Protein 7WUO (pdb70)

Sequence (603 aa):
MFTGLVETTGKILEIQETNEGRGFLVETKWVQPDLKLGDSISVNGCCQTVTEFTNEGSRFRFYASFKTLELTNFKFLKVGEEVNLERSALPTTRLGGHLVSGHVDGTGKILSKEEREGGAVICYTVQNDPSLSRYIAPRGSITVDGISLTVVDSRPKEFDLVLIPETLKKTNAKSWNSDTILNLEIDLVARYLEQLLKSKEMFTGLVETTGKILEIQETNEGRGFLVETKWVQPDLKLGDSISVNGCCQTVTEFTNEGSRFRFYASFKTLELTNFKFLKVGEEVNLERSALPTTRLGGHLVSGHVDGTGKILSKEEREGGAVICYTVQNDPSLSRYIAPRGSITVDGISLTVVDSRPKEFDLVLIPETLKKTNAKSWNSDTILNLEIDLVARYLEQLLKSKEMFTGLVETTGKILEIQETNEGRGFLVETKWVQPDLKLGDSISVNGCCQTVTEFTNEGSRFRFYASFKTLELTNFKFLKVGEEVNLERSALPTTRLGGHLVSGHVDGTGKILSKEEREGGAVICYTVQNDPSLSRYIAPRGSITVDGISLTVVDSRPKEFDLVLIPETLKKTNAKSWNSDTILNLEIDLVARYLEQLLKSKE

B-factor: mean 44.0, std 15.42, range [2.0, 97.34]

Solvent-accessible surface area: 25896 Å² total; per-residue (Å²): 15,1,1,3,78,23,72,40,30,2,89,1,55,72,50,54,108,59,101,101,0,53,0,0,16,0,58,7,143,17,93,144,56,26,4,116,124,39,30,13,2,3,0,2,3,5,33,12,69,5,67,70,63,57,109,108,0,30,102,2,68,1,66,0,45,101,105,32,8,139,79,8,11,0,95,125,10,58,93,36,63,64,0,2,0,8,12,1,1,31,26,92,34,29,6,20,13,6,19,3,21,2,87,11,28,8,39,1,68,5,91,52,111,102,65,35,84,87,31,42,36,21,27,1,20,0,62,2,54,85,52,1,6,82,7,2,0,32,96,2,22,0,2,0,2,5,8,25,21,43,0,69,70,15,95,108,80,49,0,29,1,62,3,92,20,122,40,14,147,68,7,15,0,100,76,3,70,79,131,25,42,0,2,0,4,2,5,26,1,0,6,2,0,46,17,5,68,89,51,81,104,57,5,8,3,80,26,75,40,23,3,94,2,55,53,51,76,145,48,152,134,4,84,0,0,22,1,66,19,99,18,96,91,73,85,28,135,106,48,52,32,6,2,1,4,2,6,46,16,73,8,69,65,84,37,113,97,6,49,88,7,36,2,87,2,51,117,165,31,12,148,69,0,8,1,85,90,16,132,96,28,63,54,1,0,0,10,47,36,26,108,87,100,44,39,1,19,14,15,6,1,33,3,121,3,40,14,43,4,75,0,60,48,62,85,109,138,111,87,19,54,7,3,21,1,22,0,83,6,84,96,55,13,3,81,11,2,0,39,98,3,19,1,1,0,2,3,9,26,22,52,1,76,72,16,80,80,114,35,0,32,2,62,5,89,30,93,38,20,134,128,3,11,0,89,74,2,81,62,101,31,35,0,1,0,4,3,4,23,7,0,90,33,2,35,57,20,32,125,53,54,97,30,4,33,2,102,10,63,35,26,4,58,2,58,80,43,50,119,62,126,105,1,53,9,0,21,1,71,14,120,10,111,149,50,54,6,113,118,42,20,18,3,4,2,1,4,8,34,17,71,5,77,72,62,74,97,117,0,24,94,1,71,4,94,0,39,110,147,22,15,148,61,5,10,1,54,133,16,59,95,43,67,63,0,0,0,9,12,0,21,60,8,51,36,205,59,42,22,43,17,3,15,1,71,3,16,20,59,4,89,5,92,51,83,107,100,41,89,82,32,50,25,10,33,1,19,0,79,2,80,76,65,14,23,160,18,6,45,66,155,1,12,1,7,0,3,3,8,16,19,71,1,79,69,22,98,103,67,48,0,31,1,70,3,103,30,80,34,29,154,112,1,8,0,111,77,6,87,78,45,59,49,1,2,0,4,1,12,19,1,15,26,2,29,48,20,8,109,79,52,173,104

Secondary structure (DSSP, 8-state):
-B-S---EEEEEEEEEEETTEEEEEEE---SS----TT-EEEETTEEEEEEEEEGGGTEEEEEE-HHHHHHSGGGG--TT-EEEE-BPPPSS----S--B-----EEEEEEE--EEGGGTEEEEEEE--HHHHTT--TT-EEEETTEEEE-SEEETTEEEEEE-HHHHHHSGGGG--TT-EEEEEE-HHHHHHHHHHHH--/-B-S---EEEEEEEEEE-SSEEEEEEE---SS----TT-EEEETTEEEEEEEEEGGGTEEEEEEEHHHHHHSGGGG--TT-EEEE-BPPPTT----S--B-----EEEEEEE--EEGGGTEEEEEEE--HHHHTT--TT-EEEETTEEEE-SEE-SSEEEEEE-HHHHHHSGGGG--TT-EEEEEE-HHHHHHHHHHHTT-/-B-S---EEEEEEEEEEETTEEEEEEE---SS----TT-EEEETTEEEEEEEESSTTSEEEEEEEHHHHHHSGGGG--TT-EEEEEEPPPP-SS--S--B------EE-EEE--EETTTTEEEEEE---TTTGGG--TT-EEEETTEEEE-SEEETTEEEEEE-HHHHTTSGGGG--TT--EEEEE-HHHHHHHHHHHTT-

Radius of gyration: 25.26 Å; Cα contacts (8 Å, |Δi|>4): 1597; chains: 3; bounding box: 56×70×66 Å

Structure (mmCIF, N/CA/C/O backbone):
data_7WUO
#
_entry.id   7WUO
#
_cell.length_a   59.559
_cell.length_b   130.632
_cell.length_c   202.500
_cell.angle_alpha   90.000
_cell.angle_beta   90.000
_cell.angle_gamma   90.000
#
_symmetry.space_group_name_H-M   'C 2 2 21'
#
loop_
_entity.id
_entity.type
_entity.pdbx_description
1 polymer 'Riboflavin synthase'
2 non-polymer DI(HYDROXYETHYL)ETHER
3 water water
#
loop_
_atom_site.group_PDB
_atom_site.id
_atom_site.type_symbol
_atom_site.label_atom_id
_atom_site.label_alt_id
_atom_site.label_comp_id
_atom_site.label_asym_id
_atom_site.label_entity_id
_atom_site.label_seq_id
_atom_site.pdbx_PDB_ins_code
_atom_site.Cartn_x
_atom_site.Cartn_y
_atom_site.Cartn_z
_atom_site.occupancy
_atom_site.B_iso_or_equiv
_atom_site.auth_seq_id
_atom_site.auth_comp_id
_atom_site.auth_asym_id
_atom_site.auth_atom_id
_atom_site.pdbx_PDB_model_num
ATOM 1 N N . MET A 1 1 ? 19.587 30.343 17.514 1.00 30.00 1 MET A N 1
ATOM 2 C CA . MET A 1 1 ? 18.955 29.032 17.849 1.00 28.92 1 MET A CA 1
ATOM 3 C C . MET A 1 1 ? 17.788 28.803 16.879 1.00 28.06 1 MET A C 1
ATOM 4 O O . MET A 1 1 ? 16.948 29.701 16.756 1.00 27.20 1 MET A O 1
ATOM 9 N N . PHE A 1 2 ? 17.809 27.675 16.162 1.00 27.49 2 PHE A N 1
ATOM 10 C CA . PHE A 1 2 ? 16.852 27.272 15.091 1.00 27.04 2 PHE A CA 1
ATOM 11 C C . PHE A 1 2 ? 16.623 25.763 15.167 1.00 27.02 2 PHE A C 1
ATOM 12 O O . PHE A 1 2 ? 17.408 25.056 15.813 1.00 27.35 2 PHE A O 1
ATOM 20 N N . THR A 1 3 ? 15.618 25.250 14.463 1.00 27.80 3 THR A N 1
ATOM 21 C CA . THR A 1 3 ? 15.345 23.782 14.433 1.00 26.36 3 THR A CA 1
ATOM 22 C C . THR A 1 3 ? 15.487 23.242 13.010 1.00 24.51 3 THR A C 1
ATOM 23 O O . THR A 1 3 ? 15.183 22.068 12.812 1.00 22.81 3 THR A O 1
ATOM 27 N N . GLY A 1 4 ? 15.985 24.042 12.074 1.00 24.49 4 GLY A N 1
ATOM 28 C CA . GLY A 1 4 ? 16.198 23.593 10.690 1.00 25.12 4 GLY A CA 1
ATOM 29 C C . GLY A 1 4 ? 14.896 23.181 10.027 1.00 25.98 4 GLY A C 1
ATOM 30 O O . GLY A 1 4 ? 14.913 22.263 9.199 1.00 25.57 4 GLY A O 1
ATOM 31 N N . LEU A 1 5 ? 13.802 23.844 10.402 1.00 28.37 5 LEU A N 1
ATOM 32 C CA . LEU A 1 5 ? 12.432 23.673 9.859 1.00 29.08 5 LEU A CA 1
ATOM 33 C C . LEU A 1 5 ? 12.045 24.970 9.137 1.00 28.76 5 LEU A C 1
ATOM 34 O O . LEU A 1 5 ? 11.709 25.959 9.801 1.00 27.41 5 LEU A O 1
ATOM 39 N N . VAL A 1 6 ? 12.122 24.943 7.813 1.00 30.09 6 VAL A N 1
ATOM 40 C CA . VAL A 1 6 ? 11.920 26.104 6.912 1.00 31.75 6 VAL A CA 1
ATOM 41 C C . VAL A 1 6 ? 10.503 26.631 7.064 1.00 31.50 6 VAL A C 1
ATOM 42 O O . VAL A 1 6 ? 9.575 25.905 6.694 1.00 31.85 6 VAL A O 1
ATOM 46 N N . GLU A 1 7 ? 10.364 27.874 7.523 1.00 32.02 7 GLU A N 1
ATOM 47 C CA . GLU A 1 7 ? 9.068 28.554 7.715 1.00 33.39 7 GLU A CA 1
ATOM 48 C C . GLU A 1 7 ? 8.426 28.781 6.354 1.00 32.79 7 GLU A C 1
ATOM 49 O O . GLU A 1 7 ? 7.267 28.352 6.145 1.00 31.64 7 GLU A O 1
ATOM 55 N N . THR A 1 8 ? 9.158 29.468 5.479 1.00 31.65 8 THR A N 1
ATOM 56 C CA . THR A 1 8 ? 8.765 29.730 4.076 1.00 31.63 8 THR A CA 1
ATOM 57 C C . THR A 1 8 ? 10.050 29.867 3.278 1.00 30.97 8 THR A C 1
ATOM 58 O O . THR A 1 8 ? 11.125 29.553 3.855 1.00 30.94 8 THR A O 1
ATOM 62 N N . THR A 1 9 ? 9.942 30.333 2.029 1.00 30.07 9 THR A N 1
ATOM 63 C CA . THR A 1 9 ? 11.084 30.813 1.211 1.00 29.76 9 THR A CA 1
ATOM 64 C C . THR A 1 9 ? 10.818 32.278 0.874 1.00 32.63 9 THR A C 1
ATOM 65 O O . THR A 1 9 ? 9.692 32.745 1.092 1.00 35.02 9 THR A O 1
ATOM 69 N N . GLY A 1 10 ? 11.821 32.965 0.343 1.00 33.76 10 GLY A N 1
ATOM 70 C CA . GLY A 1 10 ? 11.713 34.354 -0.137 1.00 33.08 10 GLY A CA 1
ATOM 71 C C . GLY A 1 10 ? 12.485 34.500 -1.431 1.00 33.28 10 GLY A C 1
ATOM 72 O O . GLY A 1 10 ? 13.357 33.655 -1.703 1.00 33.92 10 GLY A O 1
ATOM 73 N N . LYS A 1 11 ? 12.164 35.529 -2.211 1.00 32.87 11 LYS A N 1
ATOM 74 C CA . LYS A 1 11 ? 12.766 35.795 -3.540 1.00 31.45 11 LYS A CA 1
ATOM 75 C C . LYS A 1 11 ? 13.863 36.842 -3.314 1.00 31.20 11 LYS A C 1
ATOM 76 O O . LYS A 1 11 ? 13.566 37.877 -2.696 1.00 31.87 11 LYS A O 1
ATOM 82 N N . ILE A 1 12 ? 15.103 36.552 -3.705 1.00 31.19 12 ILE A N 1
ATOM 83 C CA . ILE A 1 12 ? 16.175 37.584 -3.701 1.00 32.33 12 ILE A CA 1
ATOM 84 C C . ILE A 1 12 ? 15.744 38.624 -4.737 1.00 33.26 12 ILE A C 1
ATOM 85 O O . ILE A 1 12 ? 15.497 38.224 -5.909 1.00 35.62 12 ILE A O 1
ATOM 90 N N . LEU A 1 13 ? 15.629 39.893 -4.348 1.00 32.27 13 LEU A N 1
ATOM 91 C CA . LEU A 1 13 ? 15.157 40.938 -5.285 1.00 31.34 13 LEU A CA 1
ATOM 92 C C . LEU A 1 13 ? 16.350 41.693 -5.841 1.00 31.45 13 LEU A C 1
ATOM 93 O O . LEU A 1 13 ? 16.341 42.096 -7.041 1.00 29.52 13 LEU A O 1
ATOM 98 N N . GLU A 1 14 ? 17.342 41.871 -4.985 1.00 32.73 14 GLU A N 1
ATOM 99 C CA . GLU A 1 14 ? 18.368 42.902 -5.227 1.00 35.96 14 GLU A CA 1
ATOM 100 C C . GLU A 1 14 ? 19.644 42.467 -4.542 1.00 36.63 14 GLU A C 1
ATOM 101 O O . GLU A 1 14 ? 19.540 41.797 -3.509 1.00 38.75 14 GLU A O 1
ATOM 107 N N . ILE A 1 15 ? 20.780 42.821 -5.124 1.00 39.41 15 ILE A N 1
ATOM 108 C CA . ILE A 1 15 ? 22.116 42.545 -4.528 1.00 42.47 15 ILE A CA 1
ATOM 109 C C . ILE A 1 15 ? 23.015 43.775 -4.739 1.00 46.29 15 ILE A C 1
ATOM 110 O O . ILE A 1 15 ? 23.262 44.142 -5.900 1.00 51.40 15 ILE A O 1
ATOM 115 N N . GLN A 1 16 ? 23.474 44.383 -3.645 1.00 48.27 16 GLN A N 1
ATOM 116 C CA . GLN A 1 16 ? 24.546 45.411 -3.623 1.00 52.01 16 GLN A CA 1
ATOM 117 C C . GLN A 1 16 ? 25.920 44.749 -3.402 1.00 50.97 16 GLN A C 1
ATOM 118 O O . GLN A 1 16 ? 26.013 43.530 -3.374 1.00 51.05 16 GLN A O 1
ATOM 124 N N . GLU A 1 17 ? 26.973 45.542 -3.323 1.00 51.68 17 GLU A N 1
ATOM 125 C CA . GLU A 1 17 ? 28.279 45.142 -2.735 1.00 51.48 17 GLU A CA 1
ATOM 126 C C . GLU A 1 17 ? 28.858 46.416 -2.119 1.00 52.99 17 GLU A C 1
ATOM 127 O O . GLU A 1 17 ? 28.716 47.473 -2.730 1.00 55.69 17 GLU A O 1
ATOM 133 N N . THR A 1 18 ? 29.333 46.356 -0.880 1.00 54.40 18 THR A N 1
ATOM 134 C CA . THR A 1 18 ? 29.591 47.548 -0.029 1.00 56.71 18 THR A CA 1
ATOM 135 C C . THR A 1 18 ? 30.689 47.201 0.977 1.00 60.28 18 THR A C 1
ATOM 136 O O . THR A 1 18 ? 31.112 46.025 0.991 1.00 57.86 18 THR A O 1
ATOM 140 N N . ASN A 1 19 ? 31.105 48.172 1.805 1.00 66.25 19 ASN A N 1
ATOM 141 C CA . ASN A 1 19 ? 32.130 48.011 2.880 1.00 69.90 19 ASN A CA 1
ATOM 142 C C . ASN A 1 19 ? 31.678 46.947 3.890 1.00 72.35 19 ASN A C 1
ATOM 143 O O . ASN A 1 19 ? 32.527 46.492 4.682 1.00 72.64 19 ASN A O 1
ATOM 145 N N . GLU A 1 20 ? 30.403 46.542 3.834 1.00 75.25 20 GLU A N 1
ATOM 146 C CA . GLU A 1 20 ? 29.774 45.537 4.740 1.00 77.78 20 GLU A CA 1
ATOM 147 C C . GLU A 1 20 ? 29.350 44.301 3.926 1.00 74.99 20 GLU A C 1
ATOM 148 O O . GLU A 1 20 ? 28.456 43.551 4.351 1.00 74.97 20 GLU A O 1
ATOM 154 N N . GLY A 1 21 ? 30.027 44.059 2.808 1.00 73.73 21 GLY A N 1
ATOM 155 C CA . GLY A 1 21 ? 29.825 42.865 1.973 1.00 71.02 21 GLY A CA 1
ATOM 156 C C . GLY A 1 21 ? 28.616 42.996 1.065 1.00 64.56 21 GLY A C 1
ATOM 157 O O . GLY A 1 21 ? 28.012 44.110 0.972 1.00 68.52 21 GLY A O 1
ATOM 158 N N . ARG A 1 22 ? 28.262 41.910 0.394 1.00 54.07 22 ARG A N 1
ATOM 159 C CA . ARG A 1 22 ? 27.143 42.019 -0.560 1.00 50.48 22 ARG A CA 1
ATOM 160 C C . ARG A 1 22 ? 25.848 42.029 0.249 1.00 49.67 22 ARG A C 1
ATOM 161 O O . ARG A 1 22 ? 25.792 41.449 1.356 1.00 46.43 22 ARG A O 1
ATOM 169 N N . GLY A 1 23 ? 24.925 42.852 -0.244 1.00 49.55 23 GLY A N 1
ATOM 170 C CA . GLY A 1 23 ? 23.720 43.308 0.454 1.00 49.92 23 GLY A CA 1
ATOM 171 C C . GLY A 1 23 ? 22.492 42.747 -0.222 1.00 51.02 23 GLY A C 1
ATOM 172 O O . GLY A 1 23 ? 22.214 43.143 -1.363 1.00 51.64 23 GLY A O 1
ATOM 173 N N . PHE A 1 24 ? 21.772 41.871 0.471 1.00 48.51 24 PHE A N 1
ATOM 174 C CA . PHE A 1 24 ? 20.594 41.165 -0.086 1.00 46.73 24 PHE A CA 1
ATOM 175 C C . PHE A 1 24 ? 19.294 41.826 0.367 1.00 43.90 24 PHE A C 1
ATOM 176 O O . PHE A 1 24 ? 19.105 42.052 1.567 1.00 42.12 24 PHE A O 1
ATOM 184 N N . LEU A 1 25 ? 18.412 42.106 -0.582 1.00 42.44 25 LEU A N 1
ATOM 185 C CA . LEU A 1 25 ? 16.993 42.435 -0.300 1.00 42.67 25 LEU A CA 1
ATOM 186 C C . LEU A 1 25 ? 16.136 41.208 -0.619 1.00 40.38 25 LEU A C 1
ATOM 187 O O . LEU A 1 25 ? 16.320 40.604 -1.707 1.00 42.24 25 LEU A O 1
ATOM 192 N N . VAL A 1 26 ? 15.255 40.849 0.312 1.00 37.49 26 VAL A N 1
ATOM 193 C CA . VAL A 1 26 ? 14.426 39.626 0.213 1.00 36.21 26 VAL A CA 1
ATOM 194 C C . VAL A 1 26 ? 12.973 39.973 0.520 1.00 35.56 26 VAL A C 1
ATOM 195 O O . VAL A 1 26 ? 12.725 40.830 1.386 1.00 34.99 26 VAL A O 1
ATOM 199 N N . GLU A 1 27 ? 12.070 39.298 -0.185 1.00 35.34 27 GLU A N 1
ATOM 200 C CA . GLU A 1 27 ? 10.604 39.429 -0.037 1.00 36.91 27 GLU A CA 1
ATOM 201 C C . GLU A 1 27 ? 10.042 38.056 0.332 1.00 35.75 27 GLU A C 1
ATOM 202 O O . GLU A 1 27 ? 10.528 37.038 -0.225 1.00 33.94 27 GLU A O 1
ATOM 208 N N . THR A 1 28 ? 9.084 38.023 1.260 1.00 34.71 28 THR A N 1
ATOM 209 C CA . THR A 1 28 ? 8.411 36.771 1.712 1.00 33.58 28 THR A CA 1
ATOM 210 C C . THR A 1 28 ? 7.105 37.106 2.434 1.00 35.56 28 THR A C 1
ATOM 211 O O . THR A 1 28 ? 6.883 38.288 2.777 1.00 38.75 28 THR A O 1
ATOM 215 N N . LYS A 1 29 ? 6.275 36.083 2.639 1.00 35.80 29 LYS A N 1
ATOM 216 C CA . LYS A 1 29 ? 5.016 36.164 3.403 1.00 34.75 29 LYS A CA 1
ATOM 217 C C . LYS A 1 29 ? 5.226 35.328 4.654 1.00 33.65 29 LYS A C 1
ATOM 218 O O . LYS A 1 29 ? 5.163 34.092 4.547 1.00 32.90 29 LYS A O 1
ATOM 224 N N . TRP A 1 30 ? 5.509 35.991 5.766 1.00 32.59 30 TRP A N 1
ATOM 225 C CA . TRP A 1 30 ? 5.560 35.332 7.082 1.00 33.69 30 TRP A CA 1
ATOM 226 C C . TRP A 1 30 ? 4.118 35.183 7.570 1.00 34.73 30 TRP A C 1
ATOM 227 O O . TRP A 1 30 ? 3.312 36.133 7.402 1.00 33.64 30 TRP A O 1
ATOM 238 N N . VAL A 1 31 ? 3.850 34.079 8.264 1.00 34.60 31 VAL A N 1
ATOM 239 C CA . VAL A 1 31 ? 2.809 33.988 9.328 1.00 33.65 31 VAL A CA 1
ATOM 240 C C . VAL A 1 31 ? 3.244 34.888 10.485 1.00 32.83 31 VAL A C 1
ATOM 241 O O . VAL A 1 31 ? 4.369 34.700 10.979 1.00 32.07 31 VAL A O 1
ATOM 245 N N . GLN A 1 32 ? 2.398 35.826 10.894 1.00 33.73 32 GLN A N 1
ATOM 246 C CA . GLN A 1 32 ? 2.620 36.688 12.092 1.00 35.12 32 GLN A CA 1
ATOM 247 C C . GLN A 1 32 ? 3.985 37.373 12.023 1.00 36.29 32 GLN A C 1
ATOM 248 O O . GLN A 1 32 ? 4.854 37.145 12.874 1.00 35.83 32 GLN A O 1
ATOM 254 N N . PRO A 1 33 ? 4.199 38.255 11.014 1.00 39.25 33 PRO A N 1
ATOM 255 C CA . PRO A 1 33 ? 5.509 38.866 10.783 1.00 40.26 33 PRO A CA 1
ATOM 256 C C . PRO A 1 33 ? 5.914 39.737 11.984 1.00 38.77 33 PRO A C 1
ATOM 257 O O . PRO A 1 33 ? 5.220 40.683 12.352 1.00 38.87 33 PRO A O 1
ATOM 261 N N . ASP A 1 34 ? 7.034 39.375 12.585 1.00 37.10 34 ASP A N 1
ATOM 262 C CA . ASP A 1 34 ? 7.466 39.950 13.869 1.00 37.90 34 ASP A CA 1
ATOM 263 C C . ASP A 1 34 ? 8.784 40.710 13.665 1.00 38.42 34 ASP A C 1
ATOM 264 O O . ASP A 1 34 ? 9.334 41.121 14.672 1.00 39.77 34 ASP A O 1
ATOM 269 N N . LEU A 1 35 ? 9.281 40.860 12.433 1.00 38.07 35 LEU A N 1
ATOM 270 C CA . LEU A 1 35 ? 10.704 41.236 12.232 1.00 37.63 35 LEU A CA 1
ATOM 271 C C . LEU A 1 35 ? 11.001 42.549 12.954 1.00 37.41 35 LEU A C 1
ATOM 272 O O . LEU A 1 35 ? 10.238 43.500 12.803 1.00 36.48 35 LEU A O 1
ATOM 277 N N . LYS A 1 36 ? 12.066 42.536 13.752 1.00 38.56 36 LYS A N 1
ATOM 278 C CA . LYS A 1 36 ? 12.674 43.695 14.454 1.00 38.58 36 LYS A CA 1
ATOM 279 C C . LYS A 1 36 ? 14.079 43.910 13.891 1.00 38.87 36 LYS A C 1
ATOM 280 O O . LYS A 1 36 ? 14.700 42.927 13.497 1.00 38.08 36 LYS A O 1
ATOM 286 N N . LEU A 1 37 ? 14.567 45.146 13.862 1.00 39.41 37 LEU A N 1
ATOM 287 C CA . LEU A 1 37 ? 15.973 45.454 13.486 1.00 37.73 37 LEU A CA 1
ATOM 288 C C . LEU A 1 37 ? 16.884 44.622 14.394 1.00 34.59 37 LEU A C 1
ATOM 289 O O . LEU A 1 37 ? 16.716 44.738 15.613 1.00 34.36 37 LEU A O 1
ATOM 294 N N . GLY A 1 38 ? 17.736 43.757 13.829 1.00 33.06 38 GLY A N 1
ATOM 295 C CA . GLY A 1 38 ? 18.720 42.937 14.571 1.00 33.43 38 GLY A CA 1
ATOM 296 C C . GLY A 1 38 ? 18.352 41.451 14.795 1.00 33.69 38 GLY A C 1
ATOM 297 O O . GLY A 1 38 ? 19.257 40.659 15.165 1.00 32.37 38 GLY A O 1
ATOM 298 N N . ASP A 1 39 ? 17.079 41.048 14.661 1.00 33.04 39 ASP A N 1
ATOM 299 C CA . ASP A 1 39 ? 16.631 39.639 14.809 1.00 32.92 39 ASP A CA 1
ATOM 300 C C . ASP A 1 39 ? 17.415 38.751 13.854 1.00 30.64 39 ASP A C 1
ATOM 301 O O . ASP A 1 39 ? 17.777 39.240 12.791 1.00 29.25 39 ASP A O 1
ATOM 306 N N . SER A 1 40 ? 17.613 37.484 14.218 1.00 29.74 40 SER A N 1
ATOM 307 C CA . SER A 1 40 ? 18.363 36.506 13.400 1.00 28.92 40 SER A CA 1
ATOM 308 C C . SER A 1 40 ? 17.399 35.788 12.462 1.00 29.08 40 SER A C 1
ATOM 309 O O . SER A 1 40 ? 16.196 35.671 12.821 1.00 31.30 40 SER A O 1
ATOM 312 N N . ILE A 1 41 ? 17.932 35.365 11.309 1.00 28.48 41 ILE A N 1
ATOM 313 C CA . ILE A 1 41 ? 17.240 34.510 10.303 1.00 28.91 41 ILE A CA 1
ATOM 314 C C . ILE A 1 41 ? 18.245 33.603 9.588 1.00 27.27 41 ILE A C 1
ATOM 315 O O . ILE A 1 41 ? 19.186 34.137 8.970 1.00 26.20 41 ILE A O 1
ATOM 320 N N . SER A 1 42 ? 17.988 32.291 9.605 1.00 26.00 42 SER A N 1
ATOM 321 C CA . SER A 1 42 ? 18.780 31.267 8.879 1.00 24.93 42 SER A CA 1
ATOM 322 C C . SER A 1 42 ? 18.359 31.260 7.410 1.00 24.75 42 SER A C 1
ATOM 323 O O . SER A 1 42 ? 17.316 30.599 7.075 1.00 25.27 42 SER A O 1
ATOM 326 N N . VAL A 1 43 ? 19.149 31.962 6.595 1.00 22.91 43 VAL A N 1
ATOM 327 C CA . VAL A 1 43 ? 19.030 32.016 5.114 1.00 20.86 43 VAL A CA 1
ATOM 328 C C . VAL A 1 43 ? 19.807 30.853 4.521 1.00 19.66 43 VAL A C 1
ATOM 329 O O . VAL A 1 43 ? 21.028 30.884 4.588 1.00 19.09 43 VAL A O 1
ATOM 333 N N . ASN A 1 44 ? 19.100 29.873 3.968 1.00 20.12 44 ASN A N 1
ATOM 334 C CA . ASN A 1 44 ? 19.683 28.591 3.512 1.00 21.23 44 ASN A CA 1
ATOM 335 C C . ASN A 1 44 ? 20.694 28.134 4.569 1.00 21.97 44 ASN A C 1
ATOM 336 O O . ASN A 1 44 ? 21.879 27.944 4.217 1.00 22.57 44 ASN A O 1
ATOM 341 N N . GLY A 1 45 ? 20.239 28.001 5.821 1.00 22.97 45 GLY A N 1
ATOM 342 C CA . GLY A 1 45 ? 21.005 27.398 6.933 1.00 24.17 45 GLY A CA 1
ATOM 343 C C . GLY A 1 45 ? 22.075 28.306 7.523 1.00 24.23 45 GLY A C 1
ATOM 344 O O . GLY A 1 45 ? 22.819 27.794 8.415 1.00 23.86 45 GLY A O 1
ATOM 345 N N . CYS A 1 46 ? 22.126 29.577 7.081 1.00 23.89 46 CYS A N 1
ATOM 346 C CA . CYS A 1 46 ? 23.162 30.598 7.442 1.00 22.94 46 CYS A CA 1
ATOM 347 C C . CYS A 1 46 ? 22.503 31.759 8.198 1.00 22.00 46 CYS A C 1
ATOM 348 O O . CYS A 1 46 ? 21.795 32.561 7.549 1.00 21.56 46 CYS A O 1
ATOM 351 N N . CYS A 1 47 ? 22.743 31.856 9.510 1.00 21.49 47 CYS A N 1
ATOM 352 C CA . CYS A 1 47 ? 22.199 32.953 10.352 1.00 21.32 47 CYS A CA 1
ATOM 353 C C . CYS A 1 47 ? 22.643 34.280 9.751 1.00 22.81 47 CYS A C 1
ATOM 354 O O . CYS A 1 47 ? 23.841 34.454 9.502 1.00 23.75 47 CYS A O 1
ATOM 357 N N . GLN A 1 48 ? 21.695 35.162 9.493 1.00 24.91 48 GLN A N 1
ATOM 358 C CA . GLN A 1 48 ? 21.965 36.531 9.007 1.00 28.00 48 GLN A CA 1
ATOM 359 C C . GLN A 1 48 ? 21.096 37.510 9.809 1.00 30.93 48 GLN A C 1
ATOM 360 O O . GLN A 1 48 ? 19.967 37.117 10.259 1.00 32.32 48 GLN A O 1
ATOM 366 N N . THR A 1 49 ? 21.615 38.727 9.992 1.00 32.24 49 THR A N 1
ATOM 367 C CA . THR A 1 49 ? 21.039 39.737 10.908 1.00 31.61 49 THR A CA 1
ATOM 368 C C . THR A 1 49 ? 20.381 40.832 10.065 1.00 32.75 49 THR A C 1
ATOM 369 O O . THR A 1 49 ? 21.030 41.295 9.083 1.00 33.68 49 THR A O 1
ATOM 373 N N . VAL A 1 50 ? 19.168 41.233 10.473 1.00 32.62 50 VAL A N 1
ATOM 374 C CA . VAL A 1 50 ? 18.261 42.180 9.761 1.00 32.61 50 VAL A CA 1
ATOM 375 C C . VAL A 1 50 ? 18.772 43.598 9.990 1.00 34.30 50 VAL A C 1
ATOM 376 O O . VAL A 1 50 ? 18.826 44.009 11.174 1.00 36.26 50 VAL A O 1
ATOM 380 N N . THR A 1 51 ? 19.131 44.297 8.905 1.00 36.27 51 THR A N 1
ATOM 381 C CA . THR A 1 51 ? 19.588 45.714 8.895 1.00 38.45 51 THR A CA 1
ATOM 382 C C . THR A 1 51 ? 18.436 46.652 8.531 1.00 40.25 51 THR A C 1
ATOM 383 O O . THR A 1 51 ? 18.624 47.880 8.713 1.00 43.47 51 THR A O 1
ATOM 387 N N . GLU A 1 52 ? 17.316 46.114 8.034 1.00 40.06 52 GLU A N 1
ATOM 388 C CA . GLU A 1 52 ? 16.093 46.893 7.709 1.00 39.68 52 GLU A CA 1
ATOM 389 C C . GLU A 1 52 ? 14.958 45.937 7.370 1.00 38.95 52 GLU A C 1
ATOM 390 O O . GLU A 1 52 ? 15.262 44.797 6.942 1.00 37.49 52 GLU A O 1
ATOM 396 N N . PHE A 1 53 ? 13.710 46.394 7.567 1.00 39.16 53 PHE A N 1
ATOM 397 C CA . PHE A 1 53 ? 12.463 45.701 7.138 1.00 39.70 53 PHE A CA 1
ATOM 398 C C . PHE A 1 53 ? 11.371 46.704 6.760 1.00 40.06 53 PHE A C 1
ATOM 399 O O . PHE A 1 53 ? 11.329 47.789 7.385 1.00 43.14 53 PHE A O 1
ATOM 407 N N . THR A 1 54 ? 10.500 46.327 5.815 1.00 41.86 54 THR A N 1
ATOM 408 C CA . THR A 1 54 ? 9.242 47.057 5.474 1.00 44.46 54 THR A CA 1
ATOM 409 C C . THR A 1 54 ? 8.015 46.187 5.785 1.00 43.02 54 THR A C 1
ATOM 410 O O . THR A 1 54 ? 8.118 44.955 5.697 1.00 42.73 54 THR A O 1
ATOM 414 N N . ASN A 1 55 ? 6.904 46.799 6.172 1.00 45.18 55 ASN A N 1
ATOM 415 C CA . ASN A 1 55 ? 5.671 46.068 6.567 1.00 49.32 55 ASN A CA 1
ATOM 416 C C . ASN A 1 55 ? 6.015 44.895 7.490 1.00 53.41 55 ASN A C 1
ATOM 417 O O . ASN A 1 55 ? 5.534 43.753 7.213 1.00 52.74 55 ASN A O 1
ATOM 422 N N . GLU A 1 56 ? 6.819 45.183 8.525 1.00 57.01 56 GLU A N 1
ATOM 423 C CA . GLU A 1 56 ? 7.161 44.256 9.638 1.00 57.13 56 GLU A CA 1
ATOM 424 C C . GLU A 1 56 ? 7.808 42.988 9.067 1.00 51.34 56 GLU A C 1
ATOM 425 O O . GLU A 1 56 ? 7.744 41.969 9.770 1.00 51.40 56 GLU A O 1
ATOM 431 N N . GLY A 1 57 ? 8.423 43.056 7.879 1.00 46.39 57 GLY A N 1
ATOM 432 C CA . GLY A 1 57 ? 9.236 41.953 7.340 1.00 46.27 57 GLY A CA 1
ATOM 433 C C . GLY A 1 57 ? 8.797 41.471 5.972 1.00 46.13 57 GLY A C 1
ATOM 434 O O . GLY A 1 57 ? 9.571 40.728 5.379 1.00 46.41 57 GLY A O 1
ATOM 435 N N . SER A 1 58 ? 7.653 41.896 5.441 1.00 46.74 58 SER A N 1
ATOM 436 C CA . SER A 1 58 ? 7.212 41.457 4.083 1.00 49.21 58 SER A CA 1
ATOM 437 C C . SER A 1 58 ? 8.346 41.634 3.060 1.00 49.32 58 SER A C 1
ATOM 438 O O . SER A 1 58 ? 8.484 40.766 2.155 1.00 51.82 58 SER A O 1
ATOM 441 N N . ARG A 1 59 ? 9.158 42.672 3.224 1.00 47.39 59 ARG A N 1
ATOM 442 C CA . ARG A 1 59 ? 10.522 42.768 2.641 1.00 45.32 59 ARG A CA 1
ATOM 443 C C . ARG A 1 59 ? 11.513 43.067 3.773 1.00 44.28 59 ARG A C 1
ATOM 444 O O . ARG A 1 59 ? 11.097 43.695 4.769 1.00 44.54 59 ARG A O 1
ATOM 452 N N . PHE A 1 60 ? 12.773 42.636 3.628 1.00 43.65 60 PHE A N 1
ATOM 453 C CA . PHE A 1 60 ? 13.874 42.886 4.602 1.00 43.12 60 PHE A CA 1
ATOM 454 C C . PHE A 1 60 ? 15.241 42.771 3.932 1.00 43.15 60 PHE A C 1
ATOM 455 O O . PHE A 1 60 ? 15.395 41.923 3.043 1.00 42.58 60 PHE A O 1
ATOM 463 N N . ARG A 1 61 ? 16.207 43.565 4.406 1.00 45.42 61 ARG A N 1
ATOM 464 C CA . ARG A 1 61 ? 17.613 43.549 3.927 1.00 45.24 61 ARG A CA 1
ATOM 465 C C . ARG A 1 61 ? 18.494 42.938 5.013 1.00 42.31 61 ARG A C 1
ATOM 466 O O . ARG A 1 61 ? 18.201 43.132 6.201 1.00 39.96 61 ARG A O 1
ATOM 474 N N . PHE A 1 62 ? 19.551 42.252 4.593 1.00 41.12 62 PHE A N 1
ATOM 475 C CA . PHE A 1 62 ? 20.675 41.812 5.450 1.00 38.99 62 PHE A CA 1
ATOM 476 C C . PHE A 1 62 ? 21.979 41.873 4.661 1.00 38.50 62 PHE A C 1
ATOM 477 O O . PHE A 1 62 ? 21.970 41.926 3.425 1.00 36.39 62 PHE A O 1
ATOM 485 N N . TYR A 1 63 ? 23.087 41.804 5.387 1.00 40.82 63 TYR A N 1
ATOM 486 C CA . TYR A 1 63 ? 24.452 41.992 4.842 1.00 41.82 63 TYR A CA 1
ATOM 487 C C . TYR A 1 63 ? 25.319 40.803 5.229 1.00 37.60 63 TYR A C 1
ATOM 488 O O . TYR A 1 63 ? 25.391 40.443 6.419 1.00 35.55 63 TYR A O 1
ATOM 497 N N . ALA A 1 64 ? 25.948 40.208 4.219 1.00 38.05 64 ALA A N 1
ATOM 498 C CA . ALA A 1 64 ? 26.845 39.044 4.372 1.00 38.57 64 ALA A CA 1
ATOM 499 C C . ALA A 1 64 ? 28.302 39.495 4.223 1.00 39.62 64 ALA A C 1
ATOM 500 O O . ALA A 1 64 ? 28.640 40.028 3.158 1.00 40.11 64 ALA A O 1
ATOM 502 N N . SER A 1 65 ? 29.097 39.290 5.282 1.00 41.20 65 SER A N 1
ATOM 503 C CA . SER A 1 65 ? 30.558 39.527 5.342 1.00 42.95 65 SER A CA 1
ATOM 504 C C . SER A 1 65 ? 31.275 38.698 4.272 1.00 45.75 65 SER A C 1
ATOM 505 O O . SER A 1 65 ? 30.825 37.591 3.910 1.00 42.26 65 SER A O 1
ATOM 508 N N . PHE A 1 66 ? 32.392 39.222 3.803 1.00 51.37 66 PHE A N 1
ATOM 509 C CA . PHE A 1 66 ? 33.282 38.543 2.828 1.00 57.11 66 PHE A CA 1
ATOM 510 C C . PHE A 1 66 ? 33.685 37.180 3.381 1.00 53.94 66 PHE A C 1
ATOM 511 O O . PHE A 1 66 ? 33.910 36.258 2.602 1.00 51.14 66 PHE A O 1
ATOM 519 N N . LYS A 1 67 ? 33.732 37.069 4.701 1.00 54.00 67 LYS A N 1
ATOM 520 C CA . LYS A 1 67 ? 34.001 35.803 5.423 1.00 53.89 67 LYS A CA 1
ATOM 521 C C . LYS A 1 67 ? 32.827 34.851 5.171 1.00 52.93 67 LYS A C 1
ATOM 522 O O . LYS A 1 67 ? 33.077 33.729 4.728 1.00 55.39 67 LYS A O 1
ATOM 528 N N . THR A 1 68 ? 31.587 35.273 5.408 1.00 51.06 68 THR A N 1
ATOM 529 C CA . THR A 1 68 ? 30.397 34.408 5.179 1.00 50.60 68 THR A CA 1
ATOM 530 C C . THR A 1 68 ? 30.282 34.144 3.675 1.00 48.69 68 THR A C 1
ATOM 531 O O . THR A 1 68 ? 29.719 33.112 3.317 1.00 49.22 68 THR A O 1
ATOM 535 N N . LEU A 1 69 ? 30.877 34.984 2.834 1.00 47.99 69 LEU A N 1
ATOM 536 C CA . LEU A 1 69 ? 31.017 34.686 1.382 1.00 49.62 69 LEU A CA 1
ATOM 537 C C . LEU A 1 69 ? 32.014 33.534 1.152 1.00 54.02 69 LEU A C 1
ATOM 538 O O . LEU A 1 69 ? 31.716 32.672 0.275 1.00 56.65 69 LEU A O 1
ATOM 543 N N . GLU A 1 70 ? 33.142 33.498 1.880 1.00 55.40 70 GLU A N 1
ATOM 544 C CA . GLU A 1 70 ? 34.152 32.406 1.764 1.00 58.65 70 GLU A CA 1
ATOM 545 C C . GLU A 1 70 ? 33.621 31.136 2.445 1.00 56.65 70 GLU A C 1
ATOM 546 O O . GLU A 1 70 ? 33.875 30.039 1.926 1.00 60.90 70 GLU A O 1
ATOM 552 N N . LEU A 1 71 ? 32.900 31.282 3.554 1.00 53.68 71 LEU A N 1
ATOM 553 C CA . LEU A 1 71 ? 32.397 30.145 4.359 1.00 52.96 71 LEU A CA 1
ATOM 554 C C . LEU A 1 71 ? 31.283 29.398 3.601 1.00 47.17 71 LEU A C 1
ATOM 555 O O . LEU A 1 71 ? 31.298 28.149 3.627 1.00 45.77 71 LEU A O 1
ATOM 560 N N . THR A 1 72 ? 30.379 30.105 2.928 1.00 41.48 72 THR A N 1
ATOM 561 C CA . THR A 1 72 ? 29.093 29.530 2.421 1.00 38.03 72 THR A CA 1
ATOM 562 C C . THR A 1 72 ? 28.931 29.598 0.889 1.00 34.55 72 THR A C 1
ATOM 563 O O . THR A 1 72 ? 29.850 30.077 0.202 1.00 33.67 72 THR A O 1
ATOM 567 N N . ASN A 1 73 ? 27.759 29.170 0.399 1.00 32.46 73 ASN A N 1
ATOM 568 C CA . ASN A 1 73 ? 27.344 29.168 -1.033 1.00 31.77 73 ASN A CA 1
ATOM 569 C C . ASN A 1 73 ? 26.847 30.557 -1.466 1.00 31.83 73 ASN A C 1
ATOM 570 O O . ASN A 1 73 ? 26.352 30.684 -2.612 1.00 32.26 73 ASN A O 1
ATOM 575 N N . PHE A 1 74 ? 26.940 31.562 -0.591 1.00 32.70 74 PHE A N 1
ATOM 576 C CA . PHE A 1 74 ? 26.333 32.908 -0.805 1.00 31.59 74 PHE A CA 1
ATOM 577 C C . PHE A 1 74 ? 26.898 33.574 -2.057 1.00 30.55 74 PHE A C 1
ATOM 578 O O . PHE A 1 74 ? 26.155 34.327 -2.685 1.00 34.32 74 PHE A O 1
ATOM 586 N N . LYS A 1 75 ? 28.133 33.282 -2.433 1.00 30.61 75 LYS A N 1
ATOM 587 C CA . LYS A 1 75 ? 28.743 33.831 -3.680 1.00 31.09 75 LYS A CA 1
ATOM 588 C C . LYS A 1 75 ? 27.838 33.528 -4.890 1.00 29.80 75 LYS A C 1
ATOM 589 O O . LYS A 1 75 ? 27.864 34.317 -5.820 1.00 28.96 75 LYS A O 1
ATOM 595 N N . PHE A 1 76 ? 27.056 32.440 -4.867 1.00 30.48 76 PHE A N 1
ATOM 596 C CA . PHE A 1 76 ? 26.351 31.852 -6.039 1.00 31.58 76 PHE A CA 1
ATOM 597 C C . PHE A 1 76 ? 24.873 32.239 -6.047 1.00 31.68 76 PHE A C 1
ATOM 598 O O . PHE A 1 76 ? 24.148 31.875 -6.990 1.00 31.87 76 PHE A O 1
ATOM 606 N N . LEU A 1 77 ? 24.400 32.954 -5.027 1.00 31.73 77 LEU A N 1
ATOM 607 C CA . LEU A 1 77 ? 23.027 33.518 -5.018 1.00 30.29 77 LEU A CA 1
ATOM 608 C C . LEU A 1 77 ? 22.932 34.535 -6.147 1.00 30.27 77 LEU A C 1
ATOM 609 O O . LEU A 1 77 ? 23.841 35.373 -6.250 1.00 29.06 77 LEU A O 1
ATOM 614 N N . LYS A 1 78 ? 21.891 34.406 -6.965 1.00 31.55 78 LYS A N 1
ATOM 615 C CA . LYS A 1 78 ? 21.595 35.304 -8.107 1.00 32.74 78 LYS A CA 1
ATOM 616 C C . LYS A 1 78 ? 20.248 35.959 -7.787 1.00 33.72 78 LYS A C 1
ATOM 617 O O . LYS A 1 78 ? 19.441 35.338 -7.047 1.00 32.81 78 LYS A O 1
ATOM 619 N N . VAL A 1 79 ? 20.032 37.180 -8.283 1.00 35.08 79 VAL A N 1
ATOM 620 C CA . VAL A 1 79 ? 18.733 37.894 -8.149 1.00 33.98 79 VAL A CA 1
ATOM 621 C C . VAL A 1 79 ? 17.644 36.958 -8.660 1.00 34.09 79 VAL A C 1
ATOM 622 O O . VAL A 1 79 ? 17.863 36.337 -9.708 1.00 33.15 79 VAL A O 1
ATOM 626 N N . GLY A 1 80 ? 16.532 36.858 -7.931 1.00 35.87 80 GLY A N 1
ATOM 627 C CA . GLY A 1 80 ? 15.358 36.049 -8.311 1.00 36.58 80 GLY A CA 1
ATOM 628 C C . GLY A 1 80 ? 15.415 34.601 -7.848 1.00 36.39 80 GLY A C 1
ATOM 629 O O . GLY A 1 80 ? 14.440 33.882 -8.133 1.00 36.39 80 GLY A O 1
ATOM 630 N N . GLU A 1 81 ? 16.499 34.168 -7.188 1.00 36.60 81 GLU A N 1
ATOM 631 C CA . GLU A 1 81 ? 16.584 32.831 -6.526 1.00 35.29 81 GLU A CA 1
ATOM 632 C C . GLU A 1 81 ? 15.545 32.778 -5.416 1.00 31.80 81 GLU A C 1
ATOM 633 O O . GLU A 1 81 ? 15.447 33.767 -4.694 1.00 30.83 81 GLU A O 1
ATOM 639 N N . GLU A 1 82 ? 14.804 31.685 -5.273 1.00 29.83 82 GLU A N 1
ATOM 640 C CA . GLU A 1 82 ? 13.960 31.472 -4.053 1.00 29.98 82 GLU A CA 1
ATOM 641 C C . GLU A 1 82 ? 14.918 30.857 -3.026 1.00 28.30 82 GLU A C 1
ATOM 642 O O . GLU A 1 82 ? 15.700 30.005 -3.428 1.00 28.26 82 GLU A O 1
ATOM 648 N N . VAL A 1 83 ? 14.903 31.306 -1.772 1.00 27.02 83 VAL A N 1
ATOM 649 C CA . VAL A 1 83 ? 15.843 30.790 -0.742 1.00 26.95 83 VAL A CA 1
ATOM 650 C C . VAL A 1 83 ? 15.079 30.449 0.546 1.00 25.13 83 VAL A C 1
ATOM 651 O O . VAL A 1 83 ? 13.997 31.026 0.777 1.00 25.35 83 VAL A O 1
ATOM 655 N N . ASN A 1 84 ? 15.634 29.507 1.320 1.00 23.82 84 ASN A N 1
ATOM 656 C CA . ASN A 1 84 ? 15.011 28.894 2.528 1.00 23.64 84 ASN A CA 1
ATOM 657 C C . ASN A 1 84 ? 15.145 29.847 3.733 1.00 23.76 84 ASN A C 1
ATOM 658 O O . ASN A 1 84 ? 16.291 30.276 4.037 1.00 23.69 84 ASN A O 1
ATOM 663 N N . LEU A 1 85 ? 14.037 30.106 4.442 1.00 23.47 85 LEU A N 1
ATOM 664 C CA . LEU A 1 85 ? 14.007 31.051 5.586 1.00 24.06 85 LEU A CA 1
ATOM 665 C C . LEU A 1 85 ? 13.537 30.354 6.859 1.00 23.79 85 LEU A C 1
ATOM 666 O O . LEU A 1 85 ? 12.647 29.501 6.785 1.00 23.71 85 LEU A O 1
ATOM 671 N N . GLU A 1 86 ? 14.129 30.729 7.982 1.00 24.39 86 GLU A N 1
ATOM 672 C CA . GLU A 1 86 ? 13.678 30.330 9.336 1.00 24.83 86 GLU A CA 1
ATOM 673 C C . GLU A 1 86 ? 14.117 31.395 10.346 1.00 25.15 86 GLU A C 1
ATOM 674 O O . GLU A 1 86 ? 15.336 31.624 10.456 1.00 26.17 86 GLU A O 1
ATOM 680 N N . ARG A 1 87 ? 13.170 31.990 11.074 1.00 25.04 87 ARG A N 1
ATOM 681 C CA . ARG A 1 87 ? 13.462 32.932 12.185 1.00 24.65 87 ARG A CA 1
ATOM 682 C C . ARG A 1 87 ? 13.999 32.129 13.371 1.00 24.51 87 ARG A C 1
ATOM 683 O O . ARG A 1 87 ? 13.658 30.913 13.466 1.00 23.73 87 ARG A O 1
ATOM 691 N N . SER A 1 88 ? 14.810 32.741 14.237 1.00 23.50 88 SER A N 1
ATOM 692 C CA . SER A 1 88 ? 15.218 32.099 15.516 1.00 22.37 88 SER A CA 1
ATOM 693 C C . SER A 1 88 ? 13.944 31.578 16.207 1.00 21.99 88 SER A C 1
ATOM 694 O O . SER A 1 88 ? 12.893 32.194 16.018 1.00 21.06 88 SER A O 1
ATOM 697 N N . ALA A 1 89 ? 14.014 30.446 16.901 1.00 22.22 89 ALA A N 1
ATOM 698 C CA . ALA A 1 89 ? 12.855 29.757 17.523 1.00 22.31 89 ALA A CA 1
ATOM 699 C C . ALA A 1 89 ? 12.212 30.652 18.591 1.00 23.36 89 ALA A C 1
ATOM 700 O O . ALA A 1 89 ? 12.917 31.480 19.203 1.00 23.38 89 ALA A O 1
ATOM 702 N N . LEU A 1 90 ? 10.910 30.493 18.818 1.00 24.68 90 LEU A N 1
ATOM 703 C CA . LEU A 1 90 ? 10.195 31.039 20.002 1.00 24.90 90 LEU A CA 1
ATOM 704 C C . LEU A 1 90 ? 10.043 29.953 21.048 1.00 24.81 90 LEU A C 1
ATOM 705 O O . LEU A 1 90 ? 10.199 28.774 20.751 1.00 23.46 90 LEU A O 1
ATOM 710 N N . PRO A 1 91 ? 9.691 30.328 22.293 1.00 25.55 91 PRO A N 1
ATOM 711 C CA . PRO A 1 91 ? 9.422 29.321 23.320 1.00 25.54 91 PRO A CA 1
ATOM 712 C C . PRO A 1 91 ? 8.218 28.450 22.938 1.00 25.96 91 PRO A C 1
ATOM 713 O O . PRO A 1 91 ? 8.144 27.306 23.342 1.00 26.23 91 PRO A O 1
ATOM 717 N N . THR A 1 92 ? 7.336 28.996 22.097 1.00 26.22 92 THR A N 1
ATOM 718 C CA . THR A 1 92 ? 6.221 28.268 21.433 1.00 25.92 92 THR A CA 1
ATOM 719 C C . THR A 1 92 ? 6.596 28.012 19.971 1.00 26.66 92 THR A C 1
ATOM 720 O O . THR A 1 92 ? 6.014 28.675 19.048 1.00 28.51 92 THR A O 1
ATOM 724 N N . THR A 1 93 ? 7.632 27.199 19.770 1.00 25.75 93 THR A N 1
ATOM 725 C CA . THR A 1 93 ? 8.065 26.722 18.435 1.00 24.93 93 THR A CA 1
ATOM 726 C C . THR A 1 93 ? 8.354 25.240 18.546 1.00 25.48 93 THR A C 1
ATOM 727 O O . THR A 1 93 ? 9.313 24.908 19.225 1.00 25.56 93 THR A O 1
ATOM 731 N N . ARG A 1 94 ? 7.538 24.397 17.933 1.00 26.57 94 ARG A N 1
ATOM 732 C CA . ARG A 1 94 ? 7.865 22.949 17.832 1.00 27.26 94 ARG A CA 1
ATOM 733 C C . ARG A 1 94 ? 9.233 22.843 17.152 1.00 26.74 94 ARG A C 1
ATOM 734 O O . ARG A 1 94 ? 9.399 23.430 16.058 1.00 27.18 94 ARG A O 1
ATOM 742 N N . LEU A 1 95 ? 10.168 22.130 17.776 1.00 25.22 95 LEU A N 1
ATOM 743 C CA . LEU A 1 95 ? 11.505 21.863 17.202 1.00 24.98 95 LEU A CA 1
ATOM 744 C C . LEU A 1 95 ? 11.434 20.604 16.328 1.00 25.81 95 LEU A C 1
ATOM 745 O O . LEU A 1 95 ? 12.023 19.568 16.666 1.00 25.64 95 LEU A O 1
ATOM 750 N N . GLY A 1 96 ? 10.742 20.744 15.198 1.00 26.25 96 GLY A N 1
ATOM 751 C CA . GLY A 1 96 ? 10.379 19.655 14.279 1.00 26.54 96 GLY A CA 1
ATOM 752 C C . GLY A 1 96 ? 11.576 19.119 13.527 1.00 27.16 96 GLY A C 1
ATOM 753 O O . GLY A 1 96 ? 11.430 18.060 12.910 1.00 28.75 96 GLY A O 1
ATOM 754 N N . GLY A 1 97 ? 12.691 19.840 13.521 1.00 28.73 97 GLY A N 1
ATOM 755 C CA . GLY A 1 97 ? 13.937 19.368 12.893 1.00 30.86 97 GLY A CA 1
ATOM 756 C C . GLY A 1 97 ? 14.834 18.755 13.945 1.00 32.71 97 GLY A C 1
ATOM 757 O O . GLY A 1 97 ? 14.566 17.600 14.326 1.00 34.15 97 GLY A O 1
ATOM 758 N N . HIS A 1 98 ? 15.836 19.496 14.407 1.00 32.69 98 HIS A N 1
ATOM 759 C CA . HIS A 1 98 ? 16.716 19.119 15.540 1.00 32.72 98 HIS A CA 1
ATOM 760 C C . HIS A 1 98 ? 17.357 20.406 16.074 1.00 35.91 98 HIS A C 1
ATOM 761 O O . HIS A 1 98 ? 16.745 21.490 15.865 1.00 36.40 98 HIS A O 1
ATOM 768 N N . LEU A 1 99 ? 18.521 20.315 16.739 1.00 36.86 99 LEU A N 1
ATOM 769 C CA . LEU A 1 99 ? 19.253 21.481 17.288 1.00 34.56 99 LEU A CA 1
ATOM 770 C C . LEU A 1 99 ? 20.092 22.129 16.198 1.00 32.57 99 LEU A C 1
ATOM 771 O O . LEU A 1 99 ? 21.055 21.488 15.758 1.00 34.11 99 LEU A O 1
ATOM 776 N N . VAL A 1 100 ? 19.735 23.346 15.800 1.00 29.89 100 VAL A N 1
ATOM 777 C CA . VAL A 1 100 ? 20.415 24.047 14.675 1.00 29.14 100 VAL A CA 1
ATOM 778 C C . VAL A 1 100 ? 20.930 25.414 15.112 1.00 27.47 100 VAL A C 1
ATOM 779 O O . VAL A 1 100 ? 20.144 26.245 15.569 1.00 26.04 100 VAL A O 1
ATOM 783 N N . SER A 1 101 ? 22.232 25.604 14.946 1.00 27.42 101 SER A N 1
ATOM 784 C CA . SER A 1 101 ? 22.964 26.831 15.316 1.00 28.45 101 SER A CA 1
ATOM 785 C C . SER A 1 101 ? 22.728 27.896 14.251 1.00 29.47 101 SER A C 1
ATOM 786 O O . SER A 1 101 ? 22.629 29.093 14.616 1.00 30.00 101 SER A O 1
ATOM 789 N N . GLY A 1 102 ? 22.591 27.470 12.991 1.00 30.13 102 GLY A N 1
ATOM 790 C CA . GLY A 1 102 ? 22.573 28.381 11.828 1.00 29.55 102 GLY A CA 1
ATOM 791 C C . GLY A 1 102 ? 23.967 28.874 11.516 1.00 29.21 102 GLY A C 1
ATOM 792 O O . GLY A 1 102 ? 24.091 29.897 10.828 1.00 30.22 102 GLY A O 1
ATOM 793 N N . HIS A 1 103 ? 24.973 28.153 12.020 1.00 29.00 103 HIS A N 1
ATOM 794 C CA . HIS A 1 103 ? 26.416 28.430 11.827 1.00 28.19 103 HIS A CA 1
ATOM 795 C C . HIS A 1 103 ? 26.948 27.374 10.896 1.00 27.69 103 HIS A C 1
ATOM 796 O O . HIS A 1 103 ? 27.208 26.251 11.361 1.00 28.30 103 HIS A O 1
ATOM 803 N N . VAL A 1 104 ? 27.106 27.758 9.640 1.00 27.73 104 VAL A N 1
ATOM 804 C CA . VAL A 1 104 ? 27.602 26.862 8.562 1.00 27.78 104 VAL A CA 1
ATOM 805 C C . VAL A 1 104 ? 28.988 26.331 8.956 1.00 27.91 104 VAL A C 1
ATOM 806 O O . VAL A 1 104 ? 29.859 27.146 9.351 1.00 28.10 104 VAL A O 1
ATOM 810 N N . ASP A 1 105 ? 29.181 25.014 8.833 1.00 27.41 105 ASP A N 1
ATOM 811 C CA . ASP A 1 105 ? 30.446 24.298 9.150 1.00 26.25 105 ASP A CA 1
ATOM 812 C C . ASP A 1 105 ? 31.302 24.231 7.874 1.00 24.90 105 ASP A C 1
ATOM 813 O O . ASP A 1 105 ? 32.526 24.433 7.926 1.00 23.59 105 ASP A O 1
ATOM 818 N N . GLY A 1 106 ? 30.654 24.014 6.742 1.00 25.46 106 GLY A N 1
ATOM 819 C CA . GLY A 1 106 ? 31.329 23.788 5.448 1.00 26.71 106 GLY A CA 1
ATOM 820 C C . GLY A 1 106 ? 30.309 23.844 4.334 1.00 26.96 106 GLY A C 1
ATOM 821 O O . GLY A 1 106 ? 29.142 24.150 4.639 1.00 26.19 106 GLY A O 1
ATOM 822 N N . THR A 1 107 ? 30.709 23.580 3.092 1.00 27.59 107 THR A N 1
ATOM 823 C CA . THR A 1 107 ? 29.749 23.432 1.969 1.00 27.94 107 THR A CA 1
ATOM 824 C C . THR A 1 107 ? 29.951 22.052 1.350 1.00 30.33 107 THR A C 1
ATOM 825 O O . THR A 1 107 ? 30.936 21.392 1.714 1.00 32.02 107 THR A O 1
ATOM 829 N N . GLY A 1 108 ? 29.040 21.645 0.471 1.00 31.98 108 GLY A N 1
ATOM 830 C CA . GLY A 1 108 ? 29.008 20.308 -0.147 1.00 34.50 108 GLY A CA 1
ATOM 831 C C . GLY A 1 108 ? 28.499 20.399 -1.570 1.00 37.73 108 GLY A C 1
ATOM 832 O O . GLY A 1 108 ? 27.551 21.169 -1.799 1.00 42.78 108 GLY A O 1
ATOM 833 N N . LYS A 1 109 ? 29.134 19.709 -2.509 1.00 37.79 109 LYS A N 1
ATOM 834 C CA . LYS A 1 109 ? 28.674 19.630 -3.910 1.00 38.16 109 LYS A CA 1
ATOM 835 C C . LYS A 1 109 ? 27.817 18.361 -4.005 1.00 41.23 109 LYS A C 1
ATOM 836 O O . LYS A 1 109 ? 28.179 17.314 -3.382 1.00 42.21 109 LYS A O 1
ATOM 840 N N . ILE A 1 110 ? 26.737 18.445 -4.784 1.00 43.20 110 ILE A N 1
ATOM 841 C CA . ILE A 1 110 ? 25.941 17.253 -5.207 1.00 42.83 110 ILE A CA 1
ATOM 842 C C . ILE A 1 110 ? 26.820 16.422 -6.137 1.00 42.33 110 ILE A C 1
ATOM 843 O O . ILE A 1 110 ? 27.339 16.992 -7.119 1.00 40.95 110 ILE A O 1
ATOM 848 N N . LEU A 1 111 ? 26.955 15.131 -5.859 1.00 43.38 111 LEU A N 1
ATOM 849 C CA . LEU A 1 111 ? 27.694 14.195 -6.742 1.00 44.90 111 LEU A CA 1
ATOM 850 C C . LEU A 1 111 ? 26.693 13.486 -7.651 1.00 45.76 111 LEU A C 1
ATOM 851 O O . LEU A 1 111 ? 26.883 13.533 -8.859 1.00 46.41 111 LEU A O 1
ATOM 856 N N . SER A 1 112 ? 25.641 12.899 -7.091 1.00 49.64 112 SER A N 1
ATOM 857 C CA . SER A 1 112 ? 24.639 12.114 -7.855 1.00 49.77 112 SER A CA 1
ATOM 858 C C . SER A 1 112 ? 23.228 12.600 -7.522 1.00 52.93 112 SER A C 1
ATOM 859 O O . SER A 1 112 ? 23.013 13.043 -6.364 1.00 55.82 112 SER A O 1
ATOM 862 N N . LYS A 1 113 ? 22.322 12.540 -8.500 1.00 56.35 113 LYS A N 1
ATOM 863 C CA . LYS A 1 113 ? 20.854 12.643 -8.293 1.00 58.71 113 LYS A CA 1
ATOM 864 C C . LYS A 1 113 ? 20.218 11.326 -8.741 1.00 62.43 113 LYS A C 1
ATOM 865 O O . LYS A 1 113 ? 20.883 10.603 -9.518 1.00 65.16 113 LYS A O 1
ATOM 871 N N . GLU A 1 114 ? 19.003 11.004 -8.279 1.00 66.86 114 GLU A N 1
ATOM 872 C CA . GLU A 1 114 ? 18.256 9.785 -8.720 1.00 69.08 114 GLU A CA 1
ATOM 873 C C . GLU A 1 114 ? 16.789 9.890 -8.287 1.00 68.10 114 GLU A C 1
ATOM 874 O O . GLU A 1 114 ? 16.534 10.454 -7.210 1.00 70.21 114 GLU A O 1
ATOM 880 N N . GLU A 1 115 ? 15.877 9.375 -9.116 1.00 68.39 115 GLU A N 1
ATOM 881 C CA . GLU A 1 115 ? 14.408 9.438 -8.898 1.00 68.06 115 GLU A CA 1
ATOM 882 C C . GLU A 1 115 ? 13.890 7.998 -8.771 1.00 70.25 115 GLU A C 1
ATOM 883 O O . GLU A 1 115 ? 13.501 7.417 -9.797 1.00 69.01 115 GLU A O 1
ATOM 885 N N . ARG A 1 116 ? 13.898 7.449 -7.546 1.00 74.05 116 ARG A N 1
ATOM 886 C CA . ARG A 1 116 ? 13.291 6.133 -7.181 1.00 78.92 116 ARG A CA 1
ATOM 887 C C . ARG A 1 116 ? 11.761 6.293 -7.001 1.00 83.52 116 ARG A C 1
ATOM 888 O O . ARG A 1 116 ? 11.299 7.441 -6.852 1.00 89.69 116 ARG A O 1
ATOM 890 N N . GLU A 1 117 ? 11.003 5.187 -7.001 1.00 82.42 117 GLU A N 1
ATOM 891 C CA . GLU A 1 117 ? 9.516 5.160 -6.909 1.00 76.74 117 GLU A CA 1
ATOM 892 C C . GLU A 1 117 ? 8.916 6.140 -7.928 1.00 74.42 117 GLU A C 1
ATOM 893 O O . GLU A 1 117 ? 7.942 6.811 -7.572 1.00 75.75 117 GLU A O 1
ATOM 895 N N . GLY A 1 118 ? 9.504 6.237 -9.126 1.00 73.10 118 GLY A N 1
ATOM 896 C CA . GLY A 1 118 ? 9.033 7.073 -10.253 1.00 73.06 118 GLY A CA 1
ATOM 897 C C . GLY A 1 118 ? 9.132 8.581 -10.023 1.00 74.44 118 GLY A C 1
ATOM 898 O O . GLY A 1 118 ? 8.532 9.302 -10.827 1.00 72.09 118 GLY A O 1
ATOM 899 N N . GLY A 1 119 ? 9.911 9.058 -9.043 1.00 77.94 119 GLY A N 1
ATOM 900 C CA . GLY A 1 119 ? 10.072 10.495 -8.725 1.00 76.57 119 GLY A CA 1
ATOM 901 C C . GLY A 1 119 ? 9.377 10.906 -7.428 1.00 73.95 119 GLY A C 1
ATOM 902 O O . GLY A 1 119 ? 9.220 12.124 -7.205 1.00 66.42 119 GLY A O 1
ATOM 903 N N . ALA A 1 120 ? 8.998 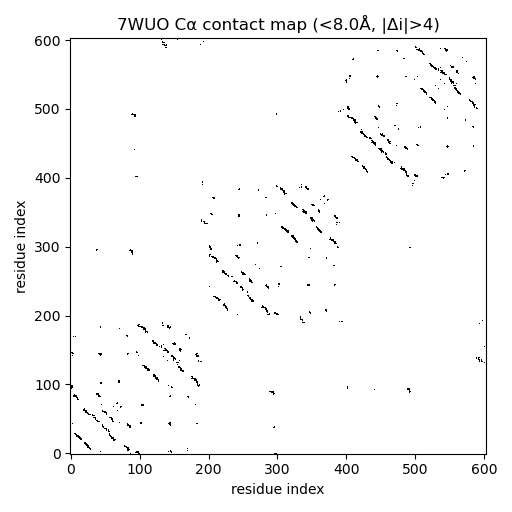9.937 -6.585 1.00 76.26 120 ALA A N 1
ATOM 904 C CA . ALA A 1 120 ? 8.364 10.117 -5.249 1.00 74.66 120 ALA A CA 1
ATOM 905 C C . ALA A 1 120 ? 9.430 10.232 -4.147 1.00 66.03 120 ALA A C 1
ATOM 906 O O . ALA A 1 120 ? 9.098 10.567 -2.984 1.00 64.77 120 ALA A O 1
ATOM 908 N N . VAL A 1 121 ? 10.673 9.931 -4.499 1.00 57.70 121 VAL A N 1
ATOM 909 C CA . VAL A 1 121 ? 11.860 10.118 -3.628 1.00 54.11 121 VAL A CA 1
ATOM 910 C C . VAL A 1 121 ? 13.026 10.517 -4.528 1.00 53.59 121 VAL A C 1
ATOM 911 O O . VAL A 1 121 ? 13.249 9.824 -5.530 1.00 49.93 121 VAL A O 1
ATOM 915 N N . ILE A 1 122 ? 13.718 11.604 -4.174 1.00 55.54 122 ILE A N 1
ATOM 916 C CA . ILE A 1 122 ? 14.953 12.046 -4.878 1.00 55.02 122 ILE A CA 1
ATOM 917 C C . ILE A 1 122 ? 16.148 11.660 -4.014 1.00 52.97 122 ILE A C 1
ATOM 918 O O . ILE A 1 122 ? 16.129 11.960 -2.806 1.00 55.53 122 ILE A O 1
ATOM 923 N N . CYS A 1 123 ? 17.130 11.003 -4.627 1.00 48.45 123 CYS A N 1
ATOM 924 C CA . CYS A 1 123 ? 18.279 10.373 -3.941 1.00 45.23 123 CYS A CA 1
ATOM 925 C C . CYS A 1 123 ? 19.539 11.160 -4.296 1.00 41.00 123 CYS A C 1
ATOM 926 O O . CYS A 1 123 ? 20.131 10.949 -5.359 1.00 39.46 123 CYS A O 1
ATOM 929 N N . TYR A 1 124 ? 19.917 12.063 -3.407 1.00 37.99 124 TYR A N 1
ATOM 930 C CA . TYR A 1 124 ? 21.138 12.888 -3.541 1.00 36.70 124 TYR A CA 1
ATOM 931 C C . TYR A 1 124 ? 22.299 12.145 -2.874 1.00 35.45 124 TYR A C 1
ATOM 932 O O . TYR A 1 124 ? 22.070 11.433 -1.863 1.00 35.51 124 TYR A O 1
ATOM 941 N N . THR A 1 125 ? 23.509 12.312 -3.420 1.00 33.91 125 THR A N 1
ATOM 942 C CA . THR A 1 125 ? 24.789 12.058 -2.699 1.00 33.32 125 THR A CA 1
ATOM 943 C C . THR A 1 125 ? 25.620 13.338 -2.667 1.00 32.92 125 THR A C 1
ATOM 944 O O . THR A 1 125 ? 25.685 14.017 -3.710 1.00 33.05 125 THR A O 1
ATOM 948 N N . VAL A 1 126 ? 26.208 13.652 -1.510 1.00 32.42 126 VAL A N 1
ATOM 949 C CA . VAL A 1 126 ? 26.837 14.976 -1.252 1.00 33.35 126 VAL A CA 1
ATOM 950 C C . VAL A 1 126 ? 28.220 14.815 -0.626 1.00 36.87 126 VAL A C 1
ATOM 951 O O . VAL A 1 126 ? 28.377 14.078 0.373 1.00 36.42 126 VAL A O 1
ATOM 955 N N . GLN A 1 127 ? 29.164 15.558 -1.192 1.00 40.14 127 GLN A N 1
ATOM 956 C CA . GLN A 1 127 ? 30.576 15.623 -0.759 1.00 41.51 127 GLN A CA 1
ATOM 957 C C . GLN A 1 127 ? 30.634 16.504 0.487 1.00 38.62 127 GLN A C 1
ATOM 958 O O . GLN A 1 127 ? 29.936 17.500 0.527 1.00 39.59 127 GLN A O 1
ATOM 964 N N . ASN A 1 128 ? 31.459 16.154 1.456 1.00 36.97 128 ASN A N 1
ATOM 965 C CA . ASN A 1 128 ? 31.713 16.990 2.658 1.00 35.80 128 ASN A CA 1
ATOM 966 C C . ASN A 1 128 ? 33.207 16.957 2.956 1.00 35.14 128 ASN A C 1
ATOM 967 O O . ASN A 1 128 ? 33.860 15.955 2.647 1.00 36.03 128 ASN A O 1
ATOM 972 N N . ASP A 1 129 ? 33.733 18.022 3.541 1.00 34.50 129 ASP A N 1
ATOM 973 C CA . ASP A 1 129 ? 35.103 18.017 4.104 1.00 34.95 129 ASP A CA 1
ATOM 974 C C . ASP A 1 129 ? 35.229 16.809 5.024 1.00 35.84 129 ASP A C 1
ATOM 975 O O . ASP A 1 129 ? 34.343 16.560 5.829 1.00 34.32 129 ASP A O 1
ATOM 980 N N . PRO A 1 130 ? 36.329 16.031 4.964 1.00 36.88 130 PRO A N 1
ATOM 981 C CA . PRO A 1 130 ? 36.429 14.800 5.754 1.00 37.33 130 PRO A CA 1
ATOM 982 C C . PRO A 1 130 ? 36.560 15.109 7.259 1.00 38.46 130 PRO A C 1
ATOM 983 O O . PRO A 1 130 ? 36.366 14.206 8.076 1.00 38.44 130 PRO A O 1
ATOM 987 N N . SER A 1 131 ? 36.886 16.368 7.596 1.00 39.58 131 SER A N 1
ATOM 988 C CA . SER A 1 131 ? 36.879 16.912 8.981 1.00 40.11 131 SER A CA 1
ATOM 989 C C . SER A 1 131 ? 35.510 16.642 9.619 1.00 37.98 131 SER A C 1
ATOM 990 O O . SER A 1 131 ? 35.488 16.411 10.856 1.00 40.78 131 SER A O 1
ATOM 993 N N . LEU A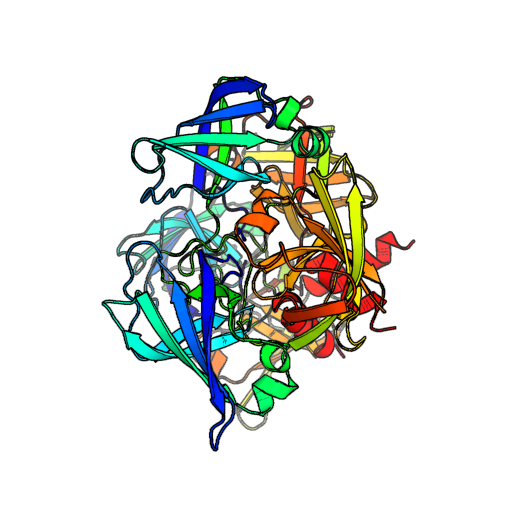 1 132 ? 34.444 16.663 8.801 1.00 33.71 132 LEU A N 1
ATOM 994 C CA . LEU A 1 132 ? 33.024 16.548 9.219 1.00 31.43 132 LEU A CA 1
ATOM 995 C C . LEU A 1 132 ? 32.548 15.085 9.185 1.00 30.57 132 LEU A C 1
ATOM 996 O O . LEU A 1 132 ? 31.636 14.765 9.945 1.00 30.13 132 LEU A O 1
ATOM 1001 N N . SER A 1 133 ? 33.126 14.229 8.341 1.00 30.16 133 SER A N 1
ATOM 1002 C CA . SER A 1 133 ? 32.704 12.817 8.143 1.00 29.56 133 SER A CA 1
ATOM 1003 C C . SER A 1 133 ? 32.290 12.193 9.487 1.00 29.59 133 SER A C 1
ATOM 1004 O O . SER A 1 133 ? 31.256 11.499 9.546 1.00 28.47 133 SER A O 1
ATOM 1007 N N . ARG A 1 134 ? 33.077 12.443 10.537 1.00 30.40 134 ARG A N 1
ATOM 1008 C CA . ARG A 1 134 ? 32.944 11.801 11.879 1.00 31.32 134 ARG A CA 1
ATOM 1009 C C . ARG A 1 134 ? 31.664 12.241 12.613 1.00 30.58 134 ARG A C 1
ATOM 1010 O O . ARG A 1 134 ? 31.223 11.518 13.557 1.00 29.57 134 ARG A O 1
ATOM 1018 N N . TYR A 1 135 ? 31.114 13.392 12.227 1.00 29.18 135 TYR A N 1
ATOM 1019 C CA . TYR A 1 135 ? 29.898 13.989 12.831 1.00 29.09 135 TYR A CA 1
ATOM 1020 C C . TYR A 1 135 ? 28.674 13.541 12.036 1.00 27.10 135 TYR A C 1
ATOM 1021 O O . TYR A 1 135 ? 27.545 13.805 12.467 1.00 26.83 135 TYR A O 1
ATOM 1030 N N . ILE A 1 136 ? 28.888 12.869 10.913 1.00 26.31 136 ILE A N 1
ATOM 1031 C CA . ILE A 1 136 ? 27.801 12.524 9.950 1.00 26.26 136 ILE A CA 1
ATOM 1032 C C . ILE A 1 136 ? 27.518 11.026 10.082 1.00 27.44 136 ILE A C 1
ATOM 1033 O O . ILE A 1 136 ? 28.136 10.238 9.358 1.00 29.01 136 ILE A O 1
ATOM 1038 N N . ALA A 1 137 ? 26.579 10.691 10.968 1.00 28.15 137 ALA A N 1
ATOM 1039 C CA . ALA A 1 137 ? 26.181 9.331 11.363 1.00 28.99 137 ALA A CA 1
ATOM 1040 C C . ALA A 1 137 ? 24.994 8.897 10.512 1.00 31.05 137 ALA A C 1
ATOM 1041 O O . ALA A 1 137 ? 24.014 9.629 10.360 1.00 28.87 137 ALA A O 1
ATOM 1043 N N . PRO A 1 138 ? 25.066 7.688 9.910 1.00 34.70 138 PRO A N 1
ATOM 1044 C CA . PRO A 1 138 ? 23.892 7.071 9.294 1.00 35.79 138 PRO A CA 1
ATOM 1045 C C . PRO A 1 138 ? 22.710 7.049 10.274 1.00 36.91 138 PRO A C 1
ATOM 1046 O O . PRO A 1 138 ? 22.900 6.742 11.471 1.00 36.47 138 PRO A O 1
ATOM 1050 N N . ARG A 1 139 ? 21.531 7.375 9.749 1.00 37.89 139 ARG A N 1
ATOM 1051 C CA . ARG A 1 139 ? 20.269 7.522 10.513 1.00 39.67 139 ARG A CA 1
ATOM 1052 C C . ARG A 1 139 ? 20.403 8.686 11.512 1.00 37.49 139 ARG A C 1
ATOM 1053 O O . ARG A 1 139 ? 19.465 8.885 12.299 1.00 36.82 139 ARG A O 1
ATOM 1061 N N . GLY A 1 140 ? 21.492 9.462 11.443 1.00 36.68 140 GLY A N 1
ATOM 1062 C CA . GLY A 1 140 ? 21.685 10.685 12.241 1.00 35.94 140 GLY A CA 1
ATOM 1063 C C . GLY A 1 140 ? 21.103 11.883 11.511 1.00 34.36 140 GLY A C 1
ATOM 1064 O O . GLY A 1 140 ? 20.599 11.745 10.355 1.00 33.61 140 GLY A O 1
ATOM 1065 N N . SER A 1 141 ? 21.191 13.043 12.142 1.00 31.86 141 SER A N 1
ATOM 1066 C CA . SER A 1 141 ? 20.642 14.310 11.608 1.00 31.88 141 SER A CA 1
ATOM 1067 C C . SER A 1 141 ? 21.753 15.135 10.960 1.00 29.87 141 SER A C 1
ATOM 1068 O O . SER A 1 141 ? 22.944 14.838 11.188 1.00 31.13 141 SER A O 1
ATOM 1071 N N . ILE A 1 142 ? 21.339 16.142 10.195 1.00 27.57 142 ILE A N 1
ATOM 1072 C CA . ILE A 1 142 ? 22.219 17.140 9.529 1.00 28.17 142 ILE A CA 1
ATOM 1073 C C . ILE A 1 142 ? 21.340 18.278 9.029 1.00 29.60 142 ILE A C 1
ATOM 1074 O O . ILE A 1 142 ? 20.149 18.049 8.857 1.00 31.65 142 ILE A O 1
ATOM 1079 N N . THR A 1 143 ? 21.908 19.464 8.808 1.00 30.42 143 THR A N 1
ATOM 1080 C CA . THR A 1 143 ? 21.149 20.650 8.350 1.00 28.97 143 THR A CA 1
ATOM 1081 C C . THR A 1 143 ? 21.773 21.158 7.056 1.00 28.97 143 THR A C 1
ATOM 1082 O O . THR A 1 143 ? 22.846 21.794 7.103 1.00 28.53 143 THR A O 1
ATOM 1086 N N . VAL A 1 144 ? 21.088 20.888 5.949 1.00 28.89 144 VAL A N 1
ATOM 1087 C CA . VAL A 1 144 ? 21.553 21.166 4.563 1.00 28.45 144 VAL A CA 1
ATOM 1088 C C . VAL A 1 144 ? 20.784 22.355 4.014 1.00 28.04 144 VAL A C 1
ATOM 1089 O O . VAL A 1 144 ? 19.571 22.262 3.947 1.00 28.59 144 VAL A O 1
ATOM 1093 N N . ASP A 1 145 ? 21.470 23.427 3.634 1.00 28.08 145 ASP A N 1
ATOM 1094 C CA . ASP A 1 145 ? 20.822 24.693 3.210 1.00 28.17 145 ASP A CA 1
ATOM 1095 C C . ASP A 1 145 ? 19.683 24.977 4.197 1.00 28.03 145 ASP A C 1
ATOM 1096 O O . ASP A 1 145 ? 18.566 25.333 3.732 1.00 28.87 145 ASP A O 1
ATOM 1101 N N . GLY A 1 146 ? 19.958 24.783 5.493 1.00 27.52 146 GLY A N 1
ATOM 1102 C CA . GLY A 1 146 ? 19.033 25.090 6.597 1.00 28.65 146 GLY A CA 1
ATOM 1103 C C . GLY A 1 146 ? 17.885 24.105 6.737 1.00 29.09 146 GLY A C 1
ATOM 1104 O O . GLY A 1 146 ? 17.057 24.332 7.631 1.00 31.19 146 GLY A O 1
ATOM 1105 N N . ILE A 1 147 ? 17.819 23.065 5.901 1.00 28.01 147 ILE A N 1
ATOM 1106 C CA . ILE A 1 147 ? 16.770 22.006 5.954 1.00 27.00 147 ILE A CA 1
ATOM 1107 C C . ILE A 1 147 ? 17.287 20.874 6.840 1.00 25.73 147 ILE A C 1
ATOM 1108 O O . ILE A 1 147 ? 18.269 20.225 6.453 1.00 24.95 147 ILE A O 1
ATOM 1113 N N . SER A 1 148 ? 16.621 20.625 7.962 1.00 24.86 148 SER A N 1
ATOM 1114 C CA . SER A 1 148 ? 16.909 19.482 8.864 1.00 24.48 148 SER A CA 1
ATOM 1115 C C . SER A 1 148 ? 16.591 18.181 8.126 1.00 23.81 148 SER A C 1
ATOM 1116 O O . SER A 1 148 ? 15.457 18.017 7.659 1.00 24.73 148 SER A O 1
ATOM 1119 N N . LEU A 1 149 ? 17.568 17.289 8.048 1.00 22.83 149 LEU A N 1
ATOM 1120 C CA . LEU A 1 149 ? 17.457 16.038 7.283 1.00 23.13 149 LEU A CA 1
ATOM 1121 C C . LEU A 1 149 ? 18.127 14.918 8.043 1.00 23.62 149 LEU A C 1
ATOM 1122 O O . LEU A 1 149 ? 19.043 15.187 8.837 1.00 24.66 149 LEU A O 1
ATOM 1127 N N . THR A 1 150 ? 17.681 13.702 7.738 1.00 24.32 150 THR A N 1
ATOM 1128 C CA . THR A 1 150 ? 18.226 12.455 8.286 1.00 24.72 150 THR A CA 1
ATOM 1129 C C . THR A 1 150 ? 19.195 11.889 7.244 1.00 25.56 150 THR A C 1
ATOM 1130 O O . THR A 1 150 ? 18.816 11.749 6.058 1.00 25.39 150 THR A O 1
ATOM 1134 N N . VAL A 1 151 ? 20.440 11.648 7.648 1.00 26.77 151 VAL A N 1
ATOM 1135 C CA . VAL A 1 151 ? 21.465 11.074 6.734 1.00 27.20 151 VAL A CA 1
ATOM 1136 C C . VAL A 1 151 ? 21.057 9.622 6.534 1.00 27.12 151 VAL A C 1
ATOM 1137 O O . VAL A 1 151 ? 20.768 8.976 7.553 1.00 27.08 151 VAL A O 1
ATOM 1141 N N . VAL A 1 152 ? 21.045 9.133 5.305 1.00 27.52 152 VAL A N 1
ATOM 1142 C CA . VAL A 1 152 ? 20.572 7.751 5.008 1.00 29.74 152 VAL A CA 1
ATOM 1143 C C . VAL A 1 152 ? 21.724 6.770 5.204 1.00 30.09 152 VAL A C 1
ATOM 1144 O O . VAL A 1 152 ? 21.543 5.717 5.864 1.00 30.62 152 VAL A O 1
ATOM 1148 N N . ASP A 1 153 ? 22.846 7.092 4.580 1.00 29.39 153 ASP A N 1
ATOM 1149 C CA . ASP A 1 153 ? 24.149 6.443 4.841 1.00 29.70 153 ASP A CA 1
ATOM 1150 C C . ASP A 1 153 ? 25.189 7.546 4.687 1.00 29.22 153 ASP A C 1
ATOM 1151 O O . ASP A 1 153 ? 24.902 8.565 4.029 1.00 27.59 153 ASP A O 1
ATOM 1156 N N . SER A 1 154 ? 26.347 7.337 5.302 1.00 31.16 154 SER A N 1
ATOM 1157 C CA . SER A 1 154 ? 27.507 8.248 5.210 1.00 32.51 154 SER A CA 1
ATOM 1158 C C . SER A 1 154 ? 28.753 7.409 4.942 1.00 32.72 154 SER A C 1
ATOM 1159 O O . SER A 1 154 ? 28.853 6.284 5.446 1.00 31.50 154 SER A O 1
ATOM 1162 N N . ARG A 1 155 ? 29.643 7.967 4.136 1.00 33.86 155 ARG A N 1
ATOM 1163 C CA . ARG A 1 155 ? 31.018 7.464 3.925 1.00 34.17 155 ARG A CA 1
ATOM 1164 C C . ARG A 1 155 ? 31.957 8.561 4.394 1.00 35.25 155 ARG A C 1
ATOM 1165 O O . ARG A 1 155 ? 31.534 9.695 4.660 1.00 40.81 155 ARG A O 1
ATOM 1173 N N . PRO A 1 156 ? 33.268 8.270 4.501 1.00 32.87 156 PRO A N 1
ATOM 1174 C CA . PRO A 1 156 ? 34.248 9.334 4.694 1.00 30.91 156 PRO A CA 1
ATOM 1175 C C . PRO A 1 156 ? 34.108 10.268 3.482 1.00 28.67 156 PRO A C 1
ATOM 1176 O O . PRO A 1 156 ? 34.127 9.756 2.389 1.00 28.70 156 PRO A O 1
ATOM 1180 N N . LYS A 1 157 ? 33.819 11.555 3.691 1.00 27.34 157 LYS A N 1
ATOM 1181 C CA . LYS A 1 157 ? 33.880 12.599 2.630 1.00 27.18 157 LYS A CA 1
ATOM 1182 C C . LYS A 1 157 ? 32.623 12.563 1.755 1.00 26.90 157 LYS A C 1
ATOM 1183 O O . LYS A 1 157 ? 32.609 13.363 0.839 1.00 26.63 157 LYS A O 1
ATOM 1187 N N . GLU A 1 158 ? 31.643 11.673 1.985 1.00 26.83 158 GLU A N 1
ATOM 1188 C CA . GLU A 1 158 ? 30.297 11.818 1.358 1.00 26.08 158 GLU A CA 1
ATOM 1189 C C . GLU A 1 158 ? 29.209 11.242 2.268 1.00 24.75 158 GLU A C 1
ATOM 1190 O O . GLU A 1 158 ? 29.531 10.552 3.236 1.00 22.64 158 GLU A O 1
ATOM 1196 N N . PHE A 1 159 ? 27.954 11.549 1.942 1.00 24.05 159 PHE A N 1
ATOM 1197 C CA . PHE A 1 159 ? 26.751 10.991 2.596 1.00 23.37 159 PHE A CA 1
ATOM 1198 C C . PHE A 1 159 ? 25.607 10.970 1.588 1.00 23.68 159 PHE A C 1
ATOM 1199 O O . PHE A 1 159 ? 25.695 11.701 0.591 1.00 23.81 159 PHE A O 1
ATOM 1207 N N . ASP A 1 160 ? 24.573 10.172 1.875 1.00 24.23 160 ASP A N 1
ATOM 1208 C CA . ASP A 1 160 ? 23.362 9.987 1.031 1.00 24.62 160 ASP A CA 1
ATOM 1209 C C . ASP A 1 160 ? 22.143 10.638 1.701 1.00 25.65 160 ASP A C 1
ATOM 1210 O O . ASP A 1 160 ? 22.025 10.595 2.965 1.00 27.66 160 ASP A O 1
ATOM 1215 N N . LEU A 1 161 ? 21.276 11.215 0.873 1.00 26.23 161 LEU A N 1
ATOM 1216 C CA . LEU A 1 161 ? 19.987 11.817 1.273 1.00 27.47 161 LEU A CA 1
ATOM 1217 C C . LEU A 1 161 ? 18.861 11.237 0.431 1.00 28.56 161 LEU A C 1
ATOM 1218 O O . LEU A 1 161 ? 19.095 10.846 -0.722 1.00 27.45 161 LEU A O 1
ATOM 1223 N N . VAL A 1 162 ? 17.659 11.299 0.981 1.00 30.69 162 VAL A N 1
ATOM 1224 C CA . VAL A 1 162 ? 16.402 10.997 0.251 1.00 31.97 162 VAL A CA 1
ATOM 1225 C C . VAL A 1 162 ? 15.376 12.055 0.657 1.00 35.65 162 VAL A C 1
ATOM 1226 O O . VAL A 1 162 ? 15.290 12.344 1.887 1.00 35.73 162 VAL A O 1
ATOM 1230 N N . LEU A 1 163 ? 14.648 12.609 -0.324 1.00 39.74 163 LEU A N 1
ATOM 1231 C CA . LEU A 1 163 ? 13.615 13.648 -0.074 1.00 44.60 163 LEU A CA 1
ATOM 1232 C C . LEU A 1 163 ? 12.264 13.198 -0.638 1.00 47.30 163 LEU A C 1
ATOM 1233 O O . LEU A 1 163 ? 12.227 12.869 -1.840 1.00 48.82 163 LEU A O 1
ATOM 1238 N N . ILE A 1 164 ? 11.247 13.155 0.243 1.00 50.30 164 ILE A N 1
ATOM 1239 C CA . ILE A 1 164 ? 9.784 13.171 -0.042 1.00 52.32 164 ILE A CA 1
ATOM 1240 C C . ILE A 1 164 ? 9.496 14.469 -0.793 1.00 52.39 164 ILE A C 1
ATOM 1241 O O . ILE A 1 164 ? 10.047 15.508 -0.448 1.00 50.83 164 ILE A O 1
ATOM 1246 N N . PRO A 1 165 ? 8.660 14.441 -1.855 1.00 54.47 165 PRO A N 1
ATOM 1247 C CA . PRO A 1 165 ? 8.510 15.605 -2.722 1.00 55.95 165 PRO A CA 1
ATOM 1248 C C . PRO A 1 165 ? 7.933 16.816 -1.973 1.00 55.23 165 PRO A C 1
ATOM 1249 O O . PRO A 1 165 ? 8.205 17.909 -2.379 1.00 52.10 165 PRO A O 1
ATOM 1253 N N . GLU A 1 166 ? 7.164 16.587 -0.905 1.00 56.34 166 GLU A N 1
ATOM 1254 C CA . GLU A 1 166 ? 6.554 17.660 -0.068 1.00 60.17 166 GLU A CA 1
ATOM 1255 C C . GLU A 1 166 ? 7.684 18.599 0.386 1.00 56.14 166 GLU A C 1
ATOM 1256 O O . GLU A 1 166 ? 7.500 19.837 0.314 1.00 53.41 166 GLU A O 1
ATOM 1262 N N . THR A 1 167 ? 8.837 18.032 0.750 1.00 52.91 167 THR A N 1
ATOM 1263 C CA . THR A 1 167 ? 10.036 18.812 1.158 1.00 50.54 167 THR A CA 1
ATOM 1264 C C . THR A 1 167 ? 10.554 19.579 -0.055 1.00 52.41 167 THR A C 1
ATOM 1265 O O . THR A 1 167 ? 10.718 20.807 0.070 1.00 59.31 167 THR A O 1
ATOM 1269 N N . LEU A 1 168 ? 10.741 18.907 -1.198 1.00 51.05 168 LEU A N 1
ATOM 1270 C CA . LEU A 1 168 ? 11.299 19.502 -2.450 1.00 50.05 168 LEU A CA 1
ATOM 1271 C C . LEU A 1 168 ? 10.472 20.702 -2.914 1.00 52.02 168 LEU A C 1
ATOM 1272 O O . LEU A 1 168 ? 11.070 21.669 -3.393 1.00 52.43 168 LEU A O 1
ATOM 1277 N N . LYS A 1 169 ? 9.138 20.610 -2.827 1.00 51.73 169 LYS A N 1
ATOM 1278 C CA . LYS A 1 169 ? 8.224 21.646 -3.361 1.00 52.72 169 LYS A CA 1
ATOM 1279 C C . LYS A 1 169 ? 8.119 22.765 -2.331 1.00 50.99 169 LYS A C 1
ATOM 1280 O O . LYS A 1 169 ? 7.942 23.913 -2.774 1.00 53.24 169 LYS A O 1
ATOM 1286 N N . LYS A 1 170 ? 8.276 22.465 -1.034 1.00 47.87 170 LYS A N 1
ATOM 1287 C CA . LYS A 1 170 ? 8.075 23.426 0.087 1.00 45.08 170 LYS A CA 1
ATOM 1288 C C . LYS A 1 170 ? 9.360 24.231 0.338 1.00 43.04 170 LYS A C 1
ATOM 1289 O O . LYS A 1 170 ? 9.285 25.254 1.040 1.00 46.88 170 LYS A O 1
ATOM 1291 N N . THR A 1 171 ? 10.484 23.846 -0.274 1.00 40.28 171 THR A N 1
ATOM 1292 C CA . THR A 1 171 ? 11.823 24.451 -0.047 1.00 39.22 171 THR A CA 1
ATOM 1293 C C . THR A 1 171 ? 12.488 24.800 -1.378 1.00 38.30 171 THR A C 1
ATOM 1294 O O . THR A 1 171 ? 11.823 24.641 -2.424 1.00 38.14 171 THR A O 1
ATOM 1298 N N . ASN A 1 172 ? 13.766 25.195 -1.333 1.00 37.64 172 ASN A N 1
ATOM 1299 C CA . ASN A 1 172 ? 14.613 25.455 -2.530 1.00 37.54 172 ASN A CA 1
ATOM 1300 C C . ASN A 1 172 ? 15.153 24.142 -3.123 1.00 38.22 172 ASN A C 1
ATOM 1301 O O . ASN A 1 172 ? 15.830 24.217 -4.164 1.00 40.85 172 ASN A O 1
ATOM 1306 N N . ALA A 1 173 ? 14.896 22.995 -2.487 1.00 36.80 173 ALA A N 1
ATOM 1307 C CA . ALA A 1 173 ? 15.481 21.692 -2.869 1.00 35.55 173 ALA A CA 1
ATOM 1308 C C . ALA A 1 173 ? 15.050 21.300 -4.292 1.00 38.07 173 ALA A C 1
ATOM 1309 O O . ALA A 1 173 ? 15.841 20.639 -4.973 1.00 41.10 173 ALA A O 1
ATOM 1311 N N . LYS A 1 174 ? 13.849 21.678 -4.739 1.00 39.49 174 LYS A N 1
ATOM 1312 C CA . LYS A 1 174 ? 13.396 21.463 -6.143 1.00 37.88 174 LYS A CA 1
ATOM 1313 C C . LYS A 1 174 ? 14.544 21.799 -7.094 1.00 37.69 174 LYS A C 1
ATOM 1314 O O . LYS A 1 174 ? 14.717 21.046 -8.039 1.00 38.75 174 LYS A O 1
ATOM 1320 N N . SER A 1 175 ? 15.303 22.867 -6.838 1.00 36.97 175 SER A N 1
ATOM 1321 C CA . SER A 1 175 ? 16.302 23.414 -7.784 1.00 37.49 175 SER A CA 1
ATOM 1322 C C . SER A 1 175 ? 17.711 22.899 -7.464 1.00 36.60 175 SER A C 1
ATOM 1323 O O . SER A 1 175 ? 18.660 23.466 -8.016 1.00 37.95 175 SER A O 1
ATOM 1326 N N . TRP A 1 176 ? 17.836 21.839 -6.670 1.00 36.11 176 TRP A N 1
ATOM 1327 C CA . TRP A 1 176 ? 19.134 21.154 -6.444 1.00 37.25 176 TRP A CA 1
ATOM 1328 C C . TRP A 1 176 ? 19.494 20.316 -7.670 1.00 40.09 176 TRP A C 1
ATOM 1329 O O . TRP A 1 176 ? 18.696 19.446 -8.037 1.00 40.67 176 TRP A O 1
ATOM 1340 N N . ASN A 1 177 ? 20.683 20.558 -8.221 1.00 44.64 177 ASN A N 1
ATOM 1341 C CA . ASN A 1 177 ? 21.212 19.915 -9.459 1.00 47.71 177 ASN A CA 1
ATOM 1342 C C . ASN A 1 177 ? 22.722 19.685 -9.285 1.00 48.88 177 ASN A C 1
ATOM 1343 O O . ASN A 1 177 ? 23.270 20.049 -8.225 1.00 47.83 177 ASN A O 1
ATOM 1348 N N . SER A 1 178 ? 23.379 19.153 -10.310 1.00 48.46 178 SER A N 1
ATOM 1349 C CA . SER A 1 178 ? 24.829 18.827 -10.286 1.00 49.35 178 SER A CA 1
ATOM 1350 C C . SER A 1 178 ? 25.654 20.039 -9.802 1.00 49.54 178 SER A C 1
ATOM 1351 O O . SER A 1 178 ? 26.542 19.857 -8.903 1.00 53.39 178 SER A O 1
ATOM 1354 N N . ASP A 1 179 ? 25.351 21.244 -10.310 1.00 45.91 179 ASP A N 1
ATOM 1355 C CA . ASP A 1 179 ? 26.184 22.469 -10.140 1.00 42.76 179 ASP A CA 1
ATOM 1356 C C . ASP A 1 179 ? 25.886 23.170 -8.803 1.00 40.69 179 ASP A C 1
ATOM 1357 O O . ASP A 1 179 ? 26.640 24.080 -8.443 1.00 40.59 179 ASP A O 1
ATOM 1362 N N . THR A 1 180 ? 24.819 22.774 -8.108 1.00 38.75 180 THR A N 1
ATOM 1363 C CA . THR A 1 180 ? 24.441 23.308 -6.776 1.00 35.56 180 THR A CA 1
ATOM 1364 C C . THR A 1 180 ? 25.563 23.039 -5.774 1.00 34.32 180 THR A C 1
ATOM 1365 O O . THR A 1 180 ? 26.179 21.909 -5.804 1.00 34.87 180 THR A O 1
ATOM 1369 N N . ILE A 1 181 ? 25.850 24.059 -4.958 1.00 31.37 181 ILE A N 1
ATOM 1370 C CA . ILE A 1 181 ? 26.614 23.962 -3.673 1.00 29.92 181 ILE A CA 1
ATOM 1371 C C . ILE A 1 181 ? 25.634 24.103 -2.499 1.00 29.03 181 ILE A C 1
ATOM 1372 O O . ILE A 1 181 ? 24.703 24.892 -2.606 1.00 31.05 181 ILE A O 1
ATOM 1377 N N . LEU A 1 182 ? 25.854 23.375 -1.409 1.00 27.60 182 LEU A N 1
ATOM 1378 C CA . LEU A 1 182 ? 24.923 23.305 -0.251 1.00 27.78 182 LEU A CA 1
ATOM 1379 C C . LEU A 1 182 ? 25.639 23.716 1.033 1.00 28.05 182 LEU A C 1
ATOM 1380 O O . LEU A 1 182 ? 26.768 23.276 1.220 1.00 29.87 182 LEU A O 1
ATOM 1385 N N . ASN A 1 183 ? 25.001 24.529 1.874 1.00 27.35 183 ASN A N 1
ATOM 1386 C CA . ASN A 1 183 ? 25.512 24.883 3.225 1.00 26.04 183 ASN A CA 1
ATOM 1387 C C . ASN A 1 183 ? 25.223 23.706 4.172 1.00 26.45 183 ASN A C 1
ATOM 1388 O O . ASN A 1 183 ? 24.077 23.231 4.213 1.00 26.49 183 ASN A O 1
ATOM 1393 N N . LEU A 1 184 ? 26.265 23.217 4.853 1.00 27.78 184 LEU A N 1
ATOM 1394 C CA . LEU A 1 184 ? 26.258 22.028 5.756 1.00 27.62 184 LEU A CA 1
ATOM 1395 C C . LEU A 1 184 ? 26.494 22.468 7.203 1.00 27.58 184 LEU A C 1
ATOM 1396 O O . LEU A 1 184 ? 27.588 23.015 7.481 1.00 26.16 184 LEU A O 1
ATOM 1401 N N . GLU A 1 185 ? 25.503 22.254 8.076 1.00 28.16 185 GLU A N 1
ATOM 1402 C CA . GLU A 1 185 ? 25.695 22.296 9.549 1.00 28.78 185 GLU A CA 1
ATOM 1403 C C . GLU A 1 185 ? 25.533 20.889 10.136 1.00 30.89 185 GLU A C 1
ATOM 1404 O O . GLU A 1 185 ? 24.399 20.355 10.152 1.00 31.18 185 GLU A O 1
ATOM 1410 N N . ILE A 1 186 ? 26.628 20.308 10.625 1.00 32.42 186 ILE A N 1
ATOM 1411 C CA . ILE A 1 186 ? 26.569 19.008 11.347 1.00 33.77 186 ILE A CA 1
ATOM 1412 C C . ILE A 1 186 ? 25.861 19.218 12.686 1.00 35.34 186 ILE A C 1
ATOM 1413 O O . ILE A 1 186 ? 25.873 20.325 13.202 1.00 36.06 186 ILE A O 1
ATOM 1417 N N . ASP A 1 187 ? 25.288 18.131 13.205 1.00 36.78 187 ASP A N 1
ATOM 1418 C CA . ASP A 1 187 ? 24.559 18.062 14.501 1.00 35.38 187 ASP A CA 1
ATOM 1419 C C . ASP A 1 187 ? 25.491 18.551 15.618 1.00 36.33 187 ASP A C 1
ATOM 1420 O O . ASP A 1 187 ? 26.614 18.021 15.742 1.00 34.53 187 ASP A O 1
ATOM 1425 N N . LEU A 1 188 ? 25.053 19.553 16.376 1.00 37.64 188 LEU A N 1
ATOM 1426 C CA . LEU A 1 188 ? 25.761 20.051 17.587 1.00 38.59 188 LEU A CA 1
ATOM 1427 C C . LEU A 1 188 ? 26.030 18.860 18.497 1.00 37.17 188 LEU A C 1
ATOM 1428 O O . LEU A 1 188 ? 27.124 18.764 19.077 1.00 36.70 188 LEU A O 1
ATOM 1433 N N . VAL A 1 189 ? 24.977 18.062 18.678 1.00 34.49 189 VAL A N 1
ATOM 1434 C CA . VAL A 1 189 ? 24.938 16.898 19.595 1.00 33.08 189 VAL A CA 1
ATOM 1435 C C . VAL A 1 189 ? 26.274 16.169 19.459 1.00 31.90 189 VAL A C 1
ATOM 1436 O O . VAL A 1 189 ? 26.951 15.978 20.490 1.00 32.58 189 VAL A O 1
ATOM 1440 N N . ALA A 1 190 ? 26.655 15.834 18.230 1.00 31.88 190 ALA A N 1
ATOM 1441 C CA . ALA A 1 190 ? 27.879 15.059 17.911 1.00 33.25 190 ALA A CA 1
ATOM 1442 C C . ALA A 1 190 ? 29.101 15.775 18.506 1.00 32.29 190 ALA A C 1
ATOM 1443 O O . ALA A 1 190 ? 29.876 15.144 19.257 1.00 30.08 190 ALA A O 1
ATOM 1445 N N . ARG A 1 191 ? 29.229 17.066 18.189 1.00 31.98 191 ARG A N 1
ATOM 1446 C CA . ARG A 1 191 ? 30.355 17.935 18.623 1.00 31.36 191 ARG A CA 1
ATOM 1447 C C . ARG A 1 191 ? 30.483 17.868 20.145 1.00 31.15 191 ARG A C 1
ATOM 1448 O O . ARG A 1 191 ? 31.631 17.725 20.628 1.00 30.86 191 ARG A O 1
ATOM 1456 N N . TYR A 1 192 ? 29.350 17.952 20.854 1.00 31.50 192 TYR A N 1
ATOM 1457 C CA . TYR A 1 192 ? 29.288 17.940 22.337 1.00 30.93 192 TYR A CA 1
ATOM 1458 C C . TYR A 1 192 ? 29.679 16.562 22.839 1.00 29.93 192 TYR A C 1
ATOM 1459 O O . TYR A 1 192 ? 30.547 16.510 23.720 1.00 28.91 192 TYR A O 1
ATOM 1468 N N . LEU A 1 193 ? 29.073 15.513 22.287 1.00 29.89 193 LEU A N 1
ATOM 1469 C CA . LEU A 1 193 ? 29.410 14.106 22.643 1.00 31.07 193 LEU A CA 1
ATOM 1470 C C . LEU A 1 193 ? 30.924 13.928 22.541 1.00 32.76 193 LEU A C 1
ATOM 1471 O O . LEU A 1 193 ? 31.528 13.489 23.524 1.00 36.51 193 LEU A O 1
ATOM 1476 N N . GLU A 1 194 ? 31.497 14.294 21.398 1.00 33.90 194 GLU A N 1
ATOM 1477 C CA . GLU A 1 194 ? 32.944 14.162 21.090 1.00 34.09 194 GLU A CA 1
ATOM 1478 C C . GLU A 1 194 ? 33.766 14.783 22.223 1.00 35.24 194 GLU A C 1
ATOM 1479 O O . GLU A 1 194 ? 34.781 14.164 22.626 1.00 37.21 194 GLU A O 1
ATOM 1485 N N . GLN A 1 195 ? 33.319 15.940 22.722 1.00 36.12 195 GLN A N 1
ATOM 1486 C CA . GLN A 1 195 ? 34.018 16.747 23.755 1.00 36.61 195 GLN A CA 1
ATOM 1487 C C . GLN A 1 195 ? 33.916 16.040 25.098 1.00 35.25 195 GLN A C 1
ATOM 1488 O O . GLN A 1 195 ? 34.889 16.041 25.841 1.00 37.60 195 GLN A O 1
ATOM 1494 N N . LEU A 1 196 ? 32.779 15.445 25.395 1.00 35.83 196 LEU A N 1
ATOM 1495 C CA . LEU A 1 196 ? 32.584 14.710 26.666 1.00 38.92 196 LEU A CA 1
ATOM 1496 C C . LEU A 1 196 ? 33.521 13.492 26.701 1.00 40.71 196 LEU A C 1
ATOM 1497 O O . LEU A 1 196 ? 34.014 13.159 27.801 1.00 47.21 196 LEU A O 1
ATOM 1502 N N . LEU A 1 197 ? 33.806 12.885 25.547 1.00 40.75 197 LEU A N 1
ATOM 1503 C CA . LEU A 1 197 ? 34.677 11.682 25.427 1.00 41.89 197 LEU A CA 1
ATOM 1504 C C . LEU A 1 197 ? 36.133 12.090 25.576 1.00 44.49 197 LEU A C 1
ATOM 1505 O O . LEU A 1 197 ? 36.853 11.365 26.320 1.00 49.13 197 LEU A O 1
ATOM 1510 N N . LYS A 1 198 ? 36.549 13.163 24.881 1.00 44.76 198 LYS A N 1
ATOM 1511 C CA . LYS A 1 198 ? 37.941 13.693 24.885 1.00 46.82 198 LYS A CA 1
ATOM 1512 C C . LYS A 1 198 ? 38.356 13.924 26.345 1.00 49.39 198 LYS A C 1
ATOM 1513 O O . LYS A 1 198 ? 39.449 13.428 26.768 1.00 51.02 198 LYS A O 1
ATOM 1516 N N . SER A 1 199 ? 37.479 14.585 27.099 1.00 53.13 199 SER A N 1
ATOM 1517 C CA . SER A 1 199 ? 37.772 15.034 28.489 1.00 58.10 199 SER A CA 1
ATOM 1518 C C . SER A 1 199 ? 37.472 13.901 29.491 1.00 60.59 199 SER A C 1
ATOM 1519 O O . SER A 1 199 ? 38.019 13.953 30.617 1.00 65.27 199 SER A O 1
ATOM 1522 N N . LYS A 1 200 ? 36.641 12.918 29.115 1.00 61.09 200 LYS A N 1
ATOM 1523 C CA . LYS A 1 200 ? 36.309 11.733 29.949 1.00 63.65 200 LYS A CA 1
ATOM 1524 C C . LYS A 1 200 ? 37.259 10.604 29.524 1.00 67.16 200 LYS A C 1
ATOM 1525 O O . LYS A 1 200 ? 36.758 9.574 29.025 1.00 67.31 200 LYS A O 1
ATOM 1527 N N . GLU A 1 201 ? 38.572 10.811 29.693 1.00 70.57 201 GLU A N 1
ATOM 1528 C CA . GLU A 1 201 ? 39.660 9.850 29.342 1.00 70.96 201 GLU A CA 1
ATOM 1529 C C . GLU A 1 201 ? 40.970 10.627 29.180 1.00 73.32 201 GLU A C 1
ATOM 1530 O O . GLU A 1 201 ? 40.973 11.750 28.675 1.00 75.82 201 GLU A O 1
ATOM 1531 N N . MET B 1 1 ? 13.167 31.301 31.050 1.00 39.44 1 MET B N 1
ATOM 1532 C CA . MET B 1 1 ? 14.479 31.123 30.320 1.00 37.75 1 MET B CA 1
ATOM 1533 C C . MET B 1 1 ? 15.020 32.466 29.784 1.00 34.27 1 MET B C 1
ATOM 1534 O O . MET B 1 1 ? 14.321 33.533 29.901 1.00 35.06 1 MET B O 1
ATOM 1539 N N . PHE B 1 2 ? 16.204 32.385 29.173 1.00 30.22 2 PHE B N 1
ATOM 1540 C CA . PHE B 1 2 ? 16.848 33.469 28.384 1.00 27.57 2 PHE B CA 1
ATOM 1541 C C . PHE B 1 2 ? 17.522 32.870 27.157 1.00 26.00 2 PHE B C 1
ATOM 1542 O O . PHE B 1 2 ? 17.725 31.637 27.100 1.00 24.71 2 PHE B O 1
ATOM 1550 N N . THR B 1 3 ? 17.899 33.714 26.211 1.00 25.30 3 THR B N 1
ATOM 1551 C CA . THR B 1 3 ? 18.563 33.237 24.968 1.00 25.00 3 THR B CA 1
ATOM 1552 C C . THR B 1 3 ? 19.973 33.816 24.852 1.00 24.09 3 THR B C 1
ATOM 1553 O O . THR B 1 3 ? 20.602 33.581 23.840 1.00 22.90 3 THR B O 1
ATOM 1557 N N . GLY B 1 4 ? 20.465 34.486 25.882 1.00 24.44 4 GLY B N 1
ATOM 1558 C CA . GLY B 1 4 ? 21.831 35.051 25.872 1.00 25.36 4 GLY B CA 1
ATOM 1559 C C . GLY B 1 4 ? 22.019 36.084 24.774 1.00 25.58 4 GLY B C 1
ATOM 1560 O O . GLY B 1 4 ? 23.128 36.176 24.208 1.00 24.38 4 GLY B O 1
ATOM 1561 N N . LEU B 1 5 ? 20.956 36.829 24.488 1.00 27.22 5 LEU B N 1
ATOM 1562 C CA . LEU B 1 5 ? 20.947 37.970 23.540 1.00 28.47 5 LEU B CA 1
ATOM 1563 C C . LEU B 1 5 ? 20.703 39.262 24.336 1.00 28.82 5 LEU B C 1
ATOM 1564 O O . LEU B 1 5 ? 19.533 39.516 24.727 1.00 27.02 5 LEU B O 1
ATOM 1569 N N . VAL B 1 6 ? 21.771 40.035 24.553 1.00 29.42 6 VAL B N 1
ATOM 1570 C CA . VAL B 1 6 ? 21.735 41.255 25.410 1.00 30.79 6 VAL B CA 1
ATOM 1571 C C . VAL B 1 6 ? 20.859 42.314 24.752 1.00 31.96 6 VAL B C 1
ATOM 1572 O O . VAL B 1 6 ? 21.219 42.756 23.682 1.00 30.56 6 VAL B O 1
ATOM 1576 N N . GLU B 1 7 ? 19.808 42.754 25.436 1.00 35.46 7 GLU B N 1
ATOM 1577 C CA . GLU B 1 7 ? 18.885 43.826 24.971 1.00 39.62 7 GLU B CA 1
ATOM 1578 C C . GLU B 1 7 ? 19.648 45.152 24.919 1.00 40.76 7 GLU B C 1
ATOM 1579 O O . GLU B 1 7 ? 19.715 45.798 23.840 1.00 39.52 7 GLU B O 1
ATOM 1585 N N . THR B 1 8 ? 20.178 45.550 26.066 1.00 43.01 8 THR B N 1
ATOM 1586 C CA . THR B 1 8 ? 20.977 46.783 26.238 1.00 46.22 8 THR B CA 1
ATOM 1587 C C . THR B 1 8 ? 21.933 46.533 27.397 1.00 45.94 8 THR B C 1
ATOM 1588 O O . THR B 1 8 ? 22.005 45.364 27.838 1.00 45.99 8 THR B O 1
ATOM 1592 N N . THR B 1 9 ? 22.621 47.585 27.839 1.00 45.33 9 THR B N 1
ATOM 1593 C CA . THR B 1 9 ? 23.414 47.610 29.088 1.00 45.57 9 THR B CA 1
ATOM 1594 C C . THR B 1 9 ? 22.832 48.686 30.007 1.00 47.20 9 THR B C 1
ATOM 1595 O O . THR B 1 9 ? 22.016 49.485 29.524 1.00 49.64 9 THR B O 1
ATOM 1599 N N . GLY B 1 10 ? 23.246 48.680 31.275 1.00 48.22 10 GLY B N 1
ATOM 1600 C CA . GLY B 1 10 ? 22.961 49.759 32.228 1.00 49.08 10 GLY B CA 1
ATOM 1601 C C . GLY B 1 10 ? 24.192 50.131 33.023 1.00 51.03 10 GLY B C 1
ATOM 1602 O O . GLY B 1 10 ? 25.137 49.308 33.070 1.00 48.21 10 GLY B O 1
ATOM 1603 N N . LYS B 1 11 ? 24.172 51.315 33.639 1.00 52.41 11 LYS B N 1
ATOM 1604 C CA . LYS B 1 11 ? 25.288 51.842 34.464 1.00 53.14 11 LYS B CA 1
ATOM 1605 C C . LYS B 1 11 ? 24.930 51.536 35.916 1.00 52.30 11 LYS B C 1
ATOM 1606 O O . LYS B 1 11 ? 23.813 51.897 36.316 1.00 55.08 11 LYS B O 1
ATOM 1612 N N . ILE B 1 12 ? 25.801 50.841 36.656 1.00 50.37 12 ILE B N 1
ATOM 1613 C CA . ILE B 1 12 ? 25.632 50.699 38.133 1.00 47.35 12 ILE B CA 1
ATOM 1614 C C . ILE B 1 12 ? 25.755 52.110 38.703 1.00 45.54 12 ILE B C 1
ATOM 1615 O O . ILE B 1 12 ? 26.743 52.778 38.409 1.00 44.65 12 ILE B O 1
ATOM 1619 N N . LEU B 1 13 ? 24.758 52.563 39.443 1.00 46.00 13 LEU B N 1
ATOM 1620 C CA . LEU B 1 13 ? 24.749 53.933 40.013 1.00 47.90 13 LEU B CA 1
ATOM 1621 C C . LEU B 1 13 ? 25.221 53.883 41.465 1.00 49.68 13 LEU B C 1
ATOM 1622 O O . LEU B 1 13 ? 25.912 54.821 41.900 1.00 54.61 13 LEU B O 1
ATOM 1627 N N . GLU B 1 14 ? 24.872 52.822 42.180 1.00 48.60 14 GLU B N 1
ATOM 1628 C CA . GLU B 1 14 ? 24.937 52.812 43.649 1.00 47.90 14 GLU B CA 1
ATOM 1629 C C . GLU B 1 14 ? 25.121 51.376 44.106 1.00 47.00 14 GLU B C 1
ATOM 1630 O O . GLU B 1 14 ? 24.626 50.480 43.414 1.00 48.07 14 GLU B O 1
ATOM 1636 N N . ILE B 1 15 ? 25.770 51.184 45.252 1.00 47.99 15 ILE B N 1
ATOM 1637 C CA . ILE B 1 15 ? 25.975 49.842 45.874 1.00 50.14 15 ILE B CA 1
ATOM 1638 C C . ILE B 1 15 ? 25.804 49.961 47.399 1.00 53.12 15 ILE B C 1
ATOM 1639 O O . ILE B 1 15 ? 26.607 50.658 48.047 1.00 52.39 15 ILE B O 1
ATOM 1644 N N . GLN B 1 16 ? 24.766 49.324 47.945 1.00 55.04 16 GLN B N 1
ATOM 1645 C CA . GLN B 1 16 ? 24.473 49.267 49.395 1.00 55.35 16 GLN B CA 1
ATOM 1646 C C . GLN B 1 16 ? 24.904 47.894 49.916 1.00 50.62 16 GLN B C 1
ATOM 1647 O O . GLN B 1 16 ? 24.247 46.899 49.554 1.00 47.14 16 GLN B O 1
ATOM 1653 N N . GLU B 1 17 ? 25.949 47.824 50.743 1.00 45.60 17 GLU B N 1
ATOM 1654 C CA . GLU B 1 17 ? 26.199 46.649 51.611 1.00 43.17 17 GLU B CA 1
ATOM 1655 C C . GLU B 1 17 ? 24.880 46.352 52.335 1.00 43.40 17 GLU B C 1
ATOM 1656 O O . GLU B 1 17 ? 24.193 47.318 52.719 1.00 45.05 17 GLU B O 1
ATOM 1662 N N . THR B 1 18 ? 24.512 45.084 52.506 1.00 42.99 18 THR B N 1
ATOM 1663 C CA . THR B 1 18 ? 23.368 44.715 53.376 1.00 42.08 18 THR B CA 1
ATOM 1664 C C . THR B 1 18 ? 23.687 43.436 54.146 1.00 42.11 18 THR B C 1
ATOM 1665 O O . THR B 1 18 ? 24.684 42.783 53.864 1.00 41.31 18 THR B O 1
ATOM 1669 N N . ASN B 1 19 ? 22.807 43.106 55.082 1.00 44.06 19 ASN B N 1
ATOM 1670 C CA . ASN B 1 19 ? 22.823 41.894 55.943 1.00 45.28 19 ASN B CA 1
ATOM 1671 C C . ASN B 1 19 ? 22.825 40.621 55.075 1.00 43.37 19 ASN B C 1
ATOM 1672 O O . ASN B 1 19 ? 23.040 39.526 55.637 1.00 43.47 19 ASN B O 1
ATOM 1677 N N . GLU B 1 20 ? 22.567 40.745 53.771 1.00 41.04 20 GLU B N 1
ATOM 1678 C CA . GLU B 1 20 ? 22.375 39.579 52.885 1.00 41.44 20 GLU B CA 1
ATOM 1679 C C . GLU B 1 20 ? 23.379 39.568 51.745 1.00 40.06 20 GLU B C 1
ATOM 1680 O O . GLU B 1 20 ? 23.577 38.483 51.186 1.00 38.65 20 GLU B O 1
ATOM 1686 N N . GLY B 1 21 ? 23.951 40.716 51.393 1.00 38.16 21 GLY B N 1
ATOM 1687 C CA . GLY B 1 21 ? 24.892 40.795 50.259 1.00 36.72 21 GLY B CA 1
ATOM 1688 C C . GLY B 1 21 ? 25.098 42.219 49.834 1.00 36.54 21 GLY B C 1
ATOM 1689 O O . GLY B 1 21 ? 25.290 43.060 50.729 1.00 32.69 21 GLY B O 1
ATOM 1690 N N . ARG B 1 22 ? 25.016 42.481 48.526 1.00 38.11 22 ARG B N 1
ATOM 1691 C CA . ARG B 1 22 ? 25.192 43.842 47.966 1.00 38.98 22 ARG B CA 1
ATOM 1692 C C . ARG B 1 22 ? 23.929 44.234 47.230 1.00 37.45 22 ARG B C 1
ATOM 1693 O O . ARG B 1 22 ? 23.317 43.323 46.646 1.00 40.19 22 ARG B O 1
ATOM 1701 N N . GLY B 1 23 ? 23.571 45.518 47.307 1.00 35.88 23 GLY B N 1
ATOM 1702 C CA . GLY B 1 23 ? 22.319 46.075 46.770 1.00 35.84 23 GLY B CA 1
ATOM 1703 C C . GLY B 1 23 ? 22.608 47.028 45.640 1.00 35.14 23 GLY B C 1
ATOM 1704 O O . GLY B 1 23 ? 23.139 48.121 45.912 1.00 33.59 23 GLY B O 1
ATOM 1705 N N . PHE B 1 24 ? 22.283 46.633 44.412 1.00 35.60 24 PHE B N 1
ATOM 1706 C CA . PHE B 1 24 ? 22.719 47.342 43.187 1.00 35.40 24 PHE B CA 1
ATOM 1707 C C . PHE B 1 24 ? 21.568 48.181 42.649 1.00 38.65 24 PHE B C 1
ATOM 1708 O O . PHE B 1 24 ? 20.459 47.627 42.463 1.00 41.18 24 PHE B O 1
ATOM 1716 N N . LEU B 1 25 ? 21.836 49.466 42.400 1.00 39.84 25 LEU B N 1
ATOM 1717 C CA . LEU B 1 25 ? 20.918 50.338 41.637 1.00 41.72 25 LEU B CA 1
ATOM 1718 C C . LEU B 1 25 ? 21.483 50.499 40.226 1.00 41.41 25 LEU B C 1
ATOM 1719 O O . LEU B 1 25 ? 22.676 50.797 40.090 1.00 40.69 25 LEU B O 1
ATOM 1724 N N . VAL B 1 26 ? 20.640 50.315 39.213 1.00 41.46 26 VAL B N 1
ATOM 1725 C CA . VAL B 1 26 ? 21.067 50.318 37.788 1.00 43.25 26 VAL B CA 1
ATOM 1726 C C . VAL B 1 26 ? 20.085 51.155 36.979 1.00 43.57 26 VAL B C 1
ATOM 1727 O O . VAL B 1 26 ? 18.909 51.198 37.337 1.00 41.00 26 VAL B O 1
ATOM 1731 N N . GLU B 1 27 ? 20.587 51.770 35.913 1.00 47.63 27 GLU B N 1
ATOM 1732 C CA . GLU B 1 27 ? 19.836 52.682 35.015 1.00 50.45 27 GLU B CA 1
ATOM 1733 C C . GLU B 1 27 ? 19.953 52.163 33.576 1.00 51.43 27 GLU B C 1
ATOM 1734 O O . GLU B 1 27 ? 21.066 51.679 33.239 1.00 48.23 27 GLU B O 1
ATOM 1740 N N . THR B 1 28 ? 18.869 52.271 32.788 1.00 56.08 28 THR B N 1
ATOM 1741 C CA . THR B 1 28 ? 18.867 52.121 31.303 1.00 59.95 28 THR B CA 1
ATOM 1742 C C . THR B 1 28 ? 17.548 52.614 30.697 1.00 63.46 28 THR B C 1
ATOM 1743 O O . THR B 1 28 ? 16.547 52.681 31.440 1.00 68.31 28 THR B O 1
ATOM 1747 N N . LYS B 1 29 ? 17.552 52.949 29.405 1.00 65.04 29 LYS B N 1
ATOM 1748 C CA . LYS B 1 29 ? 16.327 53.174 28.598 1.00 66.35 29 LYS B CA 1
ATOM 1749 C C . LYS B 1 29 ? 16.235 52.037 27.584 1.00 70.89 29 LYS B C 1
ATOM 1750 O O . LYS B 1 29 ? 17.064 52.008 26.662 1.00 70.85 29 LYS B O 1
ATOM 1752 N N . TRP B 1 30 ? 15.281 51.109 27.762 1.00 74.39 30 TRP B N 1
ATOM 1753 C CA . TRP B 1 30 ? 15.011 49.964 26.825 1.00 72.81 30 TRP B CA 1
ATOM 1754 C C . TRP B 1 30 ? 13.594 50.045 26.228 1.00 73.80 30 TRP B C 1
ATOM 1755 O O . TRP B 1 30 ? 12.759 50.613 26.898 1.00 67.25 30 TRP B O 1
ATOM 1766 N N . VAL B 1 31 ? 13.380 49.460 25.041 1.00 80.01 31 VAL B N 1
ATOM 1767 C CA . VAL B 1 31 ? 12.173 49.634 24.177 1.00 86.71 31 VAL B CA 1
ATOM 1768 C C . VAL B 1 31 ? 10.956 49.016 24.873 1.00 89.67 31 VAL B C 1
ATOM 1769 O O . VAL B 1 31 ? 11.038 47.856 25.258 1.00 90.40 31 VAL B O 1
ATOM 1771 N N . GLN B 1 32 ? 9.871 49.782 25.017 1.00 91.63 32 GLN B N 1
ATOM 1772 C CA . GLN B 1 32 ? 8.569 49.325 25.579 1.00 90.21 32 GLN B CA 1
ATOM 1773 C C . GLN B 1 32 ? 8.784 48.680 26.951 1.00 89.94 32 GLN B C 1
ATOM 1774 O O . GLN B 1 32 ? 8.501 47.491 27.120 1.00 83.32 32 GLN B O 1
ATOM 1776 N N . PRO B 1 33 ? 9.235 49.441 27.983 1.00 92.14 33 PRO B N 1
ATOM 1777 C CA . PRO B 1 33 ? 9.427 48.882 29.326 1.00 90.14 33 PRO B CA 1
ATOM 1778 C C . PRO B 1 33 ? 8.093 48.392 29.916 1.00 85.77 33 PRO B C 1
ATOM 1779 O O . PRO B 1 33 ? 7.214 49.178 30.144 1.00 83.18 33 PRO B O 1
ATOM 1783 N N . ASP B 1 34 ? 7.964 47.094 30.122 1.00 80.46 34 ASP B N 1
ATOM 1784 C CA . ASP B 1 34 ? 6.866 46.525 30.935 1.00 72.97 34 ASP B CA 1
ATOM 1785 C C . ASP B 1 34 ? 7.492 46.021 32.229 1.00 71.01 34 ASP B C 1
ATOM 1786 O O . ASP B 1 34 ? 6.898 45.164 32.890 1.00 72.01 34 ASP B O 1
ATOM 1788 N N . LEU B 1 35 ? 8.672 46.542 32.576 1.00 67.42 35 LEU B N 1
ATOM 1789 C CA . LEU B 1 35 ? 9.459 46.053 33.739 1.00 69.57 35 LEU B CA 1
ATOM 1790 C C . LEU B 1 35 ? 8.549 46.090 34.974 1.00 68.93 35 LEU B C 1
ATOM 1791 O O . LEU B 1 35 ? 7.951 47.170 35.213 1.00 69.49 35 LEU B O 1
ATOM 1793 N N . LYS B 1 36 ? 8.394 44.946 35.658 1.00 65.77 36 LYS B N 1
ATOM 1794 C CA . LYS B 1 36 ? 7.405 44.718 36.743 1.00 63.40 36 LYS B CA 1
ATOM 1795 C C . LYS B 1 36 ? 8.190 44.329 37.990 1.00 59.87 36 LYS B C 1
ATOM 1796 O O . LYS B 1 36 ? 9.189 43.628 37.834 1.00 62.74 36 LYS B O 1
ATOM 1802 N N . LEU B 1 37 ? 7.744 44.745 39.174 1.00 54.74 37 LEU B N 1
ATOM 1803 C CA . LEU B 1 37 ? 8.287 44.270 40.474 1.00 51.65 37 LEU B CA 1
ATOM 1804 C C . LEU B 1 37 ? 8.258 42.733 40.455 1.00 48.22 37 LEU B C 1
ATOM 1805 O O . LEU B 1 37 ? 7.165 42.204 40.267 1.00 46.89 37 LEU B O 1
ATOM 1810 N N . GLY B 1 38 ? 9.397 42.043 40.570 1.00 46.35 38 GLY B N 1
ATOM 1811 C CA . GLY B 1 38 ? 9.440 40.557 40.600 1.00 45.62 38 GLY B CA 1
ATOM 1812 C C . GLY B 1 38 ? 10.048 39.867 39.371 1.00 44.82 38 GLY B C 1
ATOM 1813 O O . GLY B 1 38 ? 10.641 38.766 39.574 1.00 41.45 38 GLY B O 1
ATOM 1814 N N . ASP B 1 39 ? 9.913 40.434 38.158 1.00 44.96 39 ASP B N 1
ATOM 1815 C CA . ASP B 1 39 ? 10.423 39.840 36.884 1.00 44.34 39 ASP B CA 1
ATOM 1816 C C . ASP B 1 39 ? 11.896 39.439 37.005 1.00 45.45 39 ASP B C 1
ATOM 1817 O O . ASP B 1 39 ? 12.629 40.164 37.710 1.00 45.80 39 ASP B O 1
ATOM 1822 N N . SER B 1 40 ? 12.318 38.396 36.279 1.00 43.85 40 SER B N 1
ATOM 1823 C CA . SER B 1 40 ? 13.729 37.939 36.245 1.00 42.92 40 SER B CA 1
ATOM 1824 C C . SER B 1 40 ? 14.494 38.678 35.148 1.00 42.28 40 SER B C 1
ATOM 1825 O O . SER B 1 40 ? 13.866 39.119 34.174 1.00 41.54 40 SER B O 1
ATOM 1828 N N . ILE B 1 41 ? 15.805 38.833 35.339 1.00 42.36 41 ILE B N 1
ATOM 1829 C CA . ILE B 1 41 ? 16.740 39.551 34.418 1.00 42.81 41 ILE B CA 1
ATOM 1830 C C . ILE B 1 41 ? 18.150 38.972 34.557 1.00 42.28 41 ILE B C 1
ATOM 1831 O O . ILE B 1 41 ? 18.688 39.008 35.672 1.00 46.52 41 ILE B O 1
ATOM 1836 N N . SER B 1 42 ? 18.752 38.540 33.444 1.00 39.24 42 SER B N 1
ATOM 1837 C CA . SER B 1 42 ? 20.158 38.065 33.377 1.00 37.27 42 SER B CA 1
ATOM 1838 C C . SER B 1 42 ? 21.098 39.270 33.308 1.00 35.48 42 SER B C 1
ATOM 1839 O O . SER B 1 42 ? 21.311 39.821 32.182 1.00 35.83 42 SER B O 1
ATOM 1842 N N . VAL B 1 43 ? 21.633 39.635 34.474 1.00 33.68 43 VAL B N 1
ATOM 1843 C CA . VAL B 1 43 ? 22.663 40.694 34.663 1.00 32.56 43 VAL B CA 1
ATOM 1844 C C . VAL B 1 43 ? 24.048 40.080 34.466 1.00 31.46 43 VAL B C 1
ATOM 1845 O O . VAL B 1 43 ? 24.454 39.288 35.300 1.00 31.35 43 VAL B O 1
ATOM 1849 N N . ASN B 1 44 ? 24.729 40.435 33.385 1.00 31.29 44 ASN B N 1
ATOM 1850 C CA . ASN B 1 44 ? 25.984 39.779 32.941 1.00 31.15 44 ASN B CA 1
ATOM 1851 C C . ASN B 1 44 ? 25.823 38.264 33.103 1.00 32.46 44 ASN B C 1
ATOM 1852 O O . ASN B 1 44 ? 26.656 37.668 33.785 1.00 31.70 44 ASN B O 1
ATOM 1857 N N . GLY B 1 45 ? 24.778 37.677 32.510 1.00 33.67 45 GLY B N 1
ATOM 1858 C CA . GLY B 1 45 ? 24.597 36.214 32.434 1.00 33.95 45 GLY B CA 1
ATOM 1859 C C . GLY B 1 45 ? 24.052 35.610 33.726 1.00 33.88 45 GLY B C 1
ATOM 1860 O O . GLY B 1 45 ? 23.902 34.354 33.732 1.00 36.42 45 GLY B O 1
ATOM 1861 N N . CYS B 1 46 ? 23.730 36.443 34.736 1.00 32.30 46 CYS B N 1
ATOM 1862 C CA . CYS B 1 46 ? 23.294 36.039 36.112 1.00 32.54 46 CYS B CA 1
ATOM 1863 C C . CYS B 1 46 ? 21.849 36.481 36.382 1.00 32.20 46 CYS B C 1
ATOM 1864 O O . CYS B 1 46 ? 21.634 37.690 36.579 1.00 31.11 46 CYS B O 1
ATOM 1867 N N . CYS B 1 47 ? 20.898 35.536 36.419 1.00 32.02 47 CYS B N 1
ATOM 1868 C CA . CYS B 1 47 ? 19.465 35.799 36.739 1.00 32.16 47 CYS B CA 1
ATOM 1869 C C . CYS B 1 47 ? 19.392 36.549 38.072 1.00 34.12 47 CYS B C 1
ATOM 1870 O O . CYS B 1 47 ? 19.967 36.073 39.048 1.00 34.97 47 CYS B O 1
ATOM 1873 N N . GLN B 1 48 ? 18.755 37.710 38.076 1.00 36.05 48 GLN B N 1
ATOM 1874 C CA . GLN B 1 48 ? 18.482 38.513 39.294 1.00 38.91 48 GLN B CA 1
ATOM 1875 C C . GLN B 1 48 ? 17.032 39.007 39.232 1.00 41.81 48 GLN B C 1
ATOM 1876 O O . GLN B 1 48 ? 16.503 39.207 38.120 1.00 41.69 48 GLN B O 1
ATOM 1882 N N . THR B 1 49 ? 16.391 39.186 40.387 1.00 44.74 49 THR B N 1
ATOM 1883 C CA . THR B 1 49 ? 14.961 39.590 40.484 1.00 43.86 49 THR B CA 1
ATOM 1884 C C . THR B 1 49 ? 14.923 41.062 40.918 1.00 45.41 49 THR B C 1
ATOM 1885 O O . THR B 1 49 ? 15.687 41.455 41.831 1.00 45.48 49 THR B O 1
ATOM 1889 N N . VAL B 1 50 ? 14.080 41.851 40.241 1.00 49.20 50 VAL B N 1
ATOM 1890 C CA . VAL B 1 50 ? 13.891 43.312 40.510 1.00 50.44 50 VAL B CA 1
ATOM 1891 C C . VAL B 1 50 ? 13.002 43.467 41.746 1.00 53.41 50 VAL B C 1
ATOM 1892 O O . VAL B 1 50 ? 11.857 42.959 41.713 1.00 58.49 50 VAL B O 1
ATOM 1896 N N . THR B 1 51 ? 13.548 44.147 42.767 1.00 54.46 51 THR B N 1
ATOM 1897 C CA . THR B 1 51 ? 12.917 44.457 44.078 1.00 55.06 51 THR B CA 1
ATOM 1898 C C . THR B 1 51 ? 12.291 45.854 44.055 1.00 55.80 51 THR B C 1
ATOM 1899 O O . THR B 1 51 ? 11.492 46.143 44.956 1.00 52.64 51 THR B O 1
ATOM 1903 N N . GLU B 1 52 ? 12.647 46.685 43.073 1.00 58.82 52 GLU B N 1
ATOM 1904 C CA . GLU B 1 52 ? 12.148 48.076 42.961 1.00 64.37 52 GLU B CA 1
ATOM 1905 C C . GLU B 1 52 ? 12.459 48.610 41.563 1.00 70.12 52 GLU B C 1
ATOM 1906 O O . GLU B 1 52 ? 13.442 48.117 40.958 1.00 74.99 52 GLU B O 1
ATOM 1912 N N . PHE B 1 53 ? 11.657 49.580 41.106 1.00 75.05 53 PHE B N 1
ATOM 1913 C CA . PHE B 1 53 ? 11.881 50.384 39.875 1.00 75.69 53 PHE B CA 1
ATOM 1914 C C . PHE B 1 53 ? 11.387 51.825 40.082 1.00 78.63 53 PHE B C 1
ATOM 1915 O O . PHE B 1 53 ? 10.395 52.031 40.804 1.00 78.41 53 PHE B O 1
ATOM 1923 N N . THR B 1 54 ? 12.076 52.787 39.452 1.00 81.19 54 THR B N 1
ATOM 1924 C CA . THR B 1 54 ? 11.837 54.250 39.576 1.00 77.73 54 THR B CA 1
ATOM 1925 C C . THR B 1 54 ? 11.479 54.833 38.196 1.00 76.74 54 THR B C 1
ATOM 1926 O O . THR B 1 54 ? 11.935 54.286 37.175 1.00 75.83 54 THR B O 1
ATOM 1930 N N . ASN B 1 55 ? 10.753 55.953 38.161 1.00 77.96 55 ASN B N 1
ATOM 1931 C CA . ASN B 1 55 ? 10.638 56.786 36.932 1.00 79.79 55 ASN B CA 1
ATOM 1932 C C . ASN B 1 55 ? 10.184 55.909 35.757 1.00 76.77 55 ASN B C 1
ATOM 1933 O O . ASN B 1 55 ? 10.801 55.994 34.680 1.00 67.37 55 ASN B O 1
ATOM 1938 N N . GLU B 1 56 ? 9.123 55.126 35.962 1.00 78.28 56 GLU B N 1
ATOM 1939 C CA . GLU B 1 56 ? 8.431 54.325 34.911 1.00 79.24 56 GLU B CA 1
ATOM 1940 C C . GLU B 1 56 ? 9.423 53.330 34.286 1.00 79.65 56 GLU B C 1
ATOM 1941 O O . GLU B 1 56 ? 9.194 52.917 33.123 1.00 80.12 56 GLU B O 1
ATOM 1943 N N . GLY B 1 57 ? 10.476 52.948 35.024 1.00 75.28 57 GLY B N 1
ATOM 1944 C CA . GLY B 1 57 ? 11.402 51.867 34.625 1.00 68.05 57 GLY B CA 1
ATOM 1945 C C . GLY B 1 57 ? 12.858 52.315 34.564 1.00 64.08 57 GLY B C 1
ATOM 1946 O O . GLY B 1 57 ? 13.737 51.454 34.686 1.00 63.02 57 GLY B O 1
ATOM 1947 N N . SER B 1 58 ? 13.112 53.611 34.365 1.00 62.60 58 SER B N 1
ATOM 1948 C CA . SER B 1 58 ? 14.453 54.150 34.014 1.00 61.53 58 SER B CA 1
ATOM 1949 C C . SER B 1 58 ? 15.540 53.537 34.901 1.00 58.74 58 SER B C 1
ATOM 1950 O O . SER B 1 58 ? 16.649 53.290 34.417 1.00 55.08 58 SER B O 1
ATOM 1953 N N . ARG B 1 59 ? 15.232 53.365 36.186 1.00 56.48 59 ARG B N 1
ATOM 1954 C CA . ARG B 1 59 ? 16.162 52.787 37.180 1.00 53.90 59 ARG B CA 1
ATOM 1955 C C . ARG B 1 59 ? 15.479 51.614 37.870 1.00 49.63 59 ARG B C 1
ATOM 1956 O O . ARG B 1 59 ? 14.260 51.624 37.950 1.00 50.46 59 ARG B O 1
ATOM 1964 N N . PHE B 1 60 ? 16.259 50.654 38.349 1.00 45.01 60 PHE B N 1
ATOM 1965 C CA . PHE B 1 60 ? 15.764 49.453 39.061 1.00 43.71 60 PHE B CA 1
ATOM 1966 C C . PHE B 1 60 ? 16.845 48.922 39.997 1.00 46.11 60 PHE B C 1
ATOM 1967 O O . PHE B 1 60 ? 18.047 48.988 39.647 1.00 50.20 60 PHE B O 1
ATOM 1975 N N . ARG B 1 61 ? 16.412 48.373 41.131 1.00 46.20 61 ARG B N 1
ATOM 1976 C CA . ARG B 1 61 ? 17.308 47.794 42.164 1.00 47.87 61 ARG B CA 1
ATOM 1977 C C . ARG B 1 61 ? 17.114 46.283 42.191 1.00 45.56 61 ARG B C 1
ATOM 1978 O O . ARG B 1 61 ? 15.999 45.852 41.919 1.00 46.93 61 ARG B O 1
ATOM 1986 N N . PHE B 1 62 ? 18.172 45.544 42.527 1.00 44.41 62 PHE B N 1
ATOM 1987 C CA . PHE B 1 62 ? 18.163 44.079 42.781 1.00 42.41 62 PHE B CA 1
ATOM 1988 C C . PHE B 1 62 ? 19.230 43.742 43.826 1.00 40.86 62 PHE B C 1
ATOM 1989 O O . PHE B 1 62 ? 20.158 44.578 44.064 1.00 39.43 62 PHE B O 1
ATOM 1997 N N . TYR B 1 63 ? 19.133 42.544 44.405 1.00 40.25 63 TYR B N 1
ATOM 1998 C CA . TYR B 1 63 ? 19.948 42.136 45.584 1.00 41.07 63 TYR B CA 1
ATOM 1999 C C . TYR B 1 63 ? 20.621 40.793 45.314 1.00 37.56 63 TYR B C 1
ATOM 2000 O O . TYR B 1 63 ? 19.942 39.815 44.976 1.00 34.86 63 TYR B O 1
ATOM 2009 N N . ALA B 1 64 ? 21.942 40.782 45.453 1.00 37.56 64 ALA B N 1
ATOM 2010 C CA . ALA B 1 64 ? 22.807 39.613 45.207 1.00 38.97 64 ALA B CA 1
ATOM 2011 C C . ALA B 1 64 ? 23.294 39.036 46.546 1.00 39.11 64 ALA B C 1
ATOM 2012 O O . ALA B 1 64 ? 23.947 39.780 47.323 1.00 37.70 64 ALA B O 1
ATOM 2014 N N . SER B 1 65 ? 22.968 37.760 46.778 1.00 38.29 65 SER B N 1
ATOM 2015 C CA . SER B 1 65 ? 23.475 36.919 47.886 1.00 38.88 65 SER B CA 1
ATOM 2016 C C . SER B 1 65 ? 25.002 36.838 47.855 1.00 40.36 65 SER B C 1
ATOM 2017 O O . SER B 1 65 ? 25.607 36.850 46.778 1.00 38.46 65 SER B O 1
ATOM 2020 N N . PHE B 1 66 ? 25.587 36.738 49.044 1.00 45.50 66 PHE B N 1
ATOM 2021 C CA . PHE B 1 66 ? 27.030 36.478 49.283 1.00 46.01 66 PHE B CA 1
ATOM 2022 C C . PHE B 1 66 ? 27.477 35.282 48.440 1.00 45.24 66 PHE B C 1
ATOM 2023 O O . PHE B 1 66 ? 28.639 35.294 48.013 1.00 43.76 66 PHE B O 1
ATOM 2031 N N . LYS B 1 67 ? 26.585 34.306 48.221 1.00 44.02 67 LYS B N 1
ATOM 2032 C CA . LYS B 1 67 ? 26.860 33.127 47.365 1.00 43.18 67 LYS B CA 1
ATOM 2033 C C . LYS B 1 67 ? 27.053 33.609 45.930 1.00 39.79 67 LYS B C 1
ATOM 2034 O O . LYS B 1 67 ? 28.129 33.299 45.367 1.00 37.12 67 LYS B O 1
ATOM 2040 N N . THR B 1 68 ? 26.096 34.380 45.385 1.00 36.68 68 THR B N 1
ATOM 2041 C CA . THR B 1 68 ? 26.179 34.884 43.991 1.00 33.81 68 THR B CA 1
ATOM 2042 C C . THR B 1 68 ? 27.380 35.828 43.921 1.00 33.88 68 THR B C 1
ATOM 2043 O O . THR B 1 68 ? 27.954 35.938 42.854 1.00 32.54 68 THR B O 1
ATOM 2047 N N . LEU B 1 69 ? 27.792 36.423 45.033 1.00 35.87 69 LEU B N 1
ATOM 2048 C CA . LEU B 1 69 ? 29.036 37.234 45.099 1.00 38.00 69 LEU B CA 1
ATOM 2049 C C . LEU B 1 69 ? 30.276 36.334 44.973 1.00 38.80 69 LEU B C 1
ATOM 2050 O O . LEU B 1 69 ? 31.220 36.750 44.285 1.00 37.86 69 LEU B O 1
ATOM 2055 N N . GLU B 1 70 ? 30.303 35.155 45.598 1.00 41.65 70 GLU B N 1
ATOM 2056 C CA . GLU B 1 70 ? 31.466 34.220 45.508 1.00 43.73 70 GLU B CA 1
ATOM 2057 C C . GLU B 1 70 ? 31.431 33.503 44.157 1.00 40.46 70 GLU B C 1
ATOM 2058 O O . GLU B 1 70 ? 32.510 33.294 43.587 1.00 37.73 70 GLU B O 1
ATOM 2064 N N . LEU B 1 71 ? 30.234 33.159 43.669 1.00 38.79 71 LEU B N 1
ATOM 2065 C CA . LEU B 1 71 ? 30.029 32.356 42.429 1.00 37.87 71 LEU B CA 1
ATOM 2066 C C . LEU B 1 71 ? 30.439 33.192 41.211 1.00 35.21 71 LEU B C 1
ATOM 2067 O O . LEU B 1 71 ? 31.081 32.622 40.312 1.00 35.06 71 LEU B O 1
ATOM 2072 N N . THR B 1 72 ? 30.134 34.492 41.204 1.00 32.06 72 THR B N 1
ATOM 2073 C CA . THR B 1 72 ? 30.206 35.325 39.989 1.00 30.65 72 THR B CA 1
ATOM 2074 C C . THR B 1 72 ? 31.211 36.466 40.126 1.00 31.00 72 THR B C 1
ATOM 2075 O O . THR B 1 72 ? 31.859 36.604 41.165 1.00 32.74 72 THR B O 1
ATOM 2079 N N . ASN B 1 73 ? 31.307 37.255 39.056 1.00 31.21 73 ASN B N 1
ATOM 2080 C CA . ASN B 1 73 ? 32.178 38.451 38.924 1.00 31.23 73 ASN B CA 1
ATOM 2081 C C . ASN B 1 73 ? 31.517 39.657 39.612 1.00 30.54 73 ASN B C 1
ATOM 2082 O O . ASN B 1 73 ? 32.081 40.741 39.550 1.00 30.31 73 ASN B O 1
ATOM 2087 N N . PHE B 1 74 ? 30.367 39.486 40.262 1.00 29.89 74 PHE B N 1
ATOM 2088 C CA . PHE B 1 74 ? 29.609 40.589 40.914 1.00 29.94 74 PHE B CA 1
ATOM 2089 C C . PHE B 1 74 ? 30.471 41.218 42.014 1.00 30.55 74 PHE B C 1
ATOM 2090 O O . PHE B 1 74 ? 30.342 42.418 42.274 1.00 31.17 74 PHE B O 1
ATOM 2098 N N . LYS B 1 75 ? 31.330 40.419 42.650 1.00 30.49 75 LYS B N 1
ATOM 2099 C CA . LYS B 1 75 ? 32.320 40.897 43.643 1.00 29.94 75 LYS B CA 1
ATOM 2100 C C . LYS B 1 75 ? 33.141 42.068 43.066 1.00 30.30 75 LYS B C 1
ATOM 2101 O O . LYS B 1 75 ? 33.552 42.886 43.879 1.00 30.86 75 LYS B O 1
ATOM 2107 N N . PHE B 1 76 ? 33.364 42.157 41.747 1.00 30.51 76 PHE B N 1
ATOM 2108 C CA . PHE B 1 76 ? 34.274 43.148 41.101 1.00 31.10 76 PHE B CA 1
ATOM 2109 C C . PHE B 1 76 ? 33.537 44.378 40.555 1.00 32.72 76 PHE B C 1
ATOM 2110 O O . PHE B 1 76 ? 34.221 45.302 40.108 1.00 32.61 76 PHE B O 1
ATOM 2118 N N . LEU B 1 77 ? 32.206 44.375 40.575 1.00 35.43 77 LEU B N 1
ATOM 2119 C CA . LEU B 1 77 ? 31.387 45.485 40.038 1.00 39.28 77 LEU B CA 1
ATOM 2120 C C . LEU B 1 77 ? 31.660 46.715 40.905 1.00 41.39 77 LEU B C 1
ATOM 2121 O O . LEU B 1 77 ? 31.633 46.595 42.154 1.00 39.79 77 LEU B O 1
ATOM 2126 N N . LYS B 1 78 ? 31.943 47.837 40.241 1.00 44.45 78 LYS B N 1
ATOM 2127 C CA . LYS B 1 78 ? 32.253 49.156 40.841 1.00 47.00 78 LYS B CA 1
ATOM 2128 C C . LYS B 1 78 ? 31.171 50.106 40.333 1.00 45.69 78 LYS B C 1
ATOM 2129 O O . LYS B 1 78 ? 30.577 49.813 39.286 1.00 44.44 78 LYS B O 1
ATOM 2135 N N . VAL B 1 79 ? 30.862 51.156 41.084 1.00 45.17 79 VAL B N 1
ATOM 2136 C CA . VAL B 1 79 ? 29.866 52.177 40.659 1.00 44.12 79 VAL B CA 1
ATOM 2137 C C . VAL B 1 79 ? 30.294 52.706 39.290 1.00 46.26 79 VAL B C 1
ATOM 2138 O O . VAL B 1 79 ? 31.490 52.945 39.116 1.00 48.39 79 VAL B O 1
ATOM 2142 N N . GLY B 1 80 ? 29.348 52.845 38.358 1.00 46.41 80 GLY B N 1
ATOM 2143 C CA . GLY B 1 80 ? 29.577 53.349 36.988 1.00 45.75 80 GLY B CA 1
ATOM 2144 C C . GLY B 1 80 ? 29.981 52.269 35.982 1.00 46.30 80 GLY B C 1
ATOM 2145 O O . GLY B 1 80 ? 30.183 52.623 34.810 1.00 47.62 80 GLY B O 1
ATOM 2146 N N . GLU B 1 81 ? 30.144 51.010 36.405 1.00 46.84 81 GLU B N 1
ATOM 2147 C CA . GLU B 1 81 ? 30.445 49.871 35.487 1.00 45.68 81 GLU B CA 1
ATOM 2148 C C . GLU B 1 81 ? 29.223 49.615 34.608 1.00 45.37 81 GLU B C 1
ATOM 2149 O O . GLU B 1 81 ? 28.091 49.675 35.140 1.00 43.33 81 GLU B O 1
ATOM 2155 N N . GLU B 1 82 ? 29.470 49.365 33.319 1.00 46.30 82 GLU B N 1
ATOM 2156 C CA . GLU B 1 82 ? 28.436 48.990 32.322 1.00 46.51 82 GLU B CA 1
ATOM 2157 C C . GLU B 1 82 ? 28.125 47.509 32.532 1.00 40.44 82 GLU B C 1
ATOM 2158 O O . GLU B 1 82 ? 29.041 46.733 32.796 1.00 35.36 82 GLU B O 1
ATOM 2164 N N . VAL B 1 83 ? 26.857 47.139 32.458 1.00 38.98 83 VAL B N 1
ATOM 2165 C CA . VAL B 1 83 ? 26.395 45.761 32.788 1.00 36.83 83 VAL B CA 1
ATOM 2166 C C . VAL B 1 83 ? 25.450 45.277 31.689 1.00 34.17 83 VAL B C 1
ATOM 2167 O O . VAL B 1 83 ? 24.628 46.083 31.292 1.00 35.05 83 VAL B O 1
ATOM 2171 N N . ASN B 1 84 ? 25.569 44.018 31.257 1.00 31.95 84 ASN B N 1
ATOM 2172 C CA . ASN B 1 84 ? 24.732 43.388 30.193 1.00 31.60 84 ASN B CA 1
ATOM 2173 C C . ASN B 1 84 ? 23.372 42.966 30.742 1.00 31.37 84 ASN B C 1
ATOM 2174 O O . ASN B 1 84 ? 23.353 42.240 31.719 1.00 30.83 84 ASN B O 1
ATOM 2179 N N . LEU B 1 85 ? 22.284 43.344 30.071 1.00 31.94 85 LEU B N 1
ATOM 2180 C CA . LEU B 1 85 ? 20.892 43.084 30.530 1.00 31.59 85 LEU B CA 1
ATOM 2181 C C . LEU B 1 85 ? 20.137 42.259 29.496 1.00 31.16 85 LEU B C 1
ATOM 2182 O O . LEU B 1 85 ? 20.273 42.525 28.295 1.00 32.67 85 LEU B O 1
ATOM 2187 N N . GLU B 1 86 ? 19.375 41.289 29.979 1.00 30.66 86 GLU B N 1
ATOM 2188 C CA . GLU B 1 86 ? 18.404 40.523 29.166 1.00 30.44 86 GLU B CA 1
ATOM 2189 C C . GLU B 1 86 ? 17.238 40.088 30.052 1.00 30.56 86 GLU B C 1
ATOM 2190 O O . GLU B 1 86 ? 17.478 39.363 31.036 1.00 31.81 86 GLU B O 1
ATOM 2196 N N . ARG B 1 87 ? 16.023 40.506 29.700 1.00 31.47 87 ARG B N 1
ATOM 2197 C CA . ARG B 1 87 ? 14.771 40.120 30.392 1.00 31.33 87 ARG B CA 1
ATOM 2198 C C . ARG B 1 87 ? 14.486 38.664 30.047 1.00 30.40 87 ARG B C 1
ATOM 2199 O O . ARG B 1 87 ? 14.894 38.239 28.947 1.00 30.16 87 ARG B O 1
ATOM 2207 N N . SER B 1 88 ? 13.826 37.920 30.940 1.00 31.88 88 SER B N 1
ATOM 2208 C CA . SER B 1 88 ? 13.350 36.551 30.630 1.00 32.70 88 SER B CA 1
ATOM 2209 C C . SER B 1 88 ? 12.547 36.661 29.331 1.00 33.07 88 SER B C 1
ATOM 2210 O O . SER B 1 88 ? 11.947 37.744 29.059 1.00 33.42 88 SER B O 1
ATOM 2213 N N . ALA B 1 89 ? 12.563 35.612 28.515 1.00 32.94 89 ALA B N 1
ATOM 2214 C CA . ALA B 1 89 ? 11.785 35.529 27.262 1.00 32.45 89 ALA B CA 1
ATOM 2215 C C . ALA B 1 89 ? 10.283 35.684 27.540 1.00 32.20 89 ALA B C 1
ATOM 2216 O O . ALA B 1 89 ? 9.811 35.310 28.604 1.00 32.94 89 ALA B O 1
ATOM 2218 N N . LEU B 1 90 ? 9.550 36.219 26.573 1.00 33.08 90 LEU B N 1
ATOM 2219 C CA . LEU B 1 90 ? 8.071 36.100 26.476 1.00 33.07 90 LEU B CA 1
ATOM 2220 C C . LEU B 1 90 ? 7.811 35.049 25.409 1.00 33.46 90 LEU B C 1
ATOM 2221 O O . LEU B 1 90 ? 8.701 34.714 24.624 1.00 33.63 90 LEU B O 1
ATOM 2226 N N . PRO B 1 91 ? 6.571 34.551 25.271 1.00 32.86 91 PRO B N 1
ATOM 2227 C CA . PRO B 1 91 ? 6.215 33.703 24.136 1.00 32.08 91 PRO B CA 1
ATOM 2228 C C . PRO B 1 91 ? 6.509 34.335 22.769 1.00 30.18 91 PRO B C 1
ATOM 2229 O O . PRO B 1 91 ? 6.673 33.605 21.833 1.00 29.18 91 PRO B O 1
ATOM 2233 N N . THR B 1 92 ? 6.663 35.654 22.709 1.00 30.18 92 THR B N 1
ATOM 2234 C CA . THR B 1 92 ? 6.965 36.409 21.457 1.00 30.64 92 THR B CA 1
ATOM 2235 C C . THR B 1 92 ? 8.439 36.833 21.369 1.00 30.86 92 THR B C 1
ATOM 2236 O O . THR B 1 92 ? 8.762 37.614 20.449 1.00 30.90 92 THR B O 1
ATOM 2240 N N . THR B 1 93 ? 9.301 36.363 22.271 1.00 30.05 93 THR B N 1
ATOM 2241 C CA . THR B 1 93 ? 10.755 36.622 22.170 1.00 29.92 93 THR B CA 1
ATOM 2242 C C . THR B 1 93 ? 11.363 35.531 21.284 1.00 29.88 93 THR B C 1
ATOM 2243 O O . THR B 1 93 ? 11.154 34.317 21.532 1.00 30.94 93 THR B O 1
ATOM 2247 N N . ARG B 1 94 ? 12.025 36.006 20.231 1.00 29.40 94 ARG B N 1
ATOM 2248 C CA . ARG B 1 94 ? 12.891 35.241 19.307 1.00 28.42 94 ARG B CA 1
ATOM 2249 C C . ARG B 1 94 ? 14.210 34.885 20.004 1.00 26.94 94 ARG B C 1
ATOM 2250 O O . ARG B 1 94 ? 14.872 35.809 20.544 1.00 26.47 94 ARG B O 1
ATOM 2258 N N . LEU B 1 95 ? 14.530 33.589 20.005 1.00 25.50 95 LEU B N 1
ATOM 2259 C CA . LEU B 1 95 ? 15.663 32.998 20.768 1.00 25.29 95 LEU B CA 1
ATOM 2260 C C . LEU B 1 95 ? 16.938 33.034 19.912 1.00 25.00 95 LEU B C 1
ATOM 2261 O O . LEU B 1 95 ? 17.467 31.976 19.513 1.00 24.66 95 LEU B O 1
ATOM 2266 N N . GLY B 1 96 ? 17.450 34.247 19.725 1.00 24.73 96 GLY B N 1
ATOM 2267 C CA . GLY B 1 96 ? 18.518 34.576 18.770 1.00 25.63 96 GLY B CA 1
ATOM 2268 C C . GLY B 1 96 ? 19.878 34.057 19.200 1.00 24.83 96 GLY B C 1
ATOM 2269 O O . GLY B 1 96 ? 20.800 34.055 18.353 1.00 24.26 96 GLY B O 1
ATOM 2270 N N . GLY B 1 97 ? 20.030 33.677 20.457 1.00 25.24 97 GLY B N 1
ATOM 2271 C CA . GLY B 1 97 ? 21.284 33.100 20.967 1.00 27.23 97 GLY B CA 1
ATOM 2272 C C . GLY B 1 97 ? 21.167 31.597 21.030 1.00 28.55 97 GLY B C 1
ATOM 2273 O O . GLY B 1 97 ? 21.070 30.983 19.946 1.00 31.07 97 GLY B O 1
ATOM 2274 N N . HIS B 1 98 ? 21.102 31.031 22.239 1.00 28.81 98 HIS B N 1
ATOM 2275 C CA . HIS B 1 98 ? 20.823 29.584 22.449 1.00 30.19 98 HIS B CA 1
ATOM 2276 C C . HIS B 1 98 ? 20.012 29.424 23.729 1.00 31.18 98 HIS B C 1
ATOM 2277 O O . HIS B 1 98 ? 19.378 30.419 24.121 1.00 30.87 98 HIS B O 1
ATOM 2284 N N . LEU B 1 99 ? 20.027 28.234 24.333 1.00 31.78 99 LEU B N 1
ATOM 2285 C CA . LEU B 1 99 ? 19.241 27.943 25.556 1.00 32.49 99 LEU B CA 1
ATOM 2286 C C . LEU B 1 99 ? 20.056 28.409 26.775 1.00 33.12 99 LEU B C 1
ATOM 2287 O O . LEU B 1 99 ? 21.154 27.834 27.051 1.00 34.31 99 LEU B O 1
ATOM 2292 N N . VAL B 1 100 ? 19.559 29.427 27.473 1.00 32.42 100 VAL B N 1
ATOM 2293 C CA . VAL B 1 100 ? 20.307 30.062 28.588 1.00 32.27 100 VAL B CA 1
ATOM 2294 C C . VAL B 1 100 ? 19.440 30.083 29.841 1.00 31.69 100 VAL B C 1
ATOM 2295 O O . VAL B 1 100 ? 18.328 30.658 29.827 1.00 30.48 100 VAL B O 1
ATOM 2299 N N . SER B 1 101 ? 19.980 29.486 30.894 1.00 33.49 101 SER B N 1
ATOM 2300 C CA . SER B 1 101 ? 19.340 29.365 32.229 1.00 34.36 101 SER B CA 1
ATOM 2301 C C . SER B 1 101 ? 19.465 30.695 32.974 1.00 34.65 101 SER B C 1
ATOM 2302 O O . SER B 1 101 ? 18.520 31.073 33.683 1.00 36.06 101 SER B O 1
ATOM 2305 N N . GLY B 1 102 ? 20.572 31.401 32.775 1.00 34.81 102 GLY B N 1
ATOM 2306 C CA . GLY B 1 102 ? 20.937 32.575 33.586 1.00 35.84 102 GLY B CA 1
ATOM 2307 C C . GLY B 1 102 ? 21.492 32.135 34.928 1.00 37.49 102 GLY B C 1
ATOM 2308 O O . GLY B 1 102 ? 21.560 32.982 35.837 1.00 36.92 102 GLY B O 1
ATOM 2309 N N . HIS B 1 103 ? 21.867 30.852 35.046 1.00 38.39 103 HIS B N 1
ATOM 2310 C CA . HIS B 1 103 ? 22.482 30.235 36.244 1.00 39.97 103 HIS B CA 1
ATOM 2311 C C . HIS B 1 103 ? 23.974 30.044 35.963 1.00 38.40 103 HIS B C 1
ATOM 2312 O O . HIS B 1 103 ? 24.333 29.082 35.265 1.00 35.73 103 HIS B O 1
ATOM 2319 N N . VAL B 1 104 ? 24.791 30.954 36.484 1.00 37.56 104 VAL B N 1
ATOM 2320 C CA . VAL B 1 104 ? 26.275 30.960 36.311 1.00 36.44 104 VAL B CA 1
ATOM 2321 C C . VAL B 1 104 ? 26.854 29.649 36.853 1.00 33.71 104 VAL B C 1
ATOM 2322 O O . VAL B 1 104 ? 26.500 29.258 37.998 1.00 33.51 104 VAL B O 1
ATOM 2326 N N . ASP B 1 105 ? 27.717 29.016 36.060 1.00 30.42 105 ASP B N 1
ATOM 2327 C CA . ASP B 1 105 ? 28.360 27.716 36.376 1.00 28.59 105 ASP B CA 1
ATOM 2328 C C . ASP B 1 105 ? 29.698 27.977 37.057 1.00 27.33 105 ASP B C 1
ATOM 2329 O O . ASP B 1 105 ? 30.088 27.197 37.902 1.00 27.48 105 ASP B O 1
ATOM 2334 N N . GLY B 1 106 ? 30.363 29.051 36.678 1.00 26.29 106 GLY B N 1
ATOM 2335 C CA . GLY B 1 106 ? 31.747 29.344 37.091 1.00 26.10 106 GLY B CA 1
ATOM 2336 C C . GLY B 1 106 ? 32.127 30.732 36.617 1.00 25.32 106 GLY B C 1
ATOM 2337 O O . GLY B 1 106 ? 31.279 31.404 36.020 1.00 24.68 106 GLY B O 1
ATOM 2338 N N . THR B 1 107 ? 33.370 31.136 36.830 1.00 25.79 107 THR B N 1
ATOM 2339 C CA . THR B 1 107 ? 33.936 32.335 36.183 1.00 26.97 107 THR B CA 1
ATOM 2340 C C . THR B 1 107 ? 35.142 31.903 35.343 1.00 28.92 107 THR B C 1
ATOM 2341 O O . THR B 1 107 ? 35.544 30.725 35.438 1.00 28.60 107 THR B O 1
ATOM 2345 N N . GLY B 1 108 ? 35.640 32.830 34.517 1.00 30.19 108 GLY B N 1
ATOM 2346 C CA . GLY B 1 108 ? 36.835 32.637 33.692 1.00 30.79 108 GLY B CA 1
ATOM 2347 C C . GLY B 1 108 ? 37.615 33.918 33.613 1.00 32.72 108 GLY B C 1
ATOM 2348 O O . GLY B 1 108 ? 36.978 34.982 33.512 1.00 33.67 108 GLY B O 1
ATOM 2349 N N . LYS B 1 109 ? 38.937 33.803 33.664 1.00 35.27 109 LYS B N 1
ATOM 2350 C CA . LYS B 1 109 ? 39.835 34.966 33.539 1.00 38.72 109 LYS B CA 1
ATOM 2351 C C . LYS B 1 109 ? 40.240 35.110 32.070 1.00 36.12 109 LYS B C 1
ATOM 2352 O O . LYS B 1 109 ? 40.537 34.090 31.468 1.00 31.72 109 LYS B O 1
ATOM 2358 N N . ILE B 1 110 ? 40.228 36.332 31.536 1.00 37.00 110 ILE B N 1
ATOM 2359 C CA . ILE B 1 110 ? 40.779 36.634 30.186 1.00 41.25 110 ILE B CA 1
ATOM 2360 C C . ILE B 1 110 ? 42.294 36.505 30.292 1.00 41.57 110 ILE B C 1
ATOM 2361 O O . ILE B 1 110 ? 42.890 37.130 31.189 1.00 44.07 110 ILE B O 1
ATOM 2366 N N . LEU B 1 111 ? 42.888 35.736 29.389 1.00 40.36 111 LEU B N 1
ATOM 2367 C CA . LEU B 1 111 ? 44.353 35.552 29.342 1.00 39.18 111 LEU B CA 1
ATOM 2368 C C . LEU B 1 111 ? 44.902 36.511 28.302 1.00 38.73 111 LEU B C 1
ATOM 2369 O O . LEU B 1 111 ? 45.797 37.294 28.621 1.00 38.33 111 LEU B O 1
ATOM 2374 N N . SER B 1 112 ? 44.363 36.435 27.093 1.00 39.38 112 SER B N 1
ATOM 2375 C CA . SER B 1 112 ? 44.868 37.188 25.932 1.00 39.30 112 SER B CA 1
ATOM 2376 C C . SER B 1 112 ? 43.711 37.959 25.297 1.00 39.33 112 SER B C 1
ATOM 2377 O O . SER B 1 112 ? 42.573 37.468 25.310 1.00 40.45 112 SER B O 1
ATOM 2380 N N . LYS B 1 113 ? 44.007 39.160 24.816 1.00 41.29 113 LYS B N 1
ATOM 2381 C CA . LYS B 1 113 ? 43.214 39.886 23.797 1.00 45.70 113 LYS B CA 1
ATOM 2382 C C . LYS B 1 113 ? 44.073 39.936 22.522 1.00 48.26 113 LYS B C 1
ATOM 2383 O O . LYS B 1 113 ? 45.290 39.713 22.616 1.00 52.47 113 LYS B O 1
ATOM 2389 N N . GLU B 1 114 ? 43.460 40.195 21.372 1.00 50.38 114 GLU B N 1
ATOM 2390 C CA . GLU B 1 114 ? 44.190 40.495 20.114 1.00 53.27 114 GLU B CA 1
ATOM 2391 C C . GLU B 1 114 ? 43.216 41.073 19.086 1.00 54.29 114 GLU B C 1
ATOM 2392 O O . GLU B 1 114 ? 42.043 40.660 19.075 1.00 54.78 114 GLU B O 1
ATOM 2398 N N . GLU B 1 115 ? 43.703 41.987 18.252 1.00 54.52 115 GLU B N 1
ATOM 2399 C CA . GLU B 1 115 ? 42.897 42.730 17.255 1.00 55.52 115 GLU B CA 1
ATOM 2400 C C . GLU B 1 115 ? 43.435 42.382 15.853 1.00 57.40 115 GLU B C 1
ATOM 2401 O O . GLU B 1 115 ? 44.306 43.115 15.357 1.00 58.95 115 GLU B O 1
ATOM 2407 N N . ARG B 1 116 ? 42.967 41.280 15.255 1.00 59.26 116 ARG B N 1
ATOM 2408 C CA . ARG B 1 116 ? 43.403 40.826 13.902 1.00 61.43 116 ARG B CA 1
ATOM 2409 C C . ARG B 1 116 ? 42.542 41.504 12.818 1.00 56.79 116 ARG B C 1
ATOM 2410 O O . ARG B 1 116 ? 41.510 42.113 13.162 1.00 53.91 116 ARG B O 1
ATOM 2418 N N . GLU B 1 117 ? 42.994 41.430 11.553 1.00 53.90 117 GLU B N 1
ATOM 2419 C CA . GLU B 1 117 ? 42.350 42.038 10.359 1.00 48.85 117 GLU B CA 1
ATOM 2420 C C . GLU B 1 117 ? 42.033 43.501 10.651 1.00 46.82 117 GLU B C 1
ATOM 2421 O O . GLU B 1 117 ? 40.920 43.967 10.306 1.00 44.94 117 GLU B O 1
ATOM 2427 N N . GLY B 1 118 ? 42.994 44.171 11.286 1.00 46.86 118 GLY B N 1
ATOM 2428 C CA . GLY B 1 118 ? 42.998 45.621 11.520 1.00 48.52 118 GLY B CA 1
ATOM 2429 C C . GLY B 1 118 ? 41.997 46.064 12.565 1.00 51.46 118 GLY B C 1
ATOM 2430 O O . GLY B 1 118 ? 41.796 47.275 12.637 1.00 59.56 118 GLY B O 1
ATOM 2431 N N . GLY B 1 119 ? 41.429 45.166 13.382 1.00 51.01 119 GLY B N 1
ATOM 2432 C CA . GLY B 1 119 ? 40.451 45.515 14.437 1.00 49.88 119 GLY B CA 1
ATOM 2433 C C . GLY B 1 119 ? 39.023 45.126 14.082 1.00 48.10 119 GLY B C 1
ATOM 2434 O O . GLY B 1 119 ? 38.101 45.578 14.800 1.00 47.79 119 GLY B O 1
ATOM 2435 N N . ALA B 1 120 ? 38.845 44.292 13.049 1.00 46.86 120 ALA B N 1
ATOM 2436 C CA . ALA B 1 120 ? 37.535 43.807 12.561 1.00 48.69 120 ALA B CA 1
ATOM 2437 C C . ALA B 1 120 ? 37.173 42.492 13.270 1.00 48.77 120 ALA B C 1
ATOM 2438 O O . ALA B 1 120 ? 36.020 42.042 13.136 1.00 49.16 120 ALA B O 1
ATOM 2440 N N . VAL B 1 121 ? 38.112 41.906 14.013 1.00 48.83 121 VAL B N 1
ATOM 2441 C CA . VAL B 1 121 ? 37.847 40.726 14.890 1.00 48.93 121 VAL B CA 1
ATOM 2442 C C . VAL B 1 121 ? 38.722 40.834 16.138 1.00 50.01 121 VAL B C 1
ATOM 2443 O O . VAL B 1 121 ? 39.939 41.054 15.982 1.00 50.18 121 VAL B O 1
ATOM 2447 N N . ILE B 1 122 ? 38.114 40.660 17.313 1.00 47.56 122 ILE B N 1
ATOM 2448 C CA . ILE B 1 122 ? 38.840 40.652 18.611 1.00 48.04 122 ILE B CA 1
ATOM 2449 C C . ILE B 1 122 ? 38.954 39.204 19.071 1.00 44.98 122 ILE B C 1
ATOM 2450 O O . ILE B 1 122 ? 37.928 38.520 19.071 1.00 46.17 122 ILE B O 1
ATOM 2455 N N . CYS B 1 123 ? 40.157 38.773 19.432 1.00 40.74 123 CYS B N 1
ATOM 2456 C CA . CYS B 1 123 ? 40.486 37.354 19.716 1.00 40.62 123 CYS B CA 1
ATOM 2457 C C . CYS B 1 123 ? 40.776 37.200 21.206 1.00 38.52 123 CYS B C 1
ATOM 2458 O O . CYS B 1 123 ? 41.928 37.475 21.635 1.00 39.43 123 CYS B O 1
ATOM 2461 N N . TYR B 1 124 ? 39.762 36.818 21.970 1.00 33.98 124 TYR B N 1
ATOM 2462 C CA . TYR B 1 124 ? 39.907 36.594 23.425 1.00 31.13 124 TYR B CA 1
ATOM 2463 C C . TYR B 1 124 ? 40.256 35.115 23.674 1.00 31.38 124 TYR B C 1
ATOM 2464 O O . TYR B 1 124 ? 39.761 34.238 22.931 1.00 31.15 124 TYR B O 1
ATOM 2473 N N . THR B 1 125 ? 41.100 34.847 24.679 1.00 31.43 125 THR B N 1
ATOM 2474 C CA . THR B 1 125 ? 41.323 33.494 25.266 1.00 30.27 125 THR B CA 1
ATOM 2475 C C . THR B 1 125 ? 40.989 33.532 26.762 1.00 29.70 125 THR B C 1
ATOM 2476 O O . THR B 1 125 ? 41.380 34.513 27.437 1.00 28.85 125 THR B O 1
ATOM 2480 N N . VAL B 1 126 ? 40.285 32.499 27.233 1.00 27.88 126 VAL B N 1
ATOM 2481 C CA . VAL B 1 126 ? 39.669 32.494 28.585 1.00 27.79 126 VAL B CA 1
ATOM 2482 C C . VAL B 1 126 ? 39.950 31.178 29.293 1.00 28.49 126 VAL B C 1
ATOM 2483 O O . VAL B 1 126 ? 39.739 30.097 28.713 1.00 27.56 126 VAL B O 1
ATOM 2487 N N . GLN B 1 127 ? 40.409 31.315 30.534 1.00 30.55 127 GLN B N 1
ATOM 2488 C CA . GLN B 1 127 ? 40.722 30.193 31.444 1.00 31.87 127 GLN B CA 1
ATOM 2489 C C . GLN B 1 127 ? 39.413 29.713 32.045 1.00 32.33 127 GLN B C 1
ATOM 2490 O O . GLN B 1 127 ? 38.576 30.531 32.339 1.00 32.18 127 GLN B O 1
ATOM 2496 N N . ASN B 1 128 ? 39.238 28.410 32.176 1.00 34.00 128 ASN B N 1
ATOM 2497 C CA . ASN B 1 128 ? 38.034 27.814 32.803 1.00 35.27 128 ASN B CA 1
ATOM 2498 C C . ASN B 1 128 ? 38.500 26.704 33.747 1.00 35.86 128 ASN B C 1
ATOM 2499 O O . ASN B 1 128 ? 39.508 26.042 33.455 1.00 37.38 128 ASN B O 1
ATOM 2504 N N . ASP B 1 129 ? 37.812 26.520 34.862 1.00 36.15 129 ASP B N 1
ATOM 2505 C CA . ASP B 1 129 ? 38.004 25.325 35.717 1.00 35.57 129 ASP B CA 1
ATOM 2506 C C . ASP B 1 129 ? 37.875 24.097 34.815 1.00 33.56 129 ASP B C 1
ATOM 2507 O O . ASP B 1 129 ? 36.974 24.022 33.973 1.00 30.69 129 ASP B O 1
ATOM 2512 N N . PRO B 1 130 ? 38.750 23.078 34.970 1.00 33.07 130 PRO B N 1
ATOM 2513 C CA . PRO B 1 130 ? 38.731 21.919 34.080 1.00 33.50 130 PRO B CA 1
ATOM 2514 C C . PRO B 1 130 ? 37.465 21.067 34.278 1.00 33.20 130 PRO B C 1
ATOM 2515 O O . PRO B 1 130 ? 37.164 20.239 33.422 1.00 33.18 130 PRO B O 1
ATOM 2519 N N . SER B 1 131 ? 36.742 21.296 35.381 1.00 33.68 131 SER B N 1
ATOM 2520 C CA . SER B 1 131 ? 35.388 20.725 35.648 1.00 33.28 131 SER B CA 1
ATOM 2521 C C . SER B 1 131 ? 34.453 21.022 34.464 1.00 32.66 131 SER B C 1
ATOM 2522 O O . SER B 1 131 ? 33.569 20.191 34.185 1.00 30.38 131 SER B O 1
ATOM 2525 N N . LEU B 1 132 ? 34.661 22.171 33.808 1.00 31.80 132 LEU B N 1
ATOM 2526 C CA . LEU B 1 132 ? 33.811 22.699 32.713 1.00 31.34 132 LEU B CA 1
ATOM 2527 C C . LEU B 1 132 ? 34.372 22.303 31.330 1.00 32.36 132 LEU B C 1
ATOM 2528 O O . LEU B 1 132 ? 33.591 22.226 30.371 1.00 31.60 132 LEU B O 1
ATOM 2533 N N . SER B 1 133 ? 35.679 22.064 31.207 1.00 33.64 133 SER B N 1
ATOM 2534 C CA . SER B 1 133 ? 36.364 21.768 29.919 1.00 33.91 133 SER B CA 1
ATOM 2535 C C . SER B 1 133 ? 35.473 20.890 29.028 1.00 35.49 133 SER B C 1
ATOM 2536 O O . SER B 1 133 ? 35.385 21.166 27.814 1.00 35.01 133 SER B O 1
ATOM 2539 N N . ARG B 1 134 ? 34.852 19.863 29.629 1.00 37.52 134 ARG B N 1
ATOM 2540 C CA . ARG B 1 134 ? 34.123 18.753 28.935 1.00 37.72 134 ARG B CA 1
ATOM 2541 C C . ARG B 1 134 ? 32.834 19.265 28.286 1.00 37.53 134 ARG B C 1
ATOM 2542 O O . ARG B 1 134 ? 32.298 18.577 27.377 1.00 37.57 134 ARG B O 1
ATOM 2550 N N . TYR B 1 135 ? 32.332 20.407 28.765 1.00 37.34 135 TYR B N 1
ATOM 2551 C CA . TYR B 1 135 ? 31.087 21.046 28.278 1.00 36.52 135 TYR B CA 1
ATOM 2552 C C . TYR B 1 135 ? 31.436 22.042 27.180 1.00 36.03 135 TYR B C 1
ATOM 2553 O O . TYR B 1 135 ? 30.515 22.493 26.526 1.00 35.78 135 TYR B O 1
ATOM 2562 N N . ILE B 1 136 ? 32.725 22.336 26.980 1.00 35.52 136 ILE B N 1
ATOM 2563 C CA . ILE B 1 136 ? 33.175 23.454 26.099 1.00 35.42 136 ILE B CA 1
ATOM 2564 C C . ILE B 1 136 ? 33.787 22.874 24.816 1.00 37.13 136 ILE B C 1
ATOM 2565 O O . ILE B 1 136 ? 35.017 22.648 24.783 1.00 39.24 136 ILE B O 1
ATOM 2570 N N . ALA B 1 137 ? 32.945 22.674 23.798 1.00 37.46 137 ALA B N 1
ATOM 2571 C CA . ALA B 1 137 ? 33.279 22.009 22.518 1.00 35.84 137 ALA B CA 1
ATOM 2572 C C . ALA B 1 137 ? 33.581 23.057 21.460 1.00 34.04 137 ALA B C 1
ATOM 2573 O O . ALA B 1 137 ? 32.829 24.017 21.299 1.00 37.57 137 ALA B O 1
ATOM 2575 N N . PRO B 1 138 ? 34.694 22.907 20.718 1.00 32.88 138 PRO B N 1
ATOM 2576 C CA . PRO B 1 138 ? 34.923 23.668 19.492 1.00 32.71 138 PRO B CA 1
ATOM 2577 C C . PRO B 1 138 ? 33.712 23.674 18.553 1.00 31.42 138 PRO B C 1
ATOM 2578 O O . PRO B 1 138 ? 33.128 22.628 18.328 1.00 28.85 138 PRO B O 1
ATOM 2582 N N . ARG B 1 139 ? 33.394 24.867 18.045 1.00 32.28 139 ARG B N 1
ATOM 2583 C CA . ARG B 1 139 ? 32.214 25.155 17.194 1.00 33.54 139 ARG B CA 1
ATOM 2584 C C . ARG B 1 139 ? 30.930 24.934 18.037 1.00 30.31 139 ARG B C 1
ATOM 2585 O O . ARG B 1 139 ? 29.839 25.009 17.469 1.00 29.22 139 ARG B O 1
ATOM 2593 N N . GLY B 1 140 ? 31.028 24.729 19.359 1.00 27.63 140 GLY B N 1
ATOM 2594 C CA . GLY B 1 140 ? 29.862 24.683 20.278 1.00 25.60 140 GLY B CA 1
ATOM 2595 C C . GLY B 1 140 ? 29.486 26.057 20.815 1.00 23.65 140 GLY B C 1
ATOM 2596 O O . GLY B 1 140 ? 30.213 26.999 20.526 1.00 23.49 140 GLY B O 1
ATOM 2597 N N . SER B 1 141 ? 28.422 26.168 21.606 1.00 22.46 141 SER B N 1
ATOM 2598 C CA . SER B 1 141 ? 27.949 27.451 22.198 1.00 23.12 141 SER B CA 1
ATOM 2599 C C . SER B 1 141 ? 28.411 27.609 23.652 1.00 23.39 141 SER B C 1
ATOM 2600 O O . SER B 1 141 ? 28.865 26.612 24.244 1.00 23.63 141 SER B O 1
ATOM 2603 N N . ILE B 1 142 ? 28.253 28.824 24.192 1.00 22.98 142 ILE B N 1
ATOM 2604 C CA . ILE B 1 142 ? 28.545 29.205 25.606 1.00 22.61 142 ILE B CA 1
ATOM 2605 C C . ILE B 1 142 ? 27.963 30.600 25.875 1.00 22.19 142 ILE B C 1
ATOM 2606 O O . ILE B 1 142 ? 27.755 31.350 24.904 1.00 21.79 142 ILE B O 1
ATOM 2611 N N . THR B 1 143 ? 27.719 30.938 27.144 1.00 22.12 143 THR B N 1
ATOM 2612 C CA . THR B 1 143 ? 27.122 32.239 27.520 1.00 22.62 143 THR B CA 1
ATOM 2613 C C . THR B 1 143 ? 28.077 32.945 28.487 1.00 22.92 143 THR B C 1
ATOM 2614 O O . THR B 1 143 ? 28.146 32.565 29.672 1.00 23.45 143 THR B O 1
ATOM 2618 N N . VAL B 1 144 ? 28.767 33.954 27.968 1.00 22.67 144 VAL B N 1
ATOM 2619 C CA . VAL B 1 144 ? 29.855 34.691 28.655 1.00 22.14 144 VAL B CA 1
ATOM 2620 C C . VAL B 1 144 ? 29.325 36.070 29.050 1.00 22.60 144 VAL B C 1
ATOM 2621 O O . VAL B 1 144 ? 28.923 36.831 28.163 1.00 22.07 144 VAL B O 1
ATOM 2625 N N . ASP B 1 145 ? 29.336 36.379 30.343 1.00 23.13 145 ASP B N 1
ATOM 2626 C CA . ASP B 1 145 ? 28.699 37.605 30.880 1.00 23.23 145 ASP B CA 1
ATOM 2627 C C . ASP B 1 145 ? 27.350 37.804 30.167 1.00 22.58 145 ASP B C 1
ATOM 2628 O O . ASP B 1 145 ? 27.058 38.943 29.774 1.00 21.56 145 ASP B O 1
ATOM 2633 N N . GLY B 1 146 ? 26.571 36.729 29.981 1.00 22.16 146 GLY B N 1
ATOM 2634 C CA . GLY B 1 146 ? 25.208 36.799 29.419 1.00 22.03 146 GLY B CA 1
ATOM 2635 C C . GLY B 1 146 ? 25.184 36.959 27.909 1.00 22.11 146 GLY B C 1
ATOM 2636 O O . GLY B 1 146 ? 24.067 37.016 27.354 1.00 22.39 146 GLY B O 1
ATOM 2637 N N . ILE B 1 147 ? 26.348 37.019 27.252 1.00 22.24 147 ILE B N 1
ATOM 2638 C CA . ILE B 1 147 ? 26.454 37.107 25.759 1.00 21.90 147 ILE B CA 1
ATOM 2639 C C . ILE B 1 147 ? 26.582 35.693 25.195 1.00 21.70 147 ILE B C 1
ATOM 2640 O O . ILE B 1 147 ? 27.577 35.045 25.479 1.00 23.08 147 ILE B O 1
ATOM 2645 N N . SER B 1 148 ? 25.619 35.261 24.390 1.00 21.31 148 SER B N 1
ATOM 2646 C CA . SER B 1 148 ? 25.675 33.966 23.659 1.00 21.98 148 SER B CA 1
ATOM 2647 C C . SER B 1 148 ? 26.777 34.021 22.600 1.00 22.58 148 SER B C 1
ATOM 2648 O O . SER B 1 148 ? 26.770 34.943 21.798 1.00 21.69 148 SER B O 1
ATOM 2651 N N . LEU B 1 149 ? 27.700 33.064 22.623 1.00 24.02 149 LEU B N 1
ATOM 2652 C CA . LEU B 1 149 ? 28.913 33.063 21.767 1.00 25.05 149 LEU B CA 1
ATOM 2653 C C . LEU B 1 149 ? 29.241 31.634 21.363 1.00 24.80 149 LEU B C 1
ATOM 2654 O O . LEU B 1 149 ? 28.892 30.683 22.138 1.00 23.22 149 LEU B O 1
ATOM 2659 N N . THR B 1 150 ? 29.891 31.475 20.208 1.00 25.73 150 THR B N 1
ATOM 2660 C CA . THR B 1 150 ? 30.336 30.124 19.763 1.00 27.89 150 THR B CA 1
ATOM 2661 C C . THR B 1 150 ? 31.840 29.984 20.057 1.00 30.46 150 THR B C 1
ATOM 2662 O O . THR B 1 150 ? 32.633 30.896 19.740 1.00 28.60 150 THR B O 1
ATOM 2666 N N . VAL B 1 151 ? 32.210 28.903 20.733 1.00 33.31 151 VAL B N 1
ATOM 2667 C CA . VAL B 1 151 ? 33.623 28.601 21.078 1.00 34.09 151 VAL B CA 1
ATOM 2668 C C . VAL B 1 151 ? 34.340 28.309 19.767 1.00 35.48 151 VAL B C 1
ATOM 2669 O O . VAL B 1 151 ? 33.803 27.501 19.006 1.00 36.27 151 VAL B O 1
ATOM 2673 N N . VAL B 1 152 ? 35.500 28.913 19.532 1.00 36.47 152 VAL B N 1
ATOM 2674 C CA . VAL B 1 152 ? 36.229 28.755 18.237 1.00 36.75 152 VAL B CA 1
ATOM 2675 C C . VAL B 1 152 ? 37.112 27.514 18.328 1.00 36.52 152 VAL B C 1
ATOM 2676 O O . VAL B 1 152 ? 37.100 26.680 17.402 1.00 34.41 152 VAL B O 1
ATOM 2680 N N . ASP B 1 153 ? 37.908 27.465 19.388 1.00 37.67 153 ASP B N 1
ATOM 2681 C CA . ASP B 1 153 ? 38.692 26.269 19.764 1.00 38.46 153 ASP B CA 1
ATOM 2682 C C . ASP B 1 153 ? 38.706 26.238 21.288 1.00 37.83 153 ASP B C 1
ATOM 2683 O O . ASP B 1 153 ? 38.465 27.305 21.919 1.00 39.38 153 ASP B O 1
ATOM 2688 N N . SER B 1 154 ? 38.910 25.057 21.849 1.00 34.97 154 SER B N 1
ATOM 2689 C CA . SER B 1 154 ? 38.914 24.835 23.311 1.00 33.46 154 SER B CA 1
ATOM 2690 C C . SER B 1 154 ? 40.022 23.842 23.608 1.00 33.26 154 SER B C 1
ATOM 2691 O O . SER B 1 154 ? 40.221 22.901 22.814 1.00 31.39 154 SER B O 1
ATOM 2694 N N . ARG B 1 155 ? 40.732 24.096 24.702 1.00 33.45 155 ARG B N 1
ATOM 2695 C CA . ARG B 1 155 ? 41.665 23.147 25.333 1.00 33.82 155 ARG B CA 1
ATOM 2696 C C . ARG B 1 155 ? 41.128 22.858 26.729 1.00 36.16 155 ARG B C 1
ATOM 2697 O O . ARG B 1 155 ? 40.211 23.533 27.214 1.00 34.51 155 ARG B O 1
ATOM 2705 N N . PRO B 1 156 ? 41.694 21.850 27.426 1.00 41.38 156 PRO B N 1
ATOM 2706 C CA . PRO B 1 156 ? 41.278 21.545 28.785 1.00 43.93 156 PRO B CA 1
ATOM 2707 C C . PRO B 1 156 ? 41.482 22.727 29.734 1.00 45.98 156 PRO B C 1
ATOM 2708 O O . PRO B 1 156 ? 40.817 22.736 30.735 1.00 46.78 156 PRO B O 1
ATOM 2712 N N . LYS B 1 157 ? 42.373 23.657 29.405 1.00 49.04 157 LYS B N 1
ATOM 2713 C CA . LYS B 1 157 ? 42.814 24.782 30.285 1.00 52.51 157 LYS B CA 1
ATOM 2714 C C . LYS B 1 157 ? 41.957 26.027 29.979 1.00 49.94 157 LYS B C 1
ATOM 2715 O O . LYS B 1 157 ? 41.606 26.844 30.887 1.00 49.07 157 LYS B O 1
ATOM 2721 N N . GLU B 1 158 ? 41.662 26.191 28.692 1.00 45.64 158 GLU B N 1
ATOM 2722 C CA . GLU B 1 158 ? 41.290 27.470 28.056 1.00 39.39 158 GLU B CA 1
ATOM 2723 C C . GLU B 1 158 ? 40.327 27.201 26.905 1.00 35.36 158 GLU B C 1
ATOM 2724 O O . GLU B 1 158 ? 40.101 26.036 26.535 1.00 36.22 158 GLU B O 1
ATOM 2730 N N . PHE B 1 159 ? 39.797 28.280 26.354 1.00 31.99 159 PHE B N 1
ATOM 2731 C CA . PHE B 1 159 ? 39.039 28.283 25.083 1.00 30.34 159 PHE B CA 1
ATOM 2732 C C . PHE B 1 159 ? 39.225 29.643 24.430 1.00 30.36 159 PHE B C 1
ATOM 2733 O O . PHE B 1 159 ? 39.567 30.601 25.151 1.00 26.85 159 PHE B O 1
ATOM 2741 N N . ASP B 1 160 ? 38.989 29.688 23.112 1.00 33.01 160 ASP B N 1
ATOM 2742 C CA . ASP B 1 160 ? 39.149 30.894 22.254 1.00 34.39 160 ASP B CA 1
ATOM 2743 C C . ASP B 1 160 ? 37.780 31.411 21.795 1.00 36.62 160 ASP B C 1
ATOM 2744 O O . ASP B 1 160 ? 36.868 30.578 21.510 1.00 37.36 160 ASP B O 1
ATOM 2749 N N . LEU B 1 161 ? 37.654 32.743 21.751 1.00 36.55 161 LEU B N 1
ATOM 2750 C CA . LEU B 1 161 ? 36.479 33.468 21.218 1.00 35.86 161 LEU B CA 1
ATOM 2751 C C . LEU B 1 161 ? 36.951 34.462 20.157 1.00 38.29 161 LEU B C 1
ATOM 2752 O O . LEU B 1 161 ? 38.109 34.949 20.230 1.00 36.52 161 LEU B O 1
ATOM 2757 N N . VAL B 1 162 ? 36.056 34.813 19.243 1.00 40.84 162 VAL B N 1
ATOM 2758 C CA . VAL B 1 162 ? 36.287 35.888 18.244 1.00 43.56 162 VAL B CA 1
ATOM 2759 C C . VAL B 1 162 ? 35.016 36.732 18.155 1.00 45.78 162 VAL B C 1
ATOM 2760 O O . VAL B 1 162 ? 33.933 36.124 18.105 1.00 53.32 162 VAL B O 1
ATOM 2764 N N . LEU B 1 163 ? 35.137 38.065 18.156 1.00 45.13 163 LEU B N 1
ATOM 2765 C CA . LEU B 1 163 ? 33.985 39.008 18.253 1.00 44.82 163 LEU B CA 1
ATOM 2766 C C . LEU B 1 163 ? 34.043 40.082 17.161 1.00 46.73 163 LEU B C 1
ATOM 2767 O O . LEU B 1 163 ? 35.138 40.573 16.826 1.00 49.13 163 LEU B O 1
ATOM 2772 N N . ILE B 1 164 ? 32.870 40.420 16.634 1.00 47.43 164 ILE B N 1
ATOM 2773 C CA . ILE B 1 164 ? 32.602 41.612 15.789 1.00 49.62 164 ILE B CA 1
ATOM 2774 C C . ILE B 1 164 ? 32.676 42.823 16.712 1.00 49.05 164 ILE B C 1
ATOM 2775 O O . ILE B 1 164 ? 32.173 42.794 17.831 1.00 49.12 164 ILE B O 1
ATOM 2780 N N . PRO B 1 165 ? 33.245 43.960 16.287 1.00 51.09 165 PRO B N 1
ATOM 2781 C CA . PRO B 1 165 ? 33.207 45.172 17.104 1.00 51.18 165 PRO B CA 1
ATOM 2782 C C . PRO B 1 165 ? 31.767 45.637 17.379 1.00 49.88 165 PRO B C 1
ATOM 2783 O O . PRO B 1 165 ? 31.559 46.277 18.414 1.00 49.21 165 PRO B O 1
ATOM 2787 N N . GLU B 1 166 ? 30.822 45.348 16.472 1.00 51.07 166 GLU B N 1
ATOM 2788 C CA . GLU B 1 166 ? 29.392 45.737 16.645 1.00 54.81 166 GLU B CA 1
ATOM 2789 C C . GLU B 1 166 ? 28.930 45.217 18.015 1.00 53.89 166 GLU B C 1
ATOM 2790 O O . GLU B 1 166 ? 28.235 45.981 18.758 1.00 54.60 166 GLU B O 1
ATOM 2796 N N . THR B 1 167 ? 29.350 43.995 18.363 1.00 52.59 167 THR B N 1
ATOM 2797 C CA . THR B 1 167 ? 29.025 43.348 19.664 1.00 50.88 167 THR B CA 1
ATOM 2798 C C . THR B 1 167 ? 29.656 44.170 20.795 1.00 51.30 167 THR B C 1
ATOM 2799 O O . THR B 1 167 ? 28.912 44.529 21.733 1.00 49.73 167 THR B O 1
ATOM 2803 N N . LEU B 1 168 ? 30.958 44.467 20.697 1.00 50.62 168 LEU B N 1
ATOM 2804 C CA . LEU B 1 168 ? 31.748 45.207 21.722 1.00 50.33 168 LEU B CA 1
ATOM 2805 C C . LEU B 1 168 ? 31.106 46.546 22.096 1.00 52.71 168 LEU B C 1
ATOM 2806 O O . LEU B 1 168 ? 31.177 46.872 23.282 1.00 52.97 168 LEU B O 1
ATOM 2811 N N . LYS B 1 169 ? 30.575 47.306 21.135 1.00 58.34 169 LYS B N 1
ATOM 2812 C CA . LYS B 1 169 ? 30.000 48.661 21.370 1.00 63.02 169 LYS B CA 1
ATOM 2813 C C . LYS B 1 169 ? 28.647 48.531 22.088 1.00 62.40 169 LYS B C 1
ATOM 2814 O O . LYS B 1 169 ? 28.305 49.388 22.927 1.00 58.06 169 LYS B O 1
ATOM 2820 N N . LYS B 1 170 ? 27.890 47.489 21.721 1.00 61.68 170 LYS B N 1
ATOM 2821 C CA . LYS B 1 170 ? 26.464 47.319 22.103 1.00 59.16 170 LYS B CA 1
ATOM 2822 C C . LYS B 1 170 ? 26.363 46.553 23.433 1.00 55.09 170 LYS B C 1
ATOM 2823 O O . LYS B 1 170 ? 25.248 46.495 23.984 1.00 54.23 170 LYS B O 1
ATOM 2829 N N . THR B 1 171 ? 27.486 46.053 23.964 1.00 49.62 171 THR B N 1
ATOM 2830 C CA . THR B 1 171 ? 27.558 45.260 25.222 1.00 45.83 171 THR B CA 1
ATOM 2831 C C . THR B 1 171 ? 28.644 45.818 26.136 1.00 43.28 171 THR B C 1
ATOM 2832 O O . THR B 1 171 ? 29.201 46.857 25.821 1.00 44.15 171 THR B O 1
ATOM 2836 N N . ASN B 1 172 ? 28.951 45.123 27.226 1.00 41.13 172 ASN B N 1
ATOM 2837 C CA . ASN B 1 172 ? 30.061 45.473 28.158 1.00 38.92 172 ASN B CA 1
ATOM 2838 C C . ASN B 1 172 ? 31.397 44.942 27.620 1.00 38.62 172 ASN B C 1
ATOM 2839 O O . ASN B 1 172 ? 32.412 45.157 28.305 1.00 43.03 172 ASN B O 1
ATOM 2844 N N . ALA B 1 173 ? 31.409 44.250 26.478 1.00 35.66 173 ALA B N 1
ATOM 2845 C CA . ALA B 1 173 ? 32.615 43.588 25.926 1.00 34.65 173 ALA B CA 1
ATOM 2846 C C . ALA B 1 173 ? 33.690 44.623 25.579 1.00 34.19 173 ALA B C 1
ATOM 2847 O O . ALA B 1 173 ? 34.866 44.264 25.685 1.00 34.21 173 ALA B O 1
ATOM 2849 N N . LYS B 1 174 ? 33.317 45.865 25.260 1.00 36.17 174 LYS B N 1
ATOM 2850 C CA . LYS B 1 174 ? 34.230 47.051 25.232 1.00 39.27 174 LYS B CA 1
ATOM 2851 C C . LYS B 1 174 ? 35.321 46.898 26.293 1.00 41.37 174 LYS B C 1
ATOM 2852 O O . LYS B 1 174 ? 36.505 47.048 25.955 1.00 46.75 174 LYS B O 1
ATOM 2858 N N . SER B 1 175 ? 34.916 46.629 27.535 1.00 41.72 175 SER B N 1
ATOM 2859 C CA . SER B 1 175 ? 35.764 46.737 28.747 1.00 41.90 175 SER B CA 1
ATOM 2860 C C . SER B 1 175 ? 36.368 45.380 29.114 1.00 39.97 175 SER B C 1
ATOM 2861 O O . SER B 1 175 ? 36.905 45.255 30.223 1.00 40.52 175 SER B O 1
ATOM 2864 N N . TRP B 1 176 ? 36.345 44.414 28.197 1.00 38.05 176 TRP B N 1
ATOM 2865 C CA . TRP B 1 176 ? 37.111 43.148 28.345 1.00 37.18 176 TRP B CA 1
ATOM 2866 C C . TRP B 1 176 ? 38.571 43.435 28.020 1.00 38.91 176 TRP B C 1
ATOM 2867 O O . TRP B 1 176 ? 38.832 43.930 26.913 1.00 43.14 176 TRP B O 1
ATOM 2878 N N . ASN B 1 177 ? 39.476 43.105 28.940 1.00 40.66 177 ASN B N 1
ATOM 2879 C CA . ASN B 1 177 ? 40.943 43.117 28.708 1.00 42.17 177 ASN B CA 1
ATOM 2880 C C . ASN B 1 177 ? 41.547 41.832 29.272 1.00 42.44 177 ASN B C 1
ATOM 2881 O O . ASN B 1 177 ? 40.788 40.980 29.801 1.00 42.64 177 ASN B O 1
ATOM 2886 N N . SER B 1 178 ? 42.863 41.693 29.134 1.00 43.04 178 SER B N 1
ATOM 2887 C CA . SER B 1 178 ? 43.635 40.666 29.869 1.00 45.15 178 SER B CA 1
ATOM 2888 C C . SER B 1 178 ? 43.239 40.853 31.327 1.00 49.27 178 SER B C 1
ATOM 2889 O O . SER B 1 178 ? 43.235 42.018 31.783 1.00 52.77 178 SER B O 1
ATOM 2892 N N . ASP B 1 179 ? 42.776 39.780 31.967 1.00 50.28 179 ASP B N 1
ATOM 2893 C CA . ASP B 1 179 ? 42.545 39.701 33.438 1.00 48.64 179 ASP B CA 1
ATOM 2894 C C . ASP B 1 179 ? 41.128 40.172 33.805 1.00 44.74 179 ASP B C 1
ATOM 2895 O O . ASP B 1 179 ? 40.813 40.164 35.021 1.00 44.85 179 ASP B O 1
ATOM 2900 N N . THR B 1 180 ? 40.286 40.528 32.830 1.00 41.26 180 THR B N 1
ATOM 2901 C CA . THR B 1 180 ? 38.816 40.636 33.046 1.00 40.72 180 THR B CA 1
ATOM 2902 C C . THR B 1 180 ? 38.264 39.303 33.589 1.00 39.99 180 THR B C 1
ATOM 2903 O O . THR B 1 180 ? 38.646 38.221 33.069 1.00 39.90 180 THR B O 1
ATOM 2907 N N . ILE B 1 181 ? 37.369 39.370 34.580 1.00 36.37 181 ILE B N 1
ATOM 2908 C CA . ILE B 1 181 ? 36.656 38.142 35.032 1.00 34.55 181 ILE B CA 1
ATOM 2909 C C . ILE B 1 181 ? 35.306 38.103 34.327 1.00 31.36 181 ILE B C 1
ATOM 2910 O O . ILE B 1 181 ? 34.601 39.145 34.277 1.00 30.66 181 ILE B O 1
ATOM 2915 N N . LEU B 1 182 ? 34.951 36.918 33.843 1.00 28.71 182 LEU B N 1
ATOM 2916 C CA . LEU B 1 182 ? 33.713 36.709 33.061 1.00 29.47 182 LEU B CA 1
ATOM 2917 C C . LEU B 1 182 ? 32.841 35.638 33.732 1.00 29.03 182 LEU B C 1
ATOM 2918 O O . LEU B 1 182 ? 33.401 34.620 34.179 1.00 29.29 182 LEU B O 1
ATOM 2923 N N . ASN B 1 183 ? 31.519 35.848 33.766 1.00 27.39 183 ASN B N 1
ATOM 2924 C CA . ASN B 1 183 ? 30.532 34.810 34.157 1.00 26.06 183 ASN B CA 1
ATOM 2925 C C . ASN B 1 183 ? 30.370 33.847 32.980 1.00 25.28 183 ASN B C 1
ATOM 2926 O O . ASN B 1 183 ? 30.101 34.311 31.876 1.00 26.42 183 ASN B O 1
ATOM 2931 N N . LEU B 1 184 ? 30.538 32.551 33.256 1.00 24.21 184 LEU B N 1
ATOM 2932 C CA . LEU B 1 184 ? 30.444 31.421 32.310 1.00 23.75 184 LEU B CA 1
ATOM 2933 C C . LEU B 1 184 ? 29.197 30.602 32.643 1.00 23.27 184 LEU B C 1
ATOM 2934 O O . LEU B 1 184 ? 29.159 29.962 33.723 1.00 23.29 184 LEU B O 1
ATOM 2939 N N . GLU B 1 185 ? 28.233 30.573 31.725 1.00 23.84 185 GLU B N 1
ATOM 2940 C CA . GLU B 1 185 ? 27.189 29.518 31.697 1.00 24.32 185 GLU B CA 1
ATOM 2941 C C . GLU B 1 185 ? 27.478 28.593 30.509 1.00 26.32 185 GLU B C 1
ATOM 2942 O O . GLU B 1 185 ? 27.287 29.027 29.338 1.00 29.44 185 GLU B O 1
ATOM 2948 N N . ILE B 1 186 ? 27.919 27.366 30.786 1.00 26.99 186 ILE B N 1
ATOM 2949 C CA . ILE B 1 186 ? 28.143 26.348 29.722 1.00 27.98 186 ILE B CA 1
ATOM 2950 C C . ILE B 1 186 ? 26.779 25.976 29.145 1.00 28.47 186 ILE B C 1
ATOM 2951 O O . ILE B 1 186 ? 25.771 26.151 29.861 1.00 30.57 186 ILE B O 1
ATOM 2956 N N . ASP B 1 187 ? 26.759 25.485 27.900 1.00 28.88 187 ASP B N 1
ATOM 2957 C CA . ASP B 1 187 ? 25.519 25.081 27.173 1.00 28.75 187 ASP B CA 1
ATOM 2958 C C . ASP B 1 187 ? 24.820 24.002 28.004 1.00 27.04 187 ASP B C 1
ATOM 2959 O O . ASP B 1 187 ? 25.479 23.031 28.362 1.00 26.53 187 ASP B O 1
ATOM 2964 N N . LEU B 1 188 ? 23.550 24.211 28.350 1.00 27.26 188 LEU B N 1
ATOM 2965 C CA . LEU B 1 188 ? 22.720 23.204 29.065 1.00 28.45 188 LEU B CA 1
ATOM 2966 C C . LEU B 1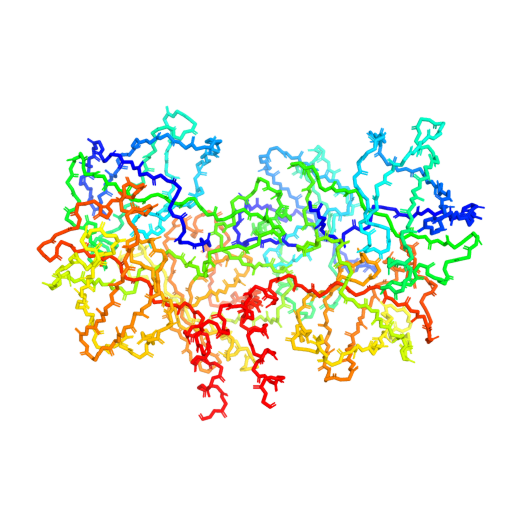 188 ? 22.806 21.896 28.301 1.00 28.59 188 LEU B C 1
ATOM 2967 O O . LEU B 1 188 ? 22.902 20.847 28.931 1.00 28.29 188 LEU B O 1
ATOM 2972 N N . VAL B 1 189 ? 22.668 22.011 26.985 1.00 29.09 189 VAL B N 1
ATOM 2973 C CA . VAL B 1 189 ? 22.593 20.882 26.036 1.00 29.01 189 VAL B CA 1
ATOM 2974 C C . VAL B 1 189 ? 23.669 19.872 26.443 1.00 29.58 189 VAL B C 1
ATOM 2975 O O . VAL B 1 189 ? 23.340 18.703 26.669 1.00 29.58 189 VAL B O 1
ATOM 2979 N N . ALA B 1 190 ? 24.903 20.339 26.600 1.00 30.39 190 ALA B N 1
ATOM 2980 C CA . ALA B 1 190 ? 26.072 19.513 26.958 1.00 32.03 190 ALA B CA 1
ATOM 2981 C C . ALA B 1 190 ? 25.782 18.780 28.276 1.00 36.01 190 ALA B C 1
ATOM 2982 O O . ALA B 1 190 ? 25.921 17.542 28.308 1.00 37.78 190 ALA B O 1
ATOM 2984 N N . ARG B 1 191 ? 25.370 19.514 29.312 1.00 37.73 191 ARG B N 1
ATOM 2985 C CA . ARG B 1 191 ? 25.053 18.966 30.656 1.00 41.01 191 ARG B CA 1
ATOM 2986 C C . ARG B 1 191 ? 24.036 17.827 30.542 1.00 45.12 191 ARG B C 1
ATOM 2987 O O . ARG B 1 191 ? 24.231 16.788 31.204 1.00 47.06 191 ARG B O 1
ATOM 2995 N N . TYR B 1 192 ? 23.004 18.009 29.719 1.00 46.63 192 TYR B N 1
ATOM 2996 C CA . TYR B 1 192 ? 21.917 17.024 29.492 1.00 48.62 192 TYR B CA 1
ATOM 2997 C C . TYR B 1 192 ? 22.501 15.822 28.743 1.00 45.22 192 TYR B C 1
ATOM 2998 O O . TYR B 1 192 ? 22.269 14.680 29.170 1.00 46.88 192 TYR B O 1
ATOM 3007 N N . LEU B 1 193 ? 23.222 16.070 27.651 1.00 40.83 193 LEU B N 1
ATOM 3008 C CA . LEU B 1 193 ? 23.900 14.999 26.872 1.00 41.38 193 LEU B CA 1
ATOM 3009 C C . LEU B 1 193 ? 24.752 14.159 27.827 1.00 41.91 193 LEU B C 1
ATOM 3010 O O . LEU B 1 193 ? 24.625 12.931 27.792 1.00 40.34 193 LEU B O 1
ATOM 3015 N N . GLU B 1 194 ? 25.588 14.812 28.638 1.00 40.43 194 GLU B N 1
ATOM 3016 C CA . GLU B 1 194 ? 26.469 14.167 29.645 1.00 38.97 194 GLU B CA 1
ATOM 3017 C C . GLU B 1 194 ? 25.652 13.197 30.499 1.00 37.72 194 GLU B C 1
ATOM 3018 O O . GLU B 1 194 ? 26.180 12.132 30.795 1.00 34.52 194 GLU B O 1
ATOM 3024 N N . GLN B 1 195 ? 24.424 13.572 30.879 1.00 39.00 195 GLN B N 1
ATOM 3025 C CA . GLN B 1 195 ? 23.495 12.756 31.718 1.00 39.74 195 GLN B CA 1
ATOM 3026 C C . GLN B 1 195 ? 23.049 11.500 30.939 1.00 41.31 195 GLN B C 1
ATOM 3027 O O . GLN B 1 195 ? 23.034 10.418 31.524 1.00 40.85 195 GLN B O 1
ATOM 3031 N N . LEU B 1 196 ? 22.733 11.621 29.654 1.00 43.75 196 LEU B N 1
ATOM 3032 C CA . LEU B 1 196 ? 22.369 10.452 28.803 1.00 43.92 196 LEU B CA 1
ATOM 3033 C C . LEU B 1 196 ? 23.545 9.458 28.716 1.00 44.03 196 LEU B C 1
ATOM 3034 O O . LEU B 1 196 ? 23.290 8.234 28.697 1.00 44.69 196 LEU B O 1
ATOM 3039 N N . LEU B 1 197 ? 24.783 9.956 28.702 1.00 46.09 197 LEU B N 1
ATOM 3040 C CA . LEU B 1 197 ? 26.030 9.137 28.598 1.00 47.40 197 LEU B CA 1
ATOM 3041 C C . LEU B 1 197 ? 26.298 8.407 29.920 1.00 51.62 197 LEU B C 1
ATOM 3042 O O . LEU B 1 197 ? 26.651 7.219 29.859 1.00 48.32 197 LEU B O 1
ATOM 3047 N N . LYS B 1 198 ? 26.224 9.134 31.042 1.00 58.56 198 LYS B N 1
ATOM 3048 C CA . LYS B 1 198 ? 26.564 8.619 32.400 1.00 62.68 198 LYS B CA 1
ATOM 3049 C C . LYS B 1 198 ? 25.607 7.474 32.730 1.00 64.41 198 LYS B C 1
ATOM 3050 O O . LYS B 1 198 ? 26.074 6.535 33.393 1.00 65.10 198 LYS B O 1
ATOM 3056 N N . SER B 1 199 ? 24.346 7.550 32.280 1.00 63.00 199 SER B N 1
ATOM 3057 C CA . SER B 1 199 ? 23.279 6.543 32.513 1.00 65.97 199 SER B CA 1
ATOM 3058 C C . SER B 1 199 ? 23.578 5.225 31.786 1.00 70.95 199 SER B C 1
ATOM 3059 O O . SER B 1 199 ? 23.093 4.172 32.248 1.00 73.33 199 SER B O 1
ATOM 3062 N N . LYS B 1 200 ? 24.358 5.283 30.701 1.00 75.17 200 LYS B N 1
ATOM 3063 C CA . LYS B 1 200 ? 24.911 4.085 30.000 1.00 79.46 200 LYS B CA 1
ATOM 3064 C C . LYS B 1 200 ? 26.267 3.664 30.616 1.00 78.53 200 LYS B C 1
ATOM 3065 O O . LYS B 1 200 ? 27.173 3.286 29.815 1.00 74.84 200 LYS B O 1
ATOM 3071 N N . GLU B 1 201 ? 26.448 3.744 31.950 1.00 80.03 201 GLU B N 1
ATOM 3072 C CA . GLU B 1 201 ? 27.706 3.356 32.671 1.00 80.33 201 GLU B CA 1
ATOM 3073 C C . GLU B 1 201 ? 27.403 3.199 34.164 1.00 77.25 201 GLU B C 1
ATOM 3074 O O . GLU B 1 201 ? 26.665 4.009 34.703 1.00 75.18 201 GLU B O 1
ATOM 3076 N N . MET C 1 1 ? 12.384 16.282 16.075 1.00 29.00 1 MET C N 1
ATOM 3077 C CA . MET C 1 1 ? 13.081 16.127 17.367 1.00 28.49 1 MET C CA 1
ATOM 3078 C C . MET C 1 1 ? 12.044 15.920 18.472 1.00 28.68 1 MET C C 1
ATOM 3079 O O . MET C 1 1 ? 11.095 16.691 18.510 1.00 28.19 1 MET C O 1
ATOM 3084 N N . PHE C 1 2 ? 12.200 14.858 19.273 1.00 30.20 2 PHE C N 1
ATOM 3085 C CA . PHE C 1 2 ? 11.292 14.418 20.371 1.00 31.49 2 PHE C CA 1
ATOM 3086 C C . PHE C 1 2 ? 12.122 13.926 21.568 1.00 32.37 2 PHE C C 1
ATOM 3087 O O . PHE C 1 2 ? 13.336 13.639 21.398 1.00 31.96 2 PHE C O 1
ATOM 3095 N N . THR C 1 3 ? 11.447 13.776 22.717 1.00 33.01 3 THR C N 1
ATOM 3096 C CA . THR C 1 3 ? 11.980 13.331 24.038 1.00 32.92 3 THR C CA 1
ATOM 3097 C C . THR C 1 3 ? 11.587 11.874 24.330 1.00 32.54 3 THR C C 1
ATOM 3098 O O . THR C 1 3 ? 12.026 11.346 25.339 1.00 32.23 3 THR C O 1
ATOM 3102 N N . GLY C 1 4 ? 10.725 11.274 23.508 1.00 33.93 4 GLY C N 1
ATOM 3103 C CA . GLY C 1 4 ? 10.150 9.932 23.743 1.00 33.87 4 GLY C CA 1
ATOM 3104 C C . GLY C 1 4 ? 9.401 9.868 25.061 1.00 32.95 4 GLY C C 1
ATOM 3105 O O . GLY C 1 4 ? 9.429 8.793 25.697 1.00 32.84 4 GLY C O 1
ATOM 3106 N N . LEU C 1 5 ? 8.749 10.978 25.437 1.00 33.35 5 LEU C N 1
ATOM 3107 C CA . LEU C 1 5 ? 7.786 11.030 26.568 1.00 33.55 5 LEU C CA 1
ATOM 3108 C C . LEU C 1 5 ? 6.400 11.337 25.995 1.00 34.37 5 LEU C C 1
ATOM 3109 O O . LEU C 1 5 ? 6.140 12.516 25.600 1.00 36.10 5 LEU C O 1
ATOM 3114 N N . VAL C 1 6 ? 5.566 10.309 25.883 1.00 33.82 6 VAL C N 1
ATOM 3115 C CA . VAL C 1 6 ? 4.217 10.376 25.254 1.00 33.90 6 VAL C CA 1
ATOM 3116 C C . VAL C 1 6 ? 3.317 11.327 26.033 1.00 32.34 6 VAL C C 1
ATOM 3117 O O . VAL C 1 6 ? 3.061 11.054 27.187 1.00 31.39 6 VAL C O 1
ATOM 3121 N N . GLU C 1 7 ? 2.795 12.346 25.368 1.00 33.96 7 GLU C N 1
ATOM 3122 C CA . GLU C 1 7 ? 1.867 13.346 25.963 1.00 35.55 7 GLU C CA 1
ATOM 3123 C C . GLU C 1 7 ? 0.537 12.682 26.343 1.00 36.07 7 GLU C C 1
ATOM 3124 O O . GLU C 1 7 ? 0.126 12.785 27.513 1.00 36.91 7 GLU C O 1
ATOM 3130 N N . THR C 1 8 ? -0.119 12.077 25.365 1.00 36.01 8 THR C N 1
ATOM 3131 C CA . THR C 1 8 ? -1.418 11.383 25.516 1.00 38.32 8 THR C CA 1
ATOM 3132 C C . THR C 1 8 ? -1.473 10.337 24.418 1.00 40.06 8 THR C C 1
ATOM 3133 O O . THR C 1 8 ? -0.430 10.131 23.786 1.00 40.81 8 THR C O 1
ATOM 3137 N N . THR C 1 9 ? -2.634 9.704 24.244 1.00 42.01 9 THR C N 1
ATOM 3138 C CA . THR C 1 9 ? -2.947 8.777 23.132 1.00 43.26 9 THR C CA 1
ATOM 3139 C C . THR C 1 9 ? -4.135 9.331 22.351 1.00 42.49 9 THR C C 1
ATOM 3140 O O . THR C 1 9 ? -4.723 10.284 22.823 1.00 42.53 9 THR C O 1
ATOM 3144 N N . GLY C 1 10 ? -4.414 8.766 21.178 1.00 41.49 10 GLY C N 1
ATOM 3145 C CA . GLY C 1 10 ? -5.567 9.107 20.334 1.00 41.28 10 GLY C CA 1
ATOM 3146 C C . GLY C 1 10 ? -6.188 7.856 19.750 1.00 40.74 10 GLY C C 1
ATOM 3147 O O . GLY C 1 10 ? -5.501 6.829 19.712 1.00 42.98 10 GLY C O 1
ATOM 3148 N N . LYS C 1 11 ? -7.453 7.944 19.341 1.00 40.81 11 LYS C N 1
ATOM 3149 C CA . LYS C 1 11 ? -8.227 6.824 18.754 1.00 43.52 11 LYS C CA 1
ATOM 3150 C C . LYS C 1 11 ? -8.171 7.015 17.238 1.00 45.09 11 LYS C C 1
ATOM 3151 O O . LYS C 1 11 ? -8.507 8.127 16.764 1.00 45.47 11 LYS C O 1
ATOM 3154 N N . ILE C 1 12 ? -7.698 6.017 16.492 1.00 46.46 12 ILE C N 1
ATOM 3155 C CA . ILE C 1 12 ? -7.781 6.060 15.002 1.00 49.10 12 ILE C CA 1
ATOM 3156 C C . ILE C 1 12 ? -9.268 6.017 14.675 1.00 51.38 12 ILE C C 1
ATOM 3157 O O . ILE C 1 12 ? -9.939 5.112 15.163 1.00 54.32 12 ILE C O 1
ATOM 3162 N N . LEU C 1 13 ? -9.774 6.982 13.921 1.00 54.05 13 LEU C N 1
ATOM 3163 C CA . LEU C 1 13 ? -11.224 7.050 13.607 1.00 52.63 13 LEU C CA 1
ATOM 3164 C C . LEU C 1 13 ? -11.480 6.433 12.239 1.00 52.99 13 LEU C C 1
ATOM 3165 O O . LEU C 1 13 ? -12.534 5.804 12.045 1.00 52.50 13 LEU C O 1
ATOM 3170 N N . GLU C 1 14 ? -10.531 6.607 11.338 1.00 54.00 14 GLU C N 1
ATOM 3171 C CA . GLU C 1 14 ? -10.807 6.474 9.901 1.00 56.15 14 GLU C CA 1
ATOM 3172 C C . GLU C 1 14 ? -9.506 6.131 9.198 1.00 55.44 14 GLU C C 1
ATOM 3173 O O . GLU C 1 14 ? -8.454 6.594 9.672 1.00 56.00 14 GLU C O 1
ATOM 3179 N N . ILE C 1 15 ? -9.600 5.359 8.118 1.00 52.71 15 ILE C N 1
ATOM 3180 C CA . ILE C 1 15 ? -8.434 4.960 7.285 1.00 50.71 15 ILE C CA 1
ATOM 3181 C C . ILE C 1 15 ? -8.856 4.943 5.804 1.00 51.39 15 ILE C C 1
ATOM 3182 O O . ILE C 1 15 ? -9.715 4.107 5.445 1.00 49.62 15 ILE C O 1
ATOM 3187 N N . GLN C 1 16 ? -8.265 5.808 4.969 1.00 52.34 16 GLN C N 1
ATOM 3188 C CA . GLN C 1 16 ? -8.464 5.758 3.494 1.00 53.87 16 GLN C CA 1
ATOM 3189 C C . GLN C 1 16 ? -7.228 5.123 2.854 1.00 57.26 16 GLN C C 1
ATOM 3190 O O . GLN C 1 16 ? -6.184 5.779 2.853 1.00 63.91 16 GLN C O 1
ATOM 3192 N N . GLU C 1 17 ? -7.329 3.901 2.328 1.00 60.96 17 GLU C N 1
ATOM 3193 C CA . GLU C 1 17 ? -6.292 3.375 1.404 1.00 65.98 17 GLU C CA 1
ATOM 3194 C C . GLU C 1 17 ? -6.217 4.388 0.263 1.00 64.97 17 GLU C C 1
ATOM 3195 O O . GLU C 1 17 ? -7.273 4.946 -0.088 1.00 69.86 17 GLU C O 1
ATOM 3201 N N . THR C 1 18 ? -5.028 4.625 -0.278 1.00 62.78 18 THR C N 1
ATOM 3202 C CA . THR C 1 18 ? -4.844 5.413 -1.524 1.00 65.09 18 THR C CA 1
ATOM 3203 C C . THR C 1 18 ? -3.669 4.848 -2.341 1.00 67.59 18 THR C C 1
ATOM 3204 O O . THR C 1 18 ? -2.972 3.935 -1.844 1.00 67.91 18 THR C O 1
ATOM 3208 N N . ASN C 1 19 ? -3.491 5.358 -3.562 1.00 68.21 19 ASN C N 1
ATOM 3209 C CA . ASN C 1 19 ? -2.575 4.793 -4.589 1.00 68.14 19 ASN C CA 1
ATOM 3210 C C . ASN C 1 19 ? -1.129 4.902 -4.091 1.00 69.12 19 ASN C C 1
ATOM 3211 O O . ASN C 1 19 ? -0.245 4.281 -4.748 1.00 74.38 19 ASN C O 1
ATOM 3216 N N . GLU C 1 20 ? -0.878 5.678 -3.018 1.00 67.51 20 GLU C N 1
ATOM 3217 C CA . GLU C 1 20 ? 0.507 5.898 -2.508 1.00 68.97 20 GLU C CA 1
ATOM 3218 C C . GLU C 1 20 ? 0.619 5.664 -1.002 1.00 63.52 20 GLU C C 1
ATOM 3219 O O . GLU C 1 20 ? 1.744 5.855 -0.495 1.00 58.34 20 GLU C O 1
ATOM 3225 N N . GLY C 1 21 ? -0.434 5.196 -0.325 1.00 60.95 21 GLY C N 1
ATOM 3226 C CA . GLY C 1 21 ? -0.326 4.785 1.090 1.00 60.64 21 GLY C CA 1
ATOM 3227 C C . GLY C 1 21 ? -1.664 4.732 1.794 1.00 60.06 21 GLY C C 1
ATOM 3228 O O . GLY C 1 21 ? -2.634 4.348 1.167 1.00 64.50 21 GLY C O 1
ATOM 3229 N N . ARG C 1 22 ? -1.698 5.091 3.071 1.00 59.10 22 ARG C N 1
ATOM 3230 C CA . ARG C 1 22 ? -2.882 4.977 3.952 1.00 57.41 22 ARG C CA 1
ATOM 3231 C C . ARG C 1 22 ? -3.095 6.339 4.612 1.00 54.36 22 ARG C C 1
ATOM 3232 O O . ARG C 1 22 ? -2.084 6.990 4.909 1.00 52.12 22 ARG C O 1
ATOM 3240 N N . GLY C 1 23 ? -4.344 6.739 4.833 1.00 51.79 23 GLY C N 1
ATOM 3241 C CA . GLY C 1 23 ? -4.688 8.090 5.308 1.00 50.58 23 GLY C CA 1
ATOM 3242 C C . GLY C 1 23 ? -5.420 8.011 6.618 1.00 51.51 23 GLY C C 1
ATOM 3243 O O . GLY C 1 23 ? -6.549 7.513 6.614 1.00 57.98 23 GLY C O 1
ATOM 3244 N N . PHE C 1 24 ? -4.781 8.439 7.701 1.00 48.85 24 PHE C N 1
ATOM 3245 C CA . PHE C 1 24 ? -5.282 8.238 9.083 1.00 48.55 24 PHE C CA 1
ATOM 3246 C C . PHE C 1 24 ? -5.922 9.517 9.618 1.00 49.07 24 PHE C C 1
ATOM 3247 O O . PHE C 1 24 ? -5.270 10.561 9.594 1.00 48.25 24 PHE C O 1
ATOM 3255 N N . LEU C 1 25 ? -7.138 9.410 10.146 1.00 49.58 25 LEU C N 1
ATOM 3256 C CA . LEU C 1 25 ? -7.736 10.462 11.006 1.00 50.49 25 LEU C CA 1
ATOM 3257 C C . LEU C 1 25 ? -7.640 10.011 12.464 1.00 48.46 25 LEU C C 1
ATOM 3258 O O . LEU C 1 25 ? -8.016 8.862 12.765 1.00 51.75 25 LEU C O 1
ATOM 3263 N N . VAL C 1 26 ? -7.172 10.898 13.337 1.00 45.74 26 VAL C N 1
ATOM 3264 C CA . VAL C 1 26 ? -6.986 10.601 14.782 1.00 44.79 26 VAL C CA 1
ATOM 3265 C C . VAL C 1 26 ? -7.618 11.719 15.620 1.00 45.57 26 VAL C C 1
ATOM 3266 O O . VAL C 1 26 ? -7.593 12.890 15.188 1.00 46.44 26 VAL C O 1
ATOM 3270 N N . GLU C 1 27 ? -8.141 11.337 16.790 1.00 44.30 27 GLU C N 1
ATOM 3271 C CA . GLU C 1 27 ? -8.792 12.219 17.789 1.00 43.81 27 GLU C CA 1
ATOM 3272 C C . GLU C 1 27 ? -8.037 12.075 19.111 1.00 43.37 27 GLU C C 1
ATOM 3273 O O . GLU C 1 27 ? -7.608 10.967 19.407 1.00 46.20 27 GLU C O 1
ATOM 3279 N N . THR C 1 28 ? -7.884 13.158 19.881 1.00 42.70 28 THR C N 1
ATOM 3280 C CA . THR C 1 28 ? -7.188 13.199 21.200 1.00 42.39 28 THR C CA 1
ATOM 3281 C C . THR C 1 28 ? -7.499 14.507 21.935 1.00 42.10 28 THR C C 1
ATOM 3282 O O . THR C 1 28 ? -8.043 15.436 21.288 1.00 45.95 28 THR C O 1
ATOM 3286 N N . LYS C 1 29 ? -7.125 14.585 23.217 1.00 39.75 29 LYS C N 1
ATOM 3287 C CA . LYS C 1 29 ? -7.165 15.845 24.001 1.00 38.62 29 LYS C CA 1
ATOM 3288 C C . LYS C 1 29 ? -5.732 16.215 24.346 1.00 36.65 29 LYS C C 1
ATOM 3289 O O . LYS C 1 29 ? -5.154 15.545 25.193 1.00 37.31 29 LYS C O 1
ATOM 3293 N N . TRP C 1 30 ? -5.190 17.221 23.683 1.00 36.12 30 TRP C N 1
ATOM 3294 C CA . TRP C 1 30 ? -3.839 17.741 23.996 1.00 36.20 30 TRP C CA 1
ATOM 3295 C C . TRP C 1 30 ? -3.958 18.680 25.172 1.00 36.01 30 TRP C C 1
ATOM 3296 O O . TRP C 1 30 ? -4.963 19.439 25.209 1.00 34.50 30 TRP C O 1
ATOM 3307 N N . VAL C 1 31 ? -2.913 18.731 25.997 1.00 37.74 31 VAL C N 1
ATOM 3308 C CA . VAL C 1 31 ? -2.619 19.944 26.826 1.00 38.25 31 VAL C CA 1
ATOM 3309 C C . VAL C 1 31 ? -2.141 21.066 25.898 1.00 36.94 31 VAL C C 1
ATOM 3310 O O . VAL C 1 31 ? -1.199 20.831 25.170 1.00 33.45 31 VAL C O 1
ATOM 3314 N N . GLN C 1 32 ? -2.793 22.231 25.942 1.00 38.73 32 GLN C N 1
ATOM 3315 C CA . GLN C 1 32 ? -2.436 23.449 25.154 1.00 39.38 32 GLN C CA 1
ATOM 3316 C C . GLN C 1 32 ? -2.328 23.102 23.667 1.00 37.94 32 GLN C C 1
ATOM 3317 O O . GLN C 1 32 ? -1.249 23.216 23.088 1.00 38.15 32 GLN C O 1
ATOM 3323 N N . PRO C 1 33 ? -3.442 22.690 23.010 1.00 36.15 33 PRO C N 1
ATOM 3324 C CA . PRO C 1 33 ? -3.419 22.218 21.626 1.00 36.49 33 PRO C CA 1
ATOM 3325 C C . PRO C 1 33 ? -2.921 23.310 20.668 1.00 37.03 33 PRO C C 1
ATOM 3326 O O . PRO C 1 33 ? -3.534 24.362 20.563 1.00 41.41 33 PRO C O 1
ATOM 3330 N N . ASP C 1 34 ? -1.788 23.060 20.025 1.00 34.81 34 ASP C N 1
ATOM 3331 C CA . ASP C 1 34 ? -1.067 24.093 19.259 1.00 33.89 34 ASP C CA 1
ATOM 3332 C C . ASP C 1 34 ? -0.997 23.653 17.798 1.00 33.48 34 ASP C C 1
ATOM 3333 O O . ASP C 1 34 ? -0.263 24.300 17.045 1.00 34.71 34 ASP C O 1
ATOM 3338 N N . LEU C 1 35 ? -1.682 22.582 17.400 1.00 33.90 35 LEU C N 1
ATOM 3339 C CA . LEU C 1 35 ? -1.379 21.940 16.090 1.00 34.62 35 LEU C CA 1
ATOM 3340 C C . LEU C 1 35 ? -1.488 22.975 14.974 1.00 35.86 35 LEU C C 1
ATOM 3341 O O . LEU C 1 35 ? -2.487 23.725 14.929 1.00 37.11 35 LEU C O 1
ATOM 3346 N N . LYS C 1 36 ? -0.441 23.018 14.156 1.00 36.29 36 LYS C N 1
ATOM 3347 C CA . LYS C 1 36 ? -0.305 23.848 12.947 1.00 37.61 36 LYS C CA 1
ATOM 3348 C C . LYS C 1 36 ? -0.199 22.907 11.756 1.00 37.55 36 LYS C C 1
ATOM 3349 O O . LYS C 1 36 ? 0.411 21.843 11.917 1.00 39.68 36 LYS C O 1
ATOM 3355 N N . LEU C 1 37 ? -0.751 23.280 10.607 1.00 38.00 37 LEU C N 1
ATOM 3356 C CA . LEU C 1 37 ? -0.579 22.525 9.333 1.00 35.85 37 LEU C CA 1
ATOM 3357 C C . LEU C 1 37 ? 0.929 22.390 9.092 1.00 32.93 37 LEU C C 1
ATOM 3358 O O . LEU C 1 37 ? 1.591 23.431 9.079 1.00 31.06 37 LEU C O 1
ATOM 3363 N N . GLY C 1 38 ? 1.466 21.176 9.013 1.00 31.79 38 GLY C N 1
ATOM 3364 C CA . GLY C 1 38 ? 2.913 20.956 8.766 1.00 32.02 38 GLY C CA 1
ATOM 3365 C C . GLY C 1 38 ? 3.676 20.322 9.934 1.00 31.17 38 GLY C C 1
ATOM 3366 O O . GLY C 1 38 ? 4.502 19.380 9.680 1.00 28.63 38 GLY C O 1
ATOM 3367 N N . ASP C 1 39 ? 3.420 20.760 11.181 1.00 31.77 39 ASP C N 1
ATOM 3368 C CA . ASP C 1 39 ? 4.324 20.422 12.329 1.00 31.27 39 ASP C CA 1
ATOM 3369 C C . ASP C 1 39 ? 4.283 18.894 12.546 1.00 30.11 39 ASP C C 1
ATOM 3370 O O . ASP C 1 39 ? 3.434 18.165 11.982 1.00 27.82 39 ASP C O 1
ATOM 3375 N N . SER C 1 40 ? 5.338 18.395 13.164 1.00 31.40 40 SER C N 1
ATOM 3376 C CA . SER C 1 40 ? 5.658 16.948 13.248 1.00 32.12 40 SER C CA 1
ATOM 3377 C C . SER C 1 40 ? 4.997 16.336 14.484 1.00 31.52 40 SER C C 1
ATOM 3378 O O . SER C 1 40 ? 4.775 17.085 15.466 1.00 28.16 40 SER C O 1
ATOM 3381 N N . ILE C 1 41 ? 4.700 15.029 14.410 1.00 32.36 41 ILE C N 1
ATOM 3382 C CA . ILE C 1 41 ? 4.130 14.219 15.531 1.00 33.00 41 ILE C CA 1
ATOM 3383 C C . ILE C 1 41 ? 4.603 12.764 15.450 1.00 32.60 41 ILE C C 1
ATOM 3384 O O . ILE C 1 41 ? 4.312 12.107 14.430 1.00 30.48 41 ILE C O 1
ATOM 3389 N N . SER C 1 42 ? 5.219 12.271 16.533 1.00 34.84 42 SER C N 1
ATOM 3390 C CA . SER C 1 42 ? 5.639 10.857 16.706 1.00 35.45 42 SER C CA 1
ATOM 3391 C C . SER C 1 42 ? 4.430 10.018 17.112 1.00 37.22 42 SER C C 1
ATOM 3392 O O . SER C 1 42 ? 4.080 9.989 18.336 1.00 37.80 42 SER C O 1
ATOM 3395 N N . VAL C 1 43 ? 3.829 9.378 16.107 1.00 37.33 43 VAL C N 1
ATOM 3396 C CA . VAL C 1 43 ? 2.710 8.410 16.259 1.00 36.64 43 VAL C CA 1
ATOM 3397 C C . VAL C 1 43 ? 3.308 7.019 16.507 1.00 36.97 43 VAL C C 1
ATOM 3398 O O . VAL C 1 43 ? 3.897 6.451 15.591 1.00 37.12 43 VAL C O 1
ATOM 3402 N N . ASN C 1 44 ? 3.147 6.499 17.718 1.00 38.25 44 ASN C N 1
ATOM 3403 C CA . ASN C 1 44 ? 3.825 5.262 18.186 1.00 40.72 44 ASN C CA 1
ATOM 3404 C C . ASN C 1 44 ? 5.288 5.294 17.737 1.00 40.78 44 ASN C C 1
ATOM 3405 O O . ASN C 1 44 ? 5.702 4.358 17.038 1.00 41.67 44 ASN C O 1
ATOM 3410 N N . GLY C 1 45 ? 6.007 6.365 18.087 1.00 41.71 45 GLY C N 1
ATOM 3411 C CA . GLY C 1 45 ? 7.465 6.485 17.880 1.00 43.76 45 GLY C CA 1
ATOM 3412 C C . GLY C 1 45 ? 7.850 6.801 16.451 1.00 44.52 45 GLY C C 1
ATOM 3413 O O . GLY C 1 45 ? 9.078 6.789 16.202 1.00 46.53 45 GLY C O 1
ATOM 3414 N N . CYS C 1 46 ? 6.860 7.076 15.576 1.00 42.67 46 CYS C N 1
ATOM 3415 C CA . CYS C 1 46 ? 7.001 7.275 14.101 1.00 39.84 46 CYS C CA 1
ATOM 3416 C C . CYS C 1 46 ? 6.583 8.706 13.741 1.00 36.39 46 CYS C C 1
ATOM 3417 O O . CYS C 1 46 ? 5.366 8.994 13.733 1.00 36.13 46 CYS C O 1
ATOM 3420 N N . CYS C 1 47 ? 7.547 9.562 13.411 1.00 33.47 47 CYS C N 1
ATOM 3421 C CA . CYS C 1 47 ? 7.293 10.956 12.981 1.00 33.45 47 CYS C CA 1
ATOM 3422 C C . CYS C 1 47 ? 6.356 10.912 11.774 1.00 33.20 47 CYS C C 1
ATOM 3423 O O . CYS C 1 47 ? 6.629 10.184 10.810 1.00 31.82 47 CYS C O 1
ATOM 3426 N N . GLN C 1 48 ? 5.263 11.662 11.860 1.00 34.44 48 GLN C N 1
ATOM 3427 C CA . GLN C 1 48 ? 4.317 11.884 10.741 1.00 34.08 48 GLN C CA 1
ATOM 3428 C C . GLN C 1 48 ? 4.002 13.386 10.688 1.00 31.53 48 GLN C C 1
ATOM 3429 O O . GLN C 1 48 ? 4.049 14.086 11.776 1.00 28.74 48 GLN C O 1
ATOM 3435 N N . THR C 1 49 ? 3.684 13.883 9.488 1.00 29.56 49 THR C N 1
ATOM 3436 C CA . THR C 1 49 ? 3.449 15.333 9.267 1.00 30.04 49 THR C CA 1
ATOM 3437 C C . THR C 1 49 ? 1.938 15.595 9.104 1.00 29.70 49 THR C C 1
ATOM 3438 O O . THR C 1 49 ? 1.262 14.800 8.405 1.00 28.10 49 THR C O 1
ATOM 3442 N N . VAL C 1 50 ? 1.435 16.647 9.771 1.00 30.17 50 VAL C N 1
ATOM 3443 C CA . VAL C 1 50 ? -0.003 17.046 9.856 1.00 29.71 50 VAL C CA 1
ATOM 3444 C C . VAL C 1 50 ? -0.422 17.685 8.536 1.00 30.86 50 VAL C C 1
ATOM 3445 O O . VAL C 1 50 ? 0.148 18.752 8.227 1.00 29.37 50 VAL C O 1
ATOM 3449 N N . THR C 1 51 ? -1.381 17.064 7.831 1.00 32.41 51 THR C N 1
ATOM 3450 C CA . THR C 1 51 ? -1.969 17.540 6.548 1.00 34.02 51 THR C CA 1
ATOM 3451 C C . THR C 1 51 ? -3.292 18.272 6.799 1.00 33.95 51 THR C C 1
ATOM 3452 O O . THR C 1 51 ? -3.754 18.966 5.885 1.00 34.01 51 THR C O 1
ATOM 3456 N N . GLU C 1 52 ? -3.865 18.137 7.993 1.00 34.38 52 GLU C N 1
ATOM 3457 C CA . GLU C 1 52 ? -5.123 18.814 8.385 1.00 35.81 52 GLU C CA 1
ATOM 3458 C C . GLU C 1 52 ? -5.300 18.684 9.895 1.00 39.54 52 GLU C C 1
ATOM 3459 O O . GLU C 1 52 ? -4.780 17.676 10.476 1.00 41.20 52 GLU C O 1
ATOM 3465 N N . PHE C 1 53 ? -6.015 19.644 10.496 1.00 41.39 53 PHE C N 1
ATOM 3466 C CA . PHE C 1 53 ? -6.544 19.543 11.886 1.00 42.71 53 PHE C CA 1
ATOM 3467 C C . PHE C 1 53 ? -7.912 20.208 11.984 1.00 46.43 53 PHE C C 1
ATOM 3468 O O . PHE C 1 53 ? -8.150 21.210 11.337 1.00 47.74 53 PHE C O 1
ATOM 3476 N N . THR C 1 54 ? -8.791 19.616 12.785 1.00 52.01 54 THR C N 1
ATOM 3477 C CA . THR C 1 54 ? -10.259 19.650 12.597 1.00 55.10 54 THR C CA 1
ATOM 3478 C C . THR C 1 54 ? -10.827 20.396 13.789 1.00 54.49 54 THR C C 1
ATOM 3479 O O . THR C 1 54 ? -12.033 20.695 13.765 1.00 55.23 54 THR C O 1
ATOM 3483 N N . ASN C 1 55 ? -9.975 20.722 14.768 1.00 56.34 55 ASN C N 1
ATOM 3484 C CA . ASN C 1 55 ? -10.454 21.406 15.995 1.00 59.55 55 ASN C CA 1
ATOM 3485 C C . ASN C 1 55 ? -9.305 22.014 16.793 1.00 60.09 55 ASN C C 1
ATOM 3486 O O . ASN C 1 55 ? -9.216 21.736 18.008 1.00 54.98 55 ASN C O 1
ATOM 3491 N N . GLU C 1 56 ? -8.425 22.759 16.122 1.00 66.08 56 GLU C N 1
ATOM 3492 C CA . GLU C 1 56 ? -7.114 23.239 16.662 1.00 68.69 56 GLU C CA 1
ATOM 3493 C C . GLU C 1 56 ? -6.313 22.042 17.197 1.00 65.05 56 GLU C C 1
ATOM 3494 O O . GLU C 1 56 ? -5.447 22.253 18.075 1.00 62.57 56 GLU C O 1
ATOM 3500 N N . GLY C 1 57 ? -6.600 20.832 16.684 1.00 62.01 57 GLY C N 1
ATOM 3501 C CA . GLY C 1 57 ? -5.813 19.611 16.927 1.00 58.99 57 GLY C CA 1
ATOM 3502 C C . GLY C 1 57 ? -6.622 18.484 17.527 1.00 58.09 57 GLY C C 1
ATOM 3503 O O . GLY C 1 57 ? -6.191 17.317 17.412 1.00 53.10 57 GLY C O 1
ATOM 3504 N N . SER C 1 58 ? -7.758 18.781 18.160 1.00 60.95 58 SER C N 1
ATOM 3505 C CA . SER C 1 58 ? -8.624 17.757 18.808 1.00 58.02 58 SER C CA 1
ATOM 3506 C C . SER C 1 58 ? -8.850 16.585 17.851 1.00 53.98 58 SER C C 1
ATOM 3507 O O . SER C 1 58 ? -8.851 15.444 18.337 1.00 52.01 58 SER C O 1
ATOM 3510 N N . ARG C 1 59 ? -8.963 16.862 16.548 1.00 50.85 59 ARG C N 1
ATOM 3511 C CA . ARG C 1 59 ? -8.789 15.841 15.483 1.00 49.14 59 ARG C CA 1
ATOM 3512 C C . ARG C 1 59 ? -7.695 16.313 14.527 1.00 45.52 59 ARG C C 1
ATOM 3513 O O . ARG C 1 59 ? -7.550 17.541 14.406 1.00 45.71 59 ARG C O 1
ATOM 3521 N N . PHE C 1 60 ? -6.967 15.384 13.895 1.00 41.81 60 PHE C N 1
ATOM 3522 C CA . PHE C 1 60 ? -5.892 15.683 12.910 1.00 39.71 60 PHE C CA 1
ATOM 3523 C C . PHE C 1 60 ? -5.644 14.481 12.002 1.00 40.36 60 PHE C C 1
ATOM 3524 O O . PHE C 1 60 ? -5.735 13.320 12.479 1.00 40.31 60 PHE C O 1
ATOM 3532 N N . ARG C 1 61 ? -5.327 14.758 10.735 1.00 40.17 61 ARG C N 1
ATOM 3533 C CA . ARG C 1 61 ? -5.068 13.723 9.699 1.00 39.98 61 ARG C CA 1
ATOM 3534 C C . ARG C 1 61 ? -3.587 13.755 9.338 1.00 37.39 61 ARG C C 1
ATOM 3535 O O . ARG C 1 61 ? -2.982 14.864 9.353 1.00 39.41 61 ARG C O 1
ATOM 3543 N N . PHE C 1 62 ? -3.037 12.592 9.005 1.00 35.08 62 PHE C N 1
ATOM 3544 C CA . PHE C 1 62 ? -1.687 12.434 8.417 1.00 34.74 62 PHE C CA 1
ATOM 3545 C C . PHE C 1 62 ? -1.691 11.269 7.423 1.00 35.77 62 PHE C C 1
ATOM 3546 O O . PHE C 1 62 ? -2.607 10.444 7.415 1.00 37.49 62 PHE C O 1
ATOM 3554 N N . TYR C 1 63 ? -0.634 11.188 6.629 1.00 38.71 63 TYR C N 1
ATOM 3555 C CA . TYR C 1 63 ? -0.508 10.304 5.455 1.00 42.69 63 TYR C CA 1
ATOM 3556 C C . TYR C 1 63 ? 0.818 9.537 5.547 1.00 41.48 63 TYR C C 1
ATOM 3557 O O . TYR C 1 63 ? 1.897 10.147 5.704 1.00 41.91 63 TYR C O 1
ATOM 3566 N N . ALA 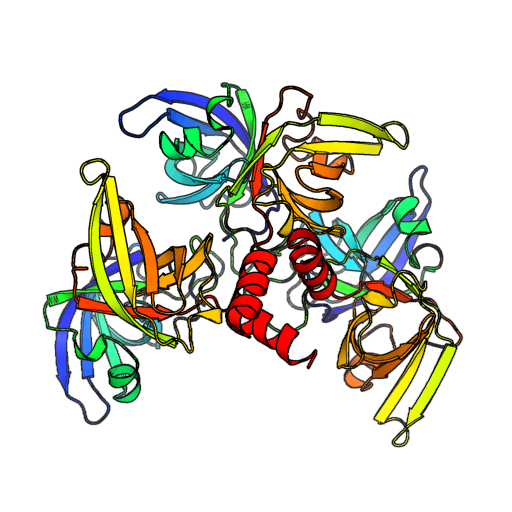C 1 64 ? 0.727 8.215 5.457 1.00 39.76 64 ALA C N 1
ATOM 3567 C CA . ALA C 1 64 ? 1.858 7.276 5.603 1.00 39.20 64 ALA C CA 1
ATOM 3568 C C . ALA C 1 64 ? 2.122 6.644 4.243 1.00 37.93 64 ALA C C 1
ATOM 3569 O O . ALA C 1 64 ? 1.209 5.996 3.721 1.00 36.05 64 ALA C O 1
ATOM 3571 N N . SER C 1 65 ? 3.334 6.833 3.712 1.00 39.12 65 SER C N 1
ATOM 3572 C CA . SER C 1 65 ? 3.869 6.149 2.502 1.00 39.24 65 SER C CA 1
ATOM 3573 C C . SER C 1 65 ? 3.853 4.625 2.691 1.00 43.55 65 SER C C 1
ATOM 3574 O O . SER C 1 65 ? 4.010 4.121 3.826 1.00 47.12 65 SER C O 1
ATOM 3577 N N . PHE C 1 66 ? 3.672 3.920 1.579 1.00 46.83 66 PHE C N 1
ATOM 3578 C CA . PHE C 1 66 ? 3.806 2.450 1.440 1.00 48.19 66 PHE C CA 1
ATOM 3579 C C . PHE C 1 66 ? 5.058 1.976 2.161 1.00 46.06 66 PHE C C 1
ATOM 3580 O O . PHE C 1 66 ? 5.053 0.860 2.742 1.00 48.64 66 PHE C O 1
ATOM 3588 N N . LYS C 1 67 ? 6.115 2.781 2.045 1.00 43.68 67 LYS C N 1
ATOM 3589 C CA . LYS C 1 67 ? 7.419 2.488 2.675 1.00 43.01 67 LYS C CA 1
ATOM 3590 C C . LYS C 1 67 ? 7.252 2.514 4.203 1.00 41.67 67 LYS C C 1
ATOM 3591 O O . LYS C 1 67 ? 7.614 1.507 4.825 1.00 40.25 67 LYS C O 1
ATOM 3597 N N . THR C 1 68 ? 6.680 3.583 4.773 1.00 41.40 68 THR C N 1
ATOM 3598 C CA . THR C 1 68 ? 6.433 3.704 6.237 1.00 43.08 68 THR C CA 1
ATOM 3599 C C . THR C 1 68 ? 5.497 2.571 6.665 1.00 45.04 68 THR C C 1
ATOM 3600 O O . THR C 1 68 ? 5.606 2.111 7.824 1.00 48.45 68 THR C O 1
ATOM 3604 N N . LEU C 1 69 ? 4.642 2.110 5.749 1.00 47.50 69 LEU C N 1
ATOM 3605 C CA . LEU C 1 69 ? 3.780 0.926 6.001 1.00 51.16 69 LEU C CA 1
ATOM 3606 C C . LEU C 1 69 ? 4.632 -0.363 6.105 1.00 54.03 69 LEU C C 1
ATOM 3607 O O . LEU C 1 69 ? 4.331 -1.198 7.004 1.00 52.21 69 LEU C O 1
ATOM 3612 N N . GLU C 1 70 ? 5.641 -0.553 5.235 1.00 56.34 70 GLU C N 1
ATOM 3613 C CA . GLU C 1 70 ? 6.499 -1.775 5.298 1.00 58.83 70 GLU C CA 1
ATOM 3614 C C . GLU C 1 70 ? 7.531 -1.637 6.429 1.00 57.84 70 GLU C C 1
ATOM 3615 O O . GLU C 1 70 ? 7.798 -2.674 7.076 1.00 57.89 70 GLU C O 1
ATOM 3621 N N . LEU C 1 71 ? 8.021 -0.420 6.702 1.00 57.81 71 LEU C N 1
ATOM 3622 C CA . LEU C 1 71 ? 9.081 -0.125 7.715 1.00 55.46 71 LEU C CA 1
ATOM 3623 C C . LEU C 1 71 ? 8.515 -0.381 9.117 1.00 47.99 71 LEU C C 1
ATOM 3624 O O . LEU C 1 71 ? 9.247 -0.968 9.928 1.00 46.81 71 LEU C O 1
ATOM 3629 N N . THR C 1 72 ? 7.263 -0.010 9.382 1.00 43.71 72 THR C N 1
ATOM 3630 C CA . THR C 1 72 ? 6.716 0.054 10.765 1.00 46.51 72 THR C CA 1
ATOM 3631 C C . THR C 1 72 ? 5.534 -0.900 10.984 1.00 47.34 72 THR C C 1
ATOM 3632 O O . THR C 1 72 ? 5.154 -1.631 10.040 1.00 48.09 72 THR C O 1
ATOM 3636 N N . ASN C 1 73 ? 4.949 -0.836 12.188 1.00 47.46 73 ASN C N 1
ATOM 3637 C CA . ASN C 1 73 ? 3.748 -1.606 12.612 1.00 48.73 73 ASN C CA 1
ATOM 3638 C C . ASN C 1 73 ? 2.465 -0.965 12.048 1.00 49.11 73 ASN C C 1
ATOM 3639 O O . ASN C 1 73 ? 1.371 -1.513 12.319 1.00 49.72 73 ASN C O 1
ATOM 3644 N N . PHE C 1 74 ? 2.583 0.114 11.267 1.00 48.53 74 PHE C N 1
ATOM 3645 C CA . PHE C 1 74 ? 1.433 0.889 10.732 1.00 51.41 74 PHE C CA 1
ATOM 3646 C C . PHE C 1 74 ? 0.553 -0.007 9.860 1.00 51.32 74 PHE C C 1
ATOM 3647 O O . PHE C 1 74 ? -0.661 0.242 9.826 1.00 49.43 74 PHE C O 1
ATOM 3655 N N . LYS C 1 75 ? 1.142 -0.997 9.178 1.00 53.60 75 LYS C N 1
ATOM 3656 C CA . LYS C 1 75 ? 0.403 -1.986 8.346 1.00 53.81 75 LYS C CA 1
ATOM 3657 C C . LYS C 1 75 ? -0.745 -2.600 9.162 1.00 55.45 75 LYS C C 1
ATOM 3658 O O . LYS C 1 75 ? -1.755 -2.938 8.537 1.00 58.17 75 LYS C O 1
ATOM 3661 N N . PHE C 1 76 ? -0.604 -2.740 10.490 1.00 55.29 76 PHE C N 1
ATOM 3662 C CA . PHE C 1 76 ? -1.525 -3.514 11.364 1.00 55.69 76 PHE C CA 1
ATOM 3663 C C . PHE C 1 76 ? -2.524 -2.633 12.113 1.00 57.38 76 PHE C C 1
ATOM 3664 O O . PHE C 1 76 ? -3.344 -3.195 12.871 1.00 59.39 76 PHE C O 1
ATOM 3672 N N . LEU C 1 77 ? -2.452 -1.314 11.947 1.00 60.44 77 LEU C N 1
ATOM 3673 C CA . LEU C 1 77 ? -3.346 -0.362 12.665 1.00 62.33 77 LEU C CA 1
ATOM 3674 C C . LEU C 1 77 ? -4.772 -0.585 12.161 1.00 61.02 77 LEU C C 1
ATOM 3675 O O . LEU C 1 77 ? -4.945 -0.687 10.922 1.00 59.10 77 LEU C O 1
ATOM 3680 N N . LYS C 1 78 ? -5.721 -0.690 13.093 1.00 58.49 78 LYS C N 1
ATOM 3681 C CA . LYS C 1 78 ? -7.163 -0.907 12.809 1.00 59.54 78 LYS C CA 1
ATOM 3682 C C . LYS C 1 78 ? -7.930 0.330 13.292 1.00 61.81 78 LYS C C 1
ATOM 3683 O O . LYS C 1 78 ? -7.428 1.003 14.208 1.00 68.34 78 LYS C O 1
ATOM 3685 N N . VAL C 1 79 ? -9.067 0.650 12.673 1.00 60.27 79 VAL C N 1
ATOM 3686 C CA . VAL C 1 79 ? -9.954 1.750 13.152 1.00 60.08 79 VAL C CA 1
ATOM 3687 C C . VAL C 1 79 ? -10.254 1.499 14.635 1.00 58.92 79 VAL C C 1
ATOM 3688 O O . VAL C 1 79 ? -10.515 0.355 14.989 1.00 59.86 79 VAL C O 1
ATOM 3692 N N . GLY C 1 80 ? -10.202 2.540 15.457 1.00 57.13 80 GLY C N 1
ATOM 3693 C CA . GLY C 1 80 ? -10.544 2.476 16.892 1.00 57.41 80 GLY C CA 1
ATOM 3694 C C . GLY C 1 80 ? -9.309 2.349 17.776 1.00 58.94 80 GLY C C 1
ATOM 3695 O O . GLY C 1 80 ? -9.396 2.782 18.961 1.00 60.13 80 GLY C O 1
ATOM 3696 N N . GLU C 1 81 ? -8.189 1.841 17.232 1.00 56.88 81 GLU C N 1
ATOM 3697 C CA . GLU C 1 81 ? -6.968 1.462 17.996 1.00 54.74 81 GLU C CA 1
ATOM 3698 C C . GLU C 1 81 ? -6.377 2.707 18.652 1.00 52.45 81 GLU C C 1
ATOM 3699 O O . GLU C 1 81 ? -6.418 3.787 18.034 1.00 53.26 81 GLU C O 1
ATOM 3705 N N . GLU C 1 82 ? -5.925 2.540 19.888 1.00 49.54 82 GLU C N 1
ATOM 3706 C CA . GLU C 1 82 ? -5.319 3.588 20.736 1.00 47.09 82 GLU C CA 1
ATOM 3707 C C . GLU C 1 82 ? -3.873 3.723 20.259 1.00 46.59 82 GLU C C 1
ATOM 3708 O O . GLU C 1 82 ? -3.231 2.690 19.958 1.00 46.38 82 GLU C O 1
ATOM 3714 N N . VAL C 1 83 ? -3.381 4.950 20.157 1.00 45.64 83 VAL C N 1
ATOM 3715 C CA . VAL C 1 83 ? -2.058 5.245 19.538 1.00 43.56 83 VAL C CA 1
ATOM 3716 C C . VAL C 1 83 ? -1.330 6.258 20.424 1.00 42.08 83 VAL C C 1
ATOM 3717 O O . VAL C 1 83 ? -1.996 7.171 20.881 1.00 39.80 83 VAL C O 1
ATOM 3721 N N . ASN C 1 84 ? -0.008 6.138 20.594 1.00 39.20 84 ASN C N 1
ATOM 3722 C CA . ASN C 1 84 ? 0.843 7.064 21.388 1.00 37.39 84 ASN C CA 1
ATOM 3723 C C . ASN C 1 84 ? 1.170 8.321 20.583 1.00 35.95 84 ASN C C 1
ATOM 3724 O O . ASN C 1 84 ? 1.646 8.184 19.446 1.00 35.98 84 ASN C O 1
ATOM 3729 N N . LEU C 1 85 ? 1.000 9.493 21.199 1.00 36.16 85 LEU C N 1
ATOM 3730 C CA . LEU C 1 85 ? 1.251 10.813 20.566 1.00 34.97 85 LEU C CA 1
ATOM 3731 C C . LEU C 1 85 ? 2.328 11.577 21.335 1.00 34.12 85 LEU C C 1
ATOM 3732 O O . LEU C 1 85 ? 2.289 11.610 22.580 1.00 33.65 85 LEU C O 1
ATOM 3737 N N . GLU C 1 86 ? 3.262 12.163 20.589 1.00 33.54 86 GLU C N 1
ATOM 3738 C CA . GLU C 1 86 ? 4.185 13.207 21.102 1.00 32.19 86 GLU C CA 1
ATOM 3739 C C . GLU C 1 86 ? 4.456 14.221 19.977 1.00 31.63 86 GLU C C 1
ATOM 3740 O O . GLU C 1 86 ? 4.932 13.848 18.907 1.00 28.66 86 GLU C O 1
ATOM 3746 N N . ARG C 1 87 ? 4.162 15.485 20.249 1.00 32.82 87 ARG C N 1
ATOM 3747 C CA . ARG C 1 87 ? 4.549 16.629 19.388 1.00 34.88 87 ARG C CA 1
ATOM 3748 C C . ARG C 1 87 ? 6.058 16.838 19.489 1.00 35.98 87 ARG C C 1
ATOM 3749 O O . ARG C 1 87 ? 6.636 16.479 20.508 1.00 37.99 87 ARG C O 1
ATOM 3757 N N . SER C 1 88 ? 6.672 17.391 18.446 1.00 36.67 88 SER C N 1
ATOM 3758 C CA . SER C 1 88 ? 8.094 17.807 18.473 1.00 36.32 88 SER C CA 1
ATOM 3759 C C . SER C 1 88 ? 8.344 18.615 19.771 1.00 32.19 88 SER C C 1
ATOM 3760 O O . SER C 1 88 ? 7.423 19.290 20.221 1.00 32.03 88 SER C O 1
ATOM 3763 N N . ALA C 1 89 ? 9.509 18.466 20.401 1.00 28.61 89 ALA C N 1
ATOM 3764 C CA . ALA C 1 89 ? 9.880 19.139 21.665 1.00 28.38 89 ALA C CA 1
ATOM 3765 C C . ALA C 1 89 ? 9.906 20.662 21.503 1.00 29.02 89 ALA C C 1
ATOM 3766 O O . ALA C 1 89 ? 10.159 21.120 20.409 1.00 32.49 89 ALA C O 1
ATOM 3768 N N . LEU C 1 90 ? 9.634 21.422 22.560 1.00 29.91 90 LEU C N 1
ATOM 3769 C CA . LEU C 1 90 ? 9.756 22.907 22.592 1.00 31.26 90 LEU C CA 1
ATOM 3770 C C . LEU C 1 90 ? 11.047 23.331 23.268 1.00 32.53 90 LEU C C 1
ATOM 3771 O O . LEU C 1 90 ? 11.656 22.563 23.997 1.00 33.20 90 LEU C O 1
ATOM 3776 N N . PRO C 1 91 ? 11.484 24.588 23.066 1.00 33.68 91 PRO C N 1
ATOM 3777 C CA . PRO C 1 91 ? 12.695 25.069 23.708 1.00 34.26 91 PRO C CA 1
ATOM 3778 C C . PRO C 1 91 ? 12.353 25.290 25.191 1.00 37.16 91 PRO C C 1
ATOM 3779 O O . PRO C 1 91 ? 11.281 25.804 25.558 1.00 37.64 91 PRO C O 1
ATOM 3783 N N . THR C 1 92 ? 13.264 24.842 26.030 1.00 39.86 92 THR C N 1
ATOM 3784 C CA . THR C 1 92 ? 13.089 24.789 27.489 1.00 40.77 92 THR C CA 1
ATOM 3785 C C . THR C 1 92 ? 14.482 24.645 28.066 1.00 40.97 92 THR C C 1
ATOM 3786 O O . THR C 1 92 ? 15.296 23.923 27.483 1.00 39.14 92 THR C O 1
ATOM 3790 N N . THR C 1 93 ? 14.709 25.315 29.182 1.00 44.20 93 THR C N 1
ATOM 3791 C CA . THR C 1 93 ? 15.966 25.262 29.965 1.00 46.07 93 THR C CA 1
ATOM 3792 C C . THR C 1 93 ? 15.956 23.998 30.831 1.00 49.70 93 THR C C 1
ATOM 3793 O O . THR C 1 93 ? 17.011 23.632 31.383 1.00 47.25 93 THR C O 1
ATOM 3797 N N . ARG C 1 94 ? 14.780 23.384 30.993 1.00 54.46 94 ARG C N 1
ATOM 3798 C CA . ARG C 1 94 ? 14.643 22.071 31.663 1.00 57.15 94 ARG C CA 1
ATOM 3799 C C . ARG C 1 94 ? 14.612 21.054 30.521 1.00 57.04 94 ARG C C 1
ATOM 3800 O O . ARG C 1 94 ? 13.563 20.950 29.879 1.00 58.64 94 ARG C O 1
ATOM 3808 N N . LEU C 1 95 ? 15.726 20.385 30.208 1.00 54.88 95 LEU C N 1
ATOM 3809 C CA . LEU C 1 95 ? 15.750 19.266 29.226 1.00 50.79 95 LEU C CA 1
ATOM 3810 C C . LEU C 1 95 ? 15.561 17.988 30.038 1.00 47.21 95 LEU C C 1
ATOM 3811 O O . LEU C 1 95 ? 16.290 17.801 31.052 1.00 42.82 95 LEU C O 1
ATOM 3816 N N . GLY C 1 96 ? 14.549 17.209 29.657 1.00 45.68 96 GLY C N 1
ATOM 3817 C CA . GLY C 1 96 ? 14.263 15.877 30.210 1.00 41.77 96 GLY C CA 1
ATOM 3818 C C . GLY C 1 96 ? 14.032 14.923 29.076 1.00 38.16 96 GLY C C 1
ATOM 3819 O O . GLY C 1 96 ? 14.123 15.353 27.924 1.00 39.35 96 GLY C O 1
ATOM 3820 N N . GLY C 1 97 ? 13.774 13.657 29.386 1.00 35.82 97 GLY C N 1
ATOM 3821 C CA . GLY C 1 97 ? 13.592 12.589 28.385 1.00 34.27 97 GLY C CA 1
ATOM 3822 C C . GLY C 1 97 ? 14.899 12.186 27.727 1.00 33.75 97 GLY C C 1
ATOM 3823 O O . GLY C 1 97 ? 15.954 12.412 28.325 1.00 34.18 97 GLY C O 1
ATOM 3824 N N . HIS C 1 98 ? 14.832 11.622 26.518 1.00 35.53 98 HIS C N 1
ATOM 3825 C CA . HIS C 1 98 ? 15.985 11.101 25.735 1.00 38.08 98 HIS C CA 1
ATOM 3826 C C . HIS C 1 98 ? 16.097 11.878 24.422 1.00 41.53 98 HIS C C 1
ATOM 3827 O O . HIS C 1 98 ? 15.349 12.881 24.249 1.00 45.49 98 HIS C O 1
ATOM 3834 N N . LEU C 1 99 ? 17.063 11.506 23.587 1.00 41.11 99 LEU C N 1
ATOM 3835 C CA . LEU C 1 99 ? 17.217 12.108 22.240 1.00 38.65 99 LEU C CA 1
ATOM 3836 C C . LEU C 1 99 ? 16.497 11.208 21.250 1.00 38.20 99 LEU C C 1
ATOM 3837 O O . LEU C 1 99 ? 16.994 10.102 20.972 1.00 35.96 99 LEU C O 1
ATOM 3842 N N . VAL C 1 100 ? 15.340 11.645 20.761 1.00 38.22 100 VAL C N 1
ATOM 3843 C CA . VAL C 1 100 ? 14.450 10.772 19.941 1.00 38.59 100 VAL C CA 1
ATOM 3844 C C . VAL C 1 100 ? 14.167 11.446 18.605 1.00 38.08 100 VAL C C 1
ATOM 3845 O O . VAL C 1 100 ? 13.666 12.582 18.582 1.00 35.01 100 VAL C O 1
ATOM 3849 N N . SER C 1 101 ? 14.513 10.725 17.544 1.00 39.53 101 SER C N 1
ATOM 3850 C CA . SER C 1 101 ? 14.405 11.176 16.144 1.00 40.08 101 SER C CA 1
ATOM 3851 C C . SER C 1 101 ? 12.946 11.053 15.703 1.00 39.93 101 SER C C 1
ATOM 3852 O O . SER C 1 101 ? 12.482 11.926 14.944 1.00 39.29 101 SER C O 1
ATOM 3855 N N . GLY C 1 102 ? 12.252 10.031 16.192 1.00 41.45 102 GLY C N 1
ATOM 3856 C CA . GLY C 1 102 ? 10.941 9.633 15.663 1.00 42.21 102 GLY C CA 1
ATOM 3857 C C . GLY C 1 102 ? 11.116 8.872 14.358 1.00 43.02 102 GLY C C 1
ATOM 3858 O O . GLY C 1 102 ? 10.132 8.771 13.609 1.00 44.99 102 GLY C O 1
ATOM 3859 N N . HIS C 1 103 ? 12.330 8.385 14.088 1.00 42.74 103 HIS C N 1
ATOM 3860 C CA . HIS C 1 103 ? 12.690 7.592 12.893 1.00 45.50 103 HIS C CA 1
ATOM 3861 C C . HIS C 1 103 ? 12.889 6.147 13.312 1.00 45.02 103 HIS C C 1
ATOM 3862 O O . HIS C 1 103 ? 13.957 5.793 13.755 1.00 40.25 103 HIS C O 1
ATOM 3869 N N . VAL C 1 104 ? 11.859 5.355 13.079 1.00 47.81 104 VAL C N 1
ATOM 3870 C CA . VAL C 1 104 ? 11.824 3.891 13.303 1.00 47.58 104 VAL C CA 1
ATOM 3871 C C . VAL C 1 104 ? 12.986 3.221 12.555 1.00 51.35 104 VAL C C 1
ATOM 3872 O O . VAL C 1 104 ? 13.129 3.442 11.308 1.00 53.25 104 VAL C O 1
ATOM 3876 N N . ASP C 1 105 ? 13.731 2.392 13.301 1.00 52.43 105 ASP C N 1
ATOM 3877 C CA . ASP C 1 105 ? 14.879 1.575 12.851 1.00 51.73 105 ASP C CA 1
ATOM 3878 C C . ASP C 1 105 ? 14.453 0.104 12.718 1.00 53.92 105 ASP C C 1
ATOM 3879 O O . ASP C 1 105 ? 15.278 -0.736 13.061 1.00 59.26 105 ASP C O 1
ATOM 3884 N N . GLY C 1 106 ? 13.224 -0.237 12.317 1.00 54.47 106 GLY C N 1
ATOM 3885 C CA . GLY C 1 106 ? 12.728 -1.630 12.373 1.00 54.43 106 GLY C CA 1
ATOM 3886 C C . GLY C 1 106 ? 11.779 -1.886 13.539 1.00 55.12 106 GLY C C 1
ATOM 3887 O O . GLY C 1 106 ? 11.383 -0.935 14.222 1.00 54.16 106 GLY C O 1
ATOM 3888 N N . THR C 1 107 ? 11.303 -3.116 13.674 1.00 57.86 107 THR C N 1
ATOM 3889 C CA . THR C 1 107 ? 10.169 -3.464 14.571 1.00 61.38 107 THR C CA 1
ATOM 3890 C C . THR C 1 107 ? 10.572 -4.656 15.435 1.00 61.53 107 THR C C 1
ATOM 3891 O O . THR C 1 107 ? 11.662 -5.215 15.171 1.00 66.52 107 THR C O 1
ATOM 3895 N N . GLY C 1 108 ? 9.756 -5.006 16.429 1.00 59.83 108 GLY C N 1
ATOM 3896 C CA . GLY C 1 108 ? 10.024 -6.116 17.357 1.00 60.14 108 GLY C CA 1
ATOM 3897 C C . GLY C 1 108 ? 8.739 -6.692 17.898 1.00 62.08 108 GLY C C 1
ATOM 3898 O O . GLY C 1 108 ? 7.813 -5.922 18.155 1.00 61.60 108 GLY C O 1
ATOM 3899 N N . LYS C 1 109 ? 8.651 -8.011 18.039 1.00 66.87 109 LYS C N 1
ATOM 3900 C CA . LYS C 1 109 ? 7.440 -8.644 18.624 1.00 66.57 109 LYS C CA 1
ATOM 3901 C C . LYS C 1 109 ? 7.733 -8.976 20.088 1.00 64.94 109 LYS C C 1
ATOM 3902 O O . LYS C 1 109 ? 8.897 -9.292 20.416 1.00 58.69 109 LYS C O 1
ATOM 3908 N N . ILE C 1 110 ? 6.715 -8.815 20.943 1.00 67.52 110 ILE C N 1
ATOM 3909 C CA . ILE C 1 110 ? 6.741 -9.226 22.379 1.00 67.52 110 ILE C CA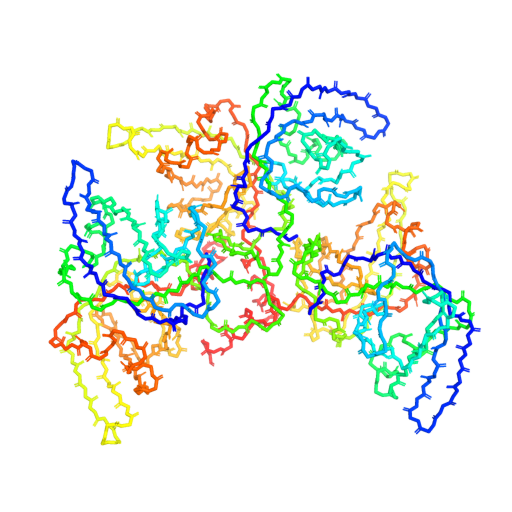 1
ATOM 3910 C C . ILE C 1 110 ? 6.840 -10.747 22.430 1.00 68.11 110 ILE C C 1
ATOM 3911 O O . ILE C 1 110 ? 6.003 -11.417 21.799 1.00 68.15 110 ILE C O 1
ATOM 3916 N N . LEU C 1 111 ? 7.812 -11.264 23.171 1.00 66.98 111 LEU C N 1
ATOM 3917 C CA . LEU C 1 111 ? 7.966 -12.722 23.387 1.00 65.03 111 LEU C CA 1
ATOM 3918 C C . LEU C 1 111 ? 7.299 -13.086 24.714 1.00 65.91 111 LEU C C 1
ATOM 3919 O O . LEU C 1 111 ? 6.402 -13.945 24.724 1.00 64.51 111 LEU C O 1
ATOM 3924 N N . SER C 1 112 ? 7.697 -12.424 25.794 1.00 65.91 112 SER C N 1
ATOM 3925 C CA . SER C 1 112 ? 7.250 -12.767 27.163 1.00 65.70 112 SER C CA 1
ATOM 3926 C C . SER C 1 112 ? 6.711 -11.516 27.861 1.00 65.51 112 SER C C 1
ATOM 3927 O O . SER C 1 112 ? 7.176 -10.416 27.560 1.00 62.89 112 SER C O 1
ATOM 3930 N N . LYS C 1 113 ? 5.745 -11.721 28.748 1.00 67.41 113 LYS C N 1
ATOM 3931 C CA . LYS C 1 113 ? 5.342 -10.760 29.797 1.00 69.04 113 LYS C CA 1
ATOM 3932 C C . LYS C 1 113 ? 5.646 -11.399 31.155 1.00 68.97 113 LYS C C 1
ATOM 3933 O O . LYS C 1 113 ? 5.882 -12.613 31.212 1.00 71.93 113 LYS C O 1
ATOM 3939 N N . GLU C 1 114 ? 5.662 -10.597 32.212 1.00 68.55 114 GLU C N 1
ATOM 3940 C CA . GLU C 1 114 ? 5.690 -11.072 33.617 1.00 73.26 114 GLU C CA 1
ATOM 3941 C C . GLU C 1 114 ? 5.361 -9.895 34.542 1.00 79.15 114 GLU C C 1
ATOM 3942 O O . GLU C 1 114 ? 5.732 -8.753 34.207 1.00 81.85 114 GLU C O 1
ATOM 3948 N N . GLU C 1 115 ? 4.711 -10.177 35.675 1.00 85.01 115 GLU C N 1
ATOM 3949 C CA . GLU C 1 115 ? 4.341 -9.177 36.701 1.00 85.35 115 GLU C CA 1
ATOM 3950 C C . GLU C 1 115 ? 5.082 -9.506 38.006 1.00 87.31 115 GLU C C 1
ATOM 3951 O O . GLU C 1 115 ? 4.518 -10.240 38.842 1.00 92.37 115 GLU C O 1
ATOM 3957 N N . ARG C 1 116 ? 6.312 -8.997 38.164 1.00 87.68 116 ARG C N 1
ATOM 3958 C CA . ARG C 1 116 ? 7.127 -9.129 39.407 1.00 84.55 116 ARG C CA 1
ATOM 3959 C C . ARG C 1 116 ? 6.687 -8.053 40.419 1.00 87.19 116 ARG C C 1
ATOM 3960 O O . ARG C 1 116 ? 5.991 -7.072 40.004 1.00 91.55 116 ARG C O 1
ATOM 3962 N N . GLU C 1 117 ? 6.990 -8.254 41.708 1.00 87.81 117 GLU C N 1
ATOM 3963 C CA . GLU C 1 117 ? 6.460 -7.439 42.841 1.00 87.60 117 GLU C CA 1
ATOM 3964 C C . GLU C 1 117 ? 4.934 -7.295 42.702 1.00 90.53 117 GLU C C 1
ATOM 3965 O O . GLU C 1 117 ? 4.418 -6.196 42.980 1.00 82.63 117 GLU C O 1
ATOM 3967 N N . GLY C 1 118 ? 4.260 -8.368 42.251 1.00 94.58 118 GLY C N 1
ATOM 3968 C CA . GLY C 1 118 ? 2.790 -8.518 42.185 1.00 95.09 118 GLY C CA 1
ATOM 3969 C C . GLY C 1 118 ? 2.101 -7.393 41.430 1.00 96.46 118 GLY C C 1
ATOM 3970 O O . GLY C 1 118 ? 1.129 -6.827 41.964 1.00 96.29 118 GLY C O 1
ATOM 3971 N N . GLY C 1 119 ? 2.648 -7.001 40.277 1.00 95.14 119 GLY C N 1
ATOM 3972 C CA . GLY C 1 119 ? 2.022 -6.022 39.360 1.00 92.21 119 GLY C CA 1
ATOM 3973 C C . GLY C 1 119 ? 2.461 -4.588 39.638 1.00 90.95 119 GLY C C 1
ATOM 3974 O O . GLY C 1 119 ? 1.682 -3.660 39.347 1.00 87.87 119 GLY C O 1
ATOM 3975 N N . ALA C 1 120 ? 3.655 -4.403 40.207 1.00 88.73 120 ALA C N 1
ATOM 3976 C CA . ALA C 1 120 ? 4.314 -3.083 40.389 1.00 82.56 120 ALA C CA 1
ATOM 3977 C C . ALA C 1 120 ? 5.228 -2.821 39.187 1.00 76.25 120 ALA C C 1
ATOM 3978 O O . ALA C 1 120 ? 5.569 -1.653 38.948 1.00 66.22 120 ALA C O 1
ATOM 3980 N N . VAL C 1 121 ? 5.665 -3.894 38.519 1.00 72.89 121 VAL C N 1
ATOM 3981 C CA . VAL C 1 121 ? 6.682 -3.826 37.433 1.00 72.07 121 VAL C CA 1
ATOM 3982 C C . VAL C 1 121 ? 6.369 -4.928 36.432 1.00 68.45 121 VAL C C 1
ATOM 3983 O O . VAL C 1 121 ? 6.220 -6.089 36.864 1.00 71.83 121 VAL C O 1
ATOM 3985 N N . ILE C 1 122 ? 6.237 -4.562 35.155 1.00 63.34 122 ILE C N 1
ATOM 3986 C CA . ILE C 1 122 ? 5.894 -5.514 34.063 1.00 60.79 122 ILE C CA 1
ATOM 3987 C C . ILE C 1 122 ? 7.167 -5.769 33.272 1.00 59.46 122 ILE C C 1
ATOM 3988 O O . ILE C 1 122 ? 7.831 -4.788 32.900 1.00 54.41 122 ILE C O 1
ATOM 3993 N N . CYS C 1 123 ? 7.479 -7.046 33.049 1.00 62.81 123 CYS C N 1
ATOM 3994 C CA . CYS C 1 123 ? 8.785 -7.513 32.525 1.00 66.24 123 CYS C CA 1
ATOM 3995 C C . CYS C 1 123 ? 8.563 -8.077 31.122 1.00 64.45 123 CYS C C 1
ATOM 3996 O O . CYS C 1 123 ? 8.224 -9.275 30.994 1.00 68.82 123 CYS C O 1
ATOM 3999 N N . TYR C 1 124 ? 8.721 -7.220 30.114 1.00 58.96 124 TYR C N 1
ATOM 4000 C CA . TYR C 1 124 ? 8.566 -7.584 28.692 1.00 55.21 124 TYR C CA 1
ATOM 4001 C C . TYR C 1 124 ? 9.920 -8.050 28.156 1.00 55.29 124 TYR C C 1
ATOM 4002 O O . TYR C 1 124 ? 10.969 -7.550 28.609 1.00 55.02 124 TYR C O 1
ATOM 4011 N N . THR C 1 125 ? 9.892 -9.014 27.232 1.00 54.31 125 THR C N 1
ATOM 4012 C CA . THR C 1 125 ? 11.045 -9.386 26.373 1.00 52.93 125 THR C CA 1
ATOM 4013 C C . THR C 1 125 ? 10.637 -9.228 24.912 1.00 53.16 125 THR C C 1
ATOM 4014 O O . THR C 1 125 ? 9.513 -9.630 24.567 1.00 52.80 125 THR C O 1
ATOM 4018 N N . VAL C 1 126 ? 11.529 -8.656 24.100 1.00 55.65 126 VAL C N 1
ATOM 4019 C CA . VAL C 1 126 ? 11.210 -8.228 22.710 1.00 55.59 126 VAL C CA 1
ATOM 4020 C C . VAL C 1 126 ? 12.299 -8.681 21.748 1.00 55.88 126 VAL C C 1
ATOM 4021 O O . VAL C 1 126 ? 13.505 -8.471 22.030 1.00 56.22 126 VAL C O 1
ATOM 4025 N N . GLN C 1 127 ? 11.845 -9.238 20.626 1.00 59.44 127 GLN C N 1
ATOM 4026 C CA . GLN C 1 127 ? 12.692 -9.763 19.528 1.00 62.24 127 GLN C CA 1
ATOM 4027 C C . GLN C 1 127 ? 13.227 -8.564 18.742 1.00 58.48 127 GLN C C 1
ATOM 4028 O O . GLN C 1 127 ? 12.415 -7.631 18.506 1.00 54.97 127 GLN C O 1
ATOM 4034 N N . ASN C 1 128 ? 14.513 -8.562 18.380 1.00 56.81 128 ASN C N 1
ATOM 4035 C CA . ASN C 1 128 ? 15.059 -7.477 17.535 1.00 56.56 128 ASN C CA 1
ATOM 4036 C C . ASN C 1 128 ? 15.909 -8.103 16.439 1.00 54.17 128 ASN C C 1
ATOM 4037 O O . ASN C 1 128 ? 16.548 -9.119 16.691 1.00 51.83 128 ASN C O 1
ATOM 4042 N N . ASP C 1 129 ? 15.895 -7.499 15.264 1.00 56.51 129 ASP C N 1
ATOM 4043 C CA . ASP C 1 129 ? 16.855 -7.870 14.208 1.00 60.52 129 ASP C CA 1
ATOM 4044 C C . ASP C 1 129 ? 18.263 -7.775 14.796 1.00 58.28 129 ASP C C 1
ATOM 4045 O O . ASP C 1 129 ? 18.590 -6.826 15.498 1.00 60.10 129 ASP C O 1
ATOM 4050 N N . PRO C 1 130 ? 19.156 -8.746 14.526 1.00 54.93 130 PRO C N 1
ATOM 4051 C CA . PRO C 1 130 ? 20.448 -8.798 15.197 1.00 52.95 130 PRO C CA 1
ATOM 4052 C C . PRO C 1 130 ? 21.361 -7.654 14.744 1.00 54.98 130 PRO C C 1
ATOM 4053 O O . PRO C 1 130 ? 22.347 -7.384 15.413 1.00 62.28 130 PRO C O 1
ATOM 4057 N N . SER C 1 131 ? 21.043 -6.998 13.630 1.00 55.97 131 SER C N 1
ATOM 4058 C CA . SER C 1 131 ? 21.833 -5.823 13.170 1.00 57.20 131 SER C CA 1
ATOM 4059 C C . SER C 1 131 ? 21.696 -4.707 14.213 1.00 57.48 131 SER C C 1
ATOM 4060 O O . SER C 1 131 ? 22.665 -3.929 14.412 1.00 60.43 131 SER C O 1
ATOM 4063 N N . LEU C 1 132 ? 20.568 -4.675 14.912 1.00 56.91 132 LEU C N 1
ATOM 4064 C CA . LEU C 1 132 ? 20.295 -3.638 15.948 1.00 58.73 132 LEU C CA 1
ATOM 4065 C C . LEU C 1 132 ? 20.987 -4.004 17.271 1.00 58.09 132 LEU C C 1
ATOM 4066 O O . LEU C 1 132 ? 21.311 -3.070 18.040 1.00 58.38 132 LEU C O 1
ATOM 4071 N N . SER C 1 133 ? 21.172 -5.291 17.560 1.00 57.58 133 SER C N 1
ATOM 4072 C CA . SER C 1 133 ? 21.744 -5.779 18.842 1.00 57.64 133 SER C CA 1
ATOM 4073 C C . SER C 1 133 ? 22.898 -4.872 19.275 1.00 55.86 133 SER C C 1
ATOM 4074 O O . SER C 1 133 ? 22.961 -4.613 20.497 1.00 61.17 133 SER C O 1
ATOM 4077 N N . ARG C 1 134 ? 23.740 -4.423 18.326 1.00 51.70 134 ARG C N 1
ATOM 4078 C CA . ARG C 1 134 ? 24.970 -3.599 18.543 1.00 50.33 134 ARG C CA 1
ATOM 4079 C C . ARG C 1 134 ? 24.676 -2.272 19.269 1.00 47.62 134 ARG C C 1
ATOM 4080 O O . ARG C 1 134 ? 25.575 -1.727 19.931 1.00 43.46 134 ARG C O 1
ATOM 4088 N N . TYR C 1 135 ? 23.476 -1.735 19.048 1.00 48.30 135 TYR C N 1
ATOM 4089 C CA . TYR C 1 135 ? 23.008 -0.417 19.539 1.00 48.07 135 TYR C CA 1
ATOM 4090 C C . TYR C 1 135 ? 22.241 -0.607 20.845 1.00 49.39 135 TYR C C 1
ATOM 4091 O O . TYR C 1 135 ? 21.835 0.409 21.440 1.00 51.18 135 TYR C O 1
ATOM 4100 N N . ILE C 1 136 ? 22.009 -1.853 21.260 1.00 49.49 136 ILE C N 1
ATOM 4101 C CA . ILE C 1 136 ? 21.106 -2.172 22.410 1.00 49.05 136 ILE C CA 1
ATOM 4102 C C . ILE C 1 136 ? 21.960 -2.634 23.598 1.00 49.39 136 ILE C C 1
ATOM 4103 O O . ILE C 1 136 ? 22.262 -3.839 23.704 1.00 48.84 136 ILE C O 1
ATOM 4108 N N . ALA C 1 137 ? 22.332 -1.689 24.460 1.00 51.87 137 ALA C N 1
ATOM 4109 C CA . ALA C 1 137 ? 23.194 -1.917 25.644 1.00 53.14 137 ALA C CA 1
ATOM 4110 C C . ALA C 1 137 ? 22.339 -2.034 26.900 1.00 52.41 137 ALA C C 1
ATOM 4111 O O . ALA C 1 137 ? 21.493 -1.190 27.147 1.00 50.68 137 ALA C O 1
ATOM 4113 N N . PRO C 1 138 ? 22.574 -3.060 27.748 1.00 53.37 138 PRO C N 1
ATOM 4114 C CA . PRO C 1 138 ? 22.091 -3.070 29.128 1.00 53.29 138 PRO C CA 1
ATOM 4115 C C . PRO C 1 138 ? 22.387 -1.756 29.866 1.00 54.29 138 PRO C C 1
ATOM 4116 O O . PRO C 1 138 ? 23.476 -1.232 29.755 1.00 53.45 138 PRO C O 1
ATOM 4120 N N . ARG C 1 139 ? 21.386 -1.270 30.596 1.00 56.14 139 ARG C N 1
ATOM 4121 C CA . ARG C 1 139 ? 21.386 0.038 31.296 1.00 60.28 139 ARG C CA 1
ATOM 4122 C C . ARG C 1 139 ? 21.371 1.173 30.256 1.00 61.44 139 ARG C C 1
ATOM 4123 O O . ARG C 1 139 ? 21.368 2.348 30.701 1.00 55.70 139 ARG C O 1
ATOM 4131 N N . GLY C 1 140 ? 21.333 0.884 28.943 1.00 64.46 140 GLY C N 1
ATOM 4132 C CA . GLY C 1 140 ? 21.193 1.912 27.887 1.00 65.47 140 GLY C CA 1
ATOM 4133 C C . GLY C 1 140 ? 19.731 2.248 27.626 1.00 66.90 140 GLY C C 1
ATOM 4134 O O . GLY C 1 140 ? 18.866 1.586 28.215 1.00 73.35 140 GLY C O 1
ATOM 4135 N N . SER C 1 141 ? 19.432 3.226 26.773 1.00 62.75 141 SER C N 1
ATOM 4136 C CA . SER C 1 141 ? 18.032 3.610 26.459 1.00 56.52 141 SER C CA 1
ATOM 4137 C C . SER C 1 141 ? 17.599 3.005 25.119 1.00 51.16 141 SER C C 1
ATOM 4138 O O . SER C 1 141 ? 18.449 2.478 24.398 1.00 48.49 141 SER C O 1
ATOM 4141 N N . ILE C 1 142 ? 16.309 3.121 24.809 1.00 48.88 142 ILE C N 1
ATOM 4142 C CA . ILE C 1 142 ? 15.661 2.720 23.523 1.00 46.30 142 ILE C CA 1
ATOM 4143 C C . ILE C 1 142 ? 14.238 3.303 23.485 1.00 44.26 142 ILE C C 1
ATOM 4144 O O . ILE C 1 142 ? 13.697 3.598 24.557 1.00 47.07 142 ILE C O 1
ATOM 4149 N N . THR C 1 143 ? 13.636 3.473 22.312 1.00 40.29 143 THR C N 1
ATOM 4150 C CA . THR C 1 143 ? 12.317 4.140 22.181 1.00 37.95 143 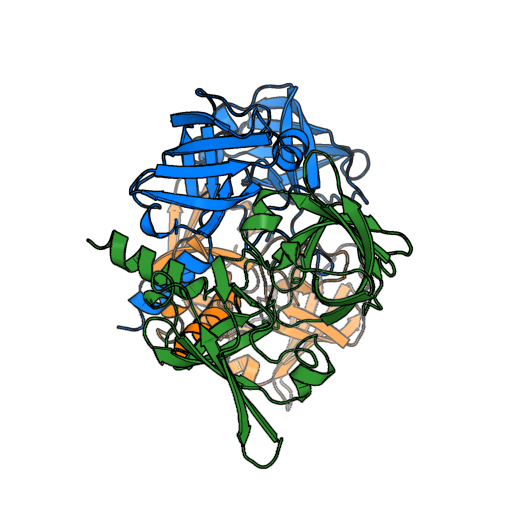THR C CA 1
ATOM 4151 C C . THR C 1 143 ? 11.360 3.185 21.479 1.00 39.55 143 THR C C 1
ATOM 4152 O O . THR C 1 143 ? 11.482 2.992 20.252 1.00 41.90 143 THR C O 1
ATOM 4156 N N . VAL C 1 144 ? 10.446 2.609 22.261 1.00 40.97 144 VAL C N 1
ATOM 4157 C CA . VAL C 1 144 ? 9.528 1.508 21.856 1.00 41.36 144 VAL C CA 1
ATOM 4158 C C . VAL C 1 144 ? 8.131 2.092 21.672 1.00 39.29 144 VAL C C 1
ATOM 4159 O O . VAL C 1 144 ? 7.599 2.651 22.641 1.00 38.48 144 VAL C O 1
ATOM 4163 N N . ASP C 1 145 ? 7.569 1.971 20.472 1.00 38.53 145 ASP C N 1
ATOM 4164 C CA . ASP C 1 145 ? 6.298 2.647 20.101 1.00 39.19 145 ASP C CA 1
ATOM 4165 C C . ASP C 1 145 ? 6.327 4.071 20.668 1.00 40.07 145 ASP C C 1
ATOM 4166 O O . ASP C 1 145 ? 5.306 4.500 21.272 1.00 36.97 145 ASP C O 1
ATOM 4171 N N . GLY C 1 146 ? 7.473 4.756 20.512 1.00 42.95 146 GLY C N 1
ATOM 4172 C CA . GLY C 1 146 ? 7.661 6.166 20.914 1.00 43.22 146 GLY C CA 1
ATOM 4173 C C . GLY C 1 146 ? 7.793 6.378 22.420 1.00 42.47 146 GLY C C 1
ATOM 4174 O O . GLY C 1 146 ? 7.924 7.559 22.841 1.00 45.19 146 GLY C O 1
ATOM 4175 N N . ILE C 1 147 ? 7.774 5.313 23.228 1.00 41.65 147 ILE C N 1
ATOM 4176 C CA . ILE C 1 147 ? 7.982 5.390 24.711 1.00 39.58 147 ILE C CA 1
ATOM 4177 C C . ILE C 1 147 ? 9.464 5.185 25.010 1.00 36.32 147 ILE C C 1
ATOM 4178 O O . ILE C 1 147 ? 9.965 4.082 24.751 1.00 33.57 147 ILE C O 1
ATOM 4183 N N . SER C 1 148 ? 10.140 6.206 25.534 1.00 35.82 148 SER C N 1
ATOM 4184 C CA . SER C 1 148 ? 11.581 6.091 25.864 1.00 36.43 148 SER C CA 1
ATOM 4185 C C . SER C 1 148 ? 11.697 5.239 27.127 1.00 36.09 148 SER C C 1
ATOM 4186 O O . SER C 1 148 ? 10.939 5.495 28.097 1.00 35.75 148 SER C O 1
ATOM 4189 N N . LEU C 1 149 ? 12.553 4.223 27.073 1.00 36.68 149 LEU C N 1
ATOM 4190 C CA . LEU C 1 149 ? 12.695 3.184 28.126 1.00 38.66 149 LEU C CA 1
ATOM 4191 C C . LEU C 1 149 ? 14.167 2.745 28.222 1.00 40.98 149 LEU C C 1
ATOM 4192 O O . LEU C 1 149 ? 14.884 2.847 27.213 1.00 42.30 149 LEU C O 1
ATOM 4197 N N . THR C 1 150 ? 14.591 2.193 29.357 1.00 43.30 150 THR C N 1
ATOM 4198 C CA . THR C 1 150 ? 15.981 1.705 29.558 1.00 43.99 150 THR C CA 1
ATOM 4199 C C . THR C 1 150 ? 16.017 0.189 29.395 1.00 44.45 150 THR C C 1
ATOM 4200 O O . THR C 1 150 ? 15.201 -0.489 29.974 1.00 44.22 150 THR C O 1
ATOM 4204 N N . VAL C 1 151 ? 16.918 -0.294 28.561 1.00 48.86 151 VAL C N 1
ATOM 4205 C CA . VAL C 1 151 ? 17.115 -1.747 28.315 1.00 51.62 151 VAL C CA 1
ATOM 4206 C C . VAL C 1 151 ? 17.680 -2.343 29.595 1.00 54.50 151 VAL C C 1
ATOM 4207 O O . VAL C 1 151 ? 18.636 -1.765 30.129 1.00 58.40 151 VAL C O 1
ATOM 4211 N N . VAL C 1 152 ? 17.098 -3.440 30.072 1.00 56.50 152 VAL C N 1
ATOM 4212 C CA . VAL C 1 152 ? 17.517 -4.067 31.359 1.00 60.38 152 VAL C CA 1
ATOM 4213 C C . VAL C 1 152 ? 18.669 -5.026 31.071 1.00 61.73 152 VAL C C 1
ATOM 4214 O O . VAL C 1 152 ? 19.690 -4.983 31.784 1.00 62.10 152 VAL C O 1
ATOM 4218 N N . ASP C 1 153 ? 18.453 -5.908 30.106 1.00 61.78 153 ASP C N 1
ATOM 4219 C CA . ASP C 1 153 ? 19.509 -6.754 29.506 1.00 62.19 153 ASP C CA 1
ATOM 4220 C C . ASP C 1 153 ? 19.156 -6.907 28.031 1.00 61.69 153 ASP C C 1
ATOM 4221 O O . ASP C 1 153 ? 17.990 -6.696 27.676 1.00 59.81 153 ASP C O 1
ATOM 4226 N N . SER C 1 154 ? 20.161 -7.200 27.215 1.00 63.16 154 SER C N 1
ATOM 4227 C CA . SER C 1 154 ? 20.026 -7.465 25.772 1.00 63.65 154 SER C CA 1
ATOM 4228 C C . SER C 1 154 ? 20.819 -8.712 25.439 1.00 62.54 154 SER C C 1
ATOM 4229 O O . SER C 1 154 ? 21.912 -8.884 25.990 1.00 58.35 154 SER C O 1
ATOM 4232 N N . ARG C 1 155 ? 20.246 -9.533 24.574 1.00 66.03 155 ARG C N 1
ATOM 4233 C CA . ARG C 1 155 ? 20.958 -10.619 23.885 1.00 72.30 155 ARG C CA 1
ATOM 4234 C C . ARG C 1 155 ? 20.952 -10.306 22.392 1.00 78.38 155 ARG C C 1
ATOM 4235 O O . ARG C 1 155 ? 20.287 -9.377 21.936 1.00 82.07 155 ARG C O 1
ATOM 4243 N N . PRO C 1 156 ? 21.737 -11.055 21.598 1.00 80.51 156 PRO C N 1
ATOM 4244 C CA . PRO C 1 156 ? 21.538 -11.062 20.151 1.00 79.70 156 PRO C CA 1
ATOM 4245 C C . PRO C 1 156 ? 20.130 -11.634 19.929 1.00 72.48 156 PRO C C 1
ATOM 4246 O O . PRO C 1 156 ? 19.832 -12.657 20.516 1.00 75.42 156 PRO C O 1
ATOM 4250 N N . LYS C 1 157 ? 19.289 -10.935 19.172 1.00 66.60 157 LYS C N 1
ATOM 4251 C CA . LYS C 1 157 ? 17.935 -11.394 18.763 1.00 66.16 157 LYS C CA 1
ATOM 4252 C C . LYS C 1 157 ? 16.915 -11.107 19.877 1.00 68.23 157 LYS C C 1
ATOM 4253 O O . LYS C 1 157 ? 15.762 -11.494 19.647 1.00 67.18 157 LYS C O 1
ATOM 4256 N N . GLU C 1 158 ? 17.269 -10.480 21.014 1.00 70.40 158 GLU C N 1
ATOM 4257 C CA . GLU C 1 158 ? 16.234 -10.037 22.007 1.00 69.70 158 GLU C CA 1
ATOM 4258 C C . GLU C 1 158 ? 16.812 -9.047 23.016 1.00 66.24 158 GLU C C 1
ATOM 4259 O O . GLU C 1 158 ? 18.039 -8.893 23.070 1.00 67.92 158 GLU C O 1
ATOM 4265 N N . PHE C 1 159 ? 15.928 -8.405 23.778 1.00 61.87 159 PHE C N 1
ATOM 4266 C CA . PHE C 1 159 ? 16.270 -7.536 24.932 1.00 59.01 159 PHE C CA 1
ATOM 4267 C C . PHE C 1 159 ? 15.102 -7.560 25.919 1.00 57.26 159 PHE C C 1
ATOM 4268 O O . PHE C 1 159 ? 13.992 -7.917 25.510 1.00 55.81 159 PHE C O 1
ATOM 4276 N N . ASP C 1 160 ? 15.366 -7.157 27.162 1.00 59.14 160 ASP C N 1
ATOM 4277 C CA . ASP C 1 160 ? 14.391 -7.121 28.284 1.00 61.78 160 ASP C CA 1
ATOM 4278 C C . ASP C 1 160 ? 14.061 -5.677 28.666 1.00 59.26 160 ASP C C 1
ATOM 4279 O O . ASP C 1 160 ? 14.963 -4.832 28.654 1.00 58.80 160 ASP C O 1
ATOM 4284 N N . LEU C 1 161 ? 12.802 -5.438 29.026 1.00 58.87 161 LEU C N 1
ATOM 4285 C CA . LEU C 1 161 ? 12.287 -4.144 29.542 1.00 60.53 161 LEU C CA 1
ATOM 4286 C C . LEU C 1 161 ? 11.563 -4.359 30.867 1.00 58.67 161 LEU C C 1
ATOM 4287 O O . LEU C 1 161 ? 11.050 -5.468 31.107 1.00 59.83 161 LEU C O 1
ATOM 4292 N N . VAL C 1 162 ? 11.489 -3.289 31.653 1.00 56.29 162 VAL C N 1
ATOM 4293 C CA . VAL C 1 162 ? 10.622 -3.213 32.854 1.00 57.47 162 VAL C CA 1
ATOM 4294 C C . VAL C 1 162 ? 9.869 -1.877 32.830 1.00 59.54 162 VAL C C 1
ATOM 4295 O O . VAL C 1 162 ? 10.520 -0.862 32.529 1.00 58.14 162 VAL C O 1
ATOM 4299 N N . LEU C 1 163 ? 8.560 -1.895 33.137 1.00 59.73 163 LEU C N 1
ATOM 4300 C CA . LEU C 1 163 ? 7.682 -0.695 33.163 1.00 59.09 163 LEU C CA 1
ATOM 4301 C C . LEU C 1 163 ? 6.971 -0.542 34.520 1.00 59.28 163 LEU C C 1
ATOM 4302 O O . LEU C 1 163 ? 6.425 -1.549 35.003 1.00 60.34 163 LEU C O 1
ATOM 4307 N N . ILE C 1 164 ? 6.948 0.674 35.097 1.00 58.93 164 ILE C N 1
ATOM 4308 C CA . ILE C 1 164 ? 5.891 1.114 36.068 1.00 59.58 164 ILE C CA 1
ATOM 4309 C C . ILE C 1 164 ? 4.625 1.328 35.245 1.00 60.23 164 ILE C C 1
ATOM 4310 O O . ILE C 1 164 ? 4.685 1.906 34.160 1.00 66.92 164 ILE C O 1
ATOM 4315 N N . PRO C 1 165 ? 3.439 0.864 35.705 1.00 60.21 165 PRO C N 1
ATOM 4316 C CA . PRO C 1 165 ? 2.196 1.114 34.982 1.00 58.38 165 PRO C CA 1
ATOM 4317 C C . PRO C 1 165 ? 1.735 2.578 35.049 1.00 56.49 165 PRO C C 1
ATOM 4318 O O . PRO C 1 165 ? 0.752 2.856 34.412 1.00 55.18 165 PRO C O 1
ATOM 4322 N N . GLU C 1 166 ? 2.428 3.444 35.804 1.00 55.51 166 GLU C N 1
ATOM 4323 C CA . GLU C 1 166 ? 2.357 4.930 35.695 1.00 59.54 166 GLU C CA 1
ATOM 4324 C C . GLU C 1 166 ? 2.790 5.402 34.291 1.00 65.33 166 GLU C C 1
ATOM 4325 O O . GLU C 1 166 ? 2.747 6.621 34.039 1.00 67.84 166 GLU C O 1
ATOM 4327 N N . THR C 1 167 ? 3.283 4.499 33.428 1.00 67.77 167 THR C N 1
ATOM 4328 C CA . THR C 1 167 ? 3.429 4.653 31.957 1.00 67.79 167 THR C CA 1
ATOM 4329 C C . THR C 1 167 ? 2.302 3.874 31.246 1.00 67.63 167 THR C C 1
ATOM 4330 O O . THR C 1 167 ? 1.690 4.438 30.322 1.00 69.61 167 THR C O 1
ATOM 4334 N N . LEU C 1 168 ? 2.059 2.624 31.666 1.00 68.09 168 LEU C N 1
ATOM 4335 C CA . LEU C 1 168 ? 1.164 1.651 30.972 1.00 69.80 168 LEU C CA 1
ATOM 4336 C C . LEU C 1 168 ? -0.278 2.177 30.839 1.00 70.85 168 LEU C C 1
ATOM 4337 O O . LEU C 1 168 ? -0.918 1.890 29.798 1.00 70.57 168 LEU C O 1
ATOM 4342 N N . LYS C 1 169 ? -0.791 2.896 31.838 1.00 74.18 169 LYS C N 1
ATOM 4343 C CA . LYS C 1 169 ? -2.191 3.406 31.831 1.00 74.65 169 LYS C CA 1
ATOM 4344 C C . LYS C 1 169 ? -2.267 4.671 30.965 1.00 71.28 169 LYS C C 1
ATOM 4345 O O . LYS C 1 169 ? -3.321 4.866 30.330 1.00 68.71 169 LYS C O 1
ATOM 4351 N N . LYS C 1 170 ? -1.191 5.465 30.902 1.00 69.26 170 LYS C N 1
ATOM 4352 C CA . LYS C 1 170 ? -1.180 6.791 30.221 1.00 66.37 170 LYS C CA 1
ATOM 4353 C C . LYS C 1 170 ? -0.758 6.634 28.742 1.00 61.97 170 LYS C C 1
ATOM 4354 O O . LYS C 1 170 ? -0.782 7.652 28.003 1.00 57.32 170 LYS C O 1
ATOM 4360 N N . THR C 1 171 ? -0.417 5.415 28.313 1.00 57.24 171 THR C N 1
ATOM 4361 C CA . THR C 1 171 ? 0.026 5.099 26.934 1.00 57.26 171 THR C CA 1
ATOM 4362 C C . THR C 1 171 ? -0.776 3.930 26.358 1.00 62.76 171 THR C C 1
ATOM 4363 O O . THR C 1 171 ? -1.709 3.468 27.032 1.00 62.07 171 THR C O 1
ATOM 4367 N N . ASN C 1 172 ? -0.393 3.464 25.161 1.00 69.48 172 ASN C N 1
ATOM 4368 C CA . ASN C 1 172 ? -0.995 2.294 24.471 1.00 75.85 172 ASN C CA 1
ATOM 4369 C C . ASN C 1 172 ? -0.424 0.993 25.051 1.00 84.42 172 ASN C C 1
ATOM 4370 O O . ASN C 1 172 ? -0.880 -0.079 24.581 1.00 94.22 172 ASN C O 1
ATOM 4375 N N . ALA C 1 173 ? 0.533 1.062 25.993 1.00 87.46 173 ALA C N 1
ATOM 4376 C CA . ALA C 1 173 ? 1.223 -0.121 26.560 1.00 87.12 173 ALA C CA 1
ATOM 4377 C C . ALA C 1 173 ? 0.219 -1.053 27.259 1.00 92.00 173 ALA C C 1
ATOM 4378 O O . ALA C 1 173 ? 0.446 -2.274 27.236 1.00 97.34 173 ALA C O 1
ATOM 4380 N N . LYS C 1 174 ? -0.867 -0.506 27.837 1.00 87.51 174 LYS C N 1
ATOM 4381 C CA . LYS C 1 174 ? -2.075 -1.276 28.254 1.00 79.65 174 LYS C CA 1
ATOM 4382 C C . LYS C 1 174 ? -2.296 -2.492 27.348 1.00 74.81 174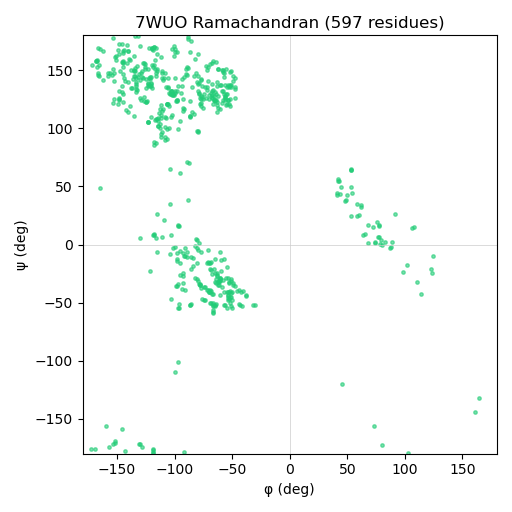 LYS C C 1
ATOM 4383 O O . LYS C 1 174 ? -2.466 -3.590 27.865 1.00 71.00 174 LYS C O 1
ATOM 4389 N N . SER C 1 175 ? -2.312 -2.281 26.034 1.00 75.28 175 SER C N 1
ATOM 4390 C CA . SER C 1 175 ? -2.779 -3.268 25.026 1.00 79.90 175 SER C CA 1
ATOM 4391 C C . SER C 1 175 ? -1.598 -4.039 24.421 1.00 82.49 175 SER C C 1
ATOM 4392 O O . SER C 1 175 ? -1.776 -4.702 23.373 1.00 78.25 175 SER C O 1
ATOM 4395 N N . TRP C 1 176 ? -0.434 -4.010 25.073 1.00 86.05 176 TRP C N 1
ATOM 4396 C CA . TRP C 1 176 ? 0.701 -4.913 24.737 1.00 89.51 176 TRP C CA 1
ATOM 4397 C C . TRP C 1 176 ? 0.390 -6.297 25.309 1.00 90.13 176 TRP C C 1
ATOM 4398 O O . TRP C 1 176 ? 0.157 -6.390 26.532 1.00 87.56 176 TRP C O 1
ATO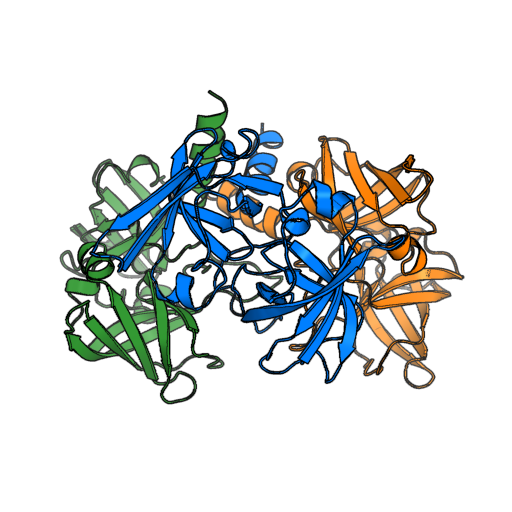M 4409 N N . ASN C 1 177 ? 0.348 -7.320 24.456 1.00 90.12 177 ASN C N 1
ATOM 4410 C CA . ASN C 1 177 ? 0.278 -8.745 24.869 1.00 89.60 177 ASN C CA 1
ATOM 4411 C C . ASN C 1 177 ? 0.803 -9.595 23.720 1.00 87.36 177 ASN C C 1
ATOM 4412 O O . ASN C 1 177 ? 1.283 -9.000 22.758 1.00 87.36 177 ASN C O 1
ATOM 4417 N N . SER C 1 178 ? 0.712 -10.922 23.840 1.00 86.53 178 SER C N 1
ATOM 4418 C CA . SER C 1 178 ? 1.128 -11.896 22.810 1.00 86.63 178 SER C CA 1
ATOM 4419 C C . SER C 1 178 ? 2.493 -11.464 22.280 1.00 83.98 178 SER C C 1
ATOM 4420 O O . SER C 1 178 ? 3.429 -11.310 23.092 1.00 78.21 178 SER C O 1
ATOM 4423 N N . ASP C 1 179 ? 2.550 -11.190 20.981 1.00 85.36 179 ASP C N 1
ATOM 4424 C CA . ASP C 1 179 ? 3.715 -10.605 20.278 1.00 87.90 179 ASP C CA 1
ATOM 4425 C C . ASP C 1 179 ? 3.401 -9.168 19.813 1.00 89.01 179 ASP C C 1
ATOM 4426 O O . ASP C 1 179 ? 4.258 -8.603 19.070 1.00 88.88 179 ASP C O 1
ATOM 4431 N N . THR C 1 180 ? 2.250 -8.574 20.183 1.00 82.08 180 THR C N 1
ATOM 4432 C CA . THR C 1 180 ? 1.655 -7.395 19.469 1.00 73.61 180 THR C CA 1
ATOM 4433 C C . THR C 1 180 ? 2.751 -6.339 19.223 1.00 68.42 180 THR C C 1
ATOM 4434 O O . THR C 1 180 ? 3.411 -5.947 20.204 1.00 64.08 180 THR C O 1
ATOM 4438 N N . ILE C 1 181 ? 2.926 -5.909 17.963 1.00 66.67 181 ILE C N 1
ATOM 4439 C CA . ILE C 1 181 ? 4.240 -5.537 17.341 1.00 64.37 181 ILE C CA 1
ATOM 4440 C C . ILE C 1 181 ? 4.604 -4.090 17.695 1.00 60.67 181 ILE C C 1
ATOM 4441 O O . ILE C 1 181 ? 3.679 -3.244 17.812 1.00 56.11 181 ILE C O 1
ATOM 4446 N N . LEU C 1 182 ? 5.900 -3.821 17.874 1.00 57.30 182 LEU C N 1
ATOM 4447 C CA . LEU C 1 182 ? 6.388 -2.529 18.423 1.00 56.85 182 LEU C CA 1
ATOM 4448 C C . LEU C 1 182 ? 7.361 -1.870 17.431 1.00 55.19 182 LEU C C 1
ATOM 4449 O O . LEU C 1 182 ? 8.213 -2.581 16.848 1.00 57.03 182 LEU C O 1
ATOM 4454 N N . ASN C 1 183 ? 7.241 -0.551 17.254 1.00 51.16 183 ASN C N 1
ATOM 4455 C CA . ASN C 1 183 ? 8.242 0.271 16.525 1.00 48.08 183 ASN C CA 1
ATOM 4456 C C . ASN C 1 183 ? 9.443 0.498 17.456 1.00 49.62 183 ASN C C 1
ATOM 4457 O O . ASN C 1 183 ? 9.224 0.925 18.629 1.00 52.46 183 ASN C O 1
ATOM 4462 N N . LEU C 1 184 ? 10.652 0.189 16.969 1.00 48.30 184 LEU C N 1
ATOM 4463 C CA . LEU C 1 184 ? 11.935 0.317 17.720 1.00 46.64 184 LEU C CA 1
ATOM 4464 C C . LEU C 1 184 ? 12.774 1.455 17.125 1.00 44.89 184 LEU C C 1
ATOM 4465 O O . LEU C 1 184 ? 13.208 1.319 15.943 1.00 45.90 184 LEU C O 1
ATOM 4470 N N . GLU C 1 185 ? 13.032 2.505 17.906 1.00 42.25 185 GLU C N 1
ATOM 4471 C CA . GLU C 1 185 ? 14.107 3.486 17.598 1.00 41.06 185 GLU C CA 1
ATOM 4472 C C . GLU C 1 185 ? 15.254 3.301 18.597 1.00 40.21 185 GLU C C 1
ATOM 4473 O O . GLU C 1 185 ? 15.087 3.664 19.783 1.00 38.62 185 GLU C O 1
ATOM 4479 N N . ILE C 1 186 ? 16.383 2.784 18.127 1.00 40.19 186 ILE C N 1
ATOM 4480 C CA . ILE C 1 186 ? 17.599 2.634 18.975 1.00 41.59 186 ILE C CA 1
ATOM 4481 C C . ILE C 1 186 ? 18.110 4.028 19.328 1.00 40.09 186 ILE C C 1
ATOM 4482 O O . ILE C 1 186 ? 17.795 4.958 18.610 1.00 42.08 186 ILE C O 1
ATOM 4487 N N . ASP C 1 187 ? 18.878 4.128 20.406 1.00 39.23 187 ASP C N 1
ATOM 4488 C CA . ASP C 1 187 ? 19.505 5.373 20.921 1.00 38.53 187 ASP C CA 1
ATOM 4489 C C . ASP C 1 187 ? 20.293 6.062 19.799 1.00 39.06 187 ASP C C 1
ATOM 4490 O O . ASP C 1 187 ? 21.184 5.418 19.256 1.00 37.68 187 ASP C O 1
ATOM 4495 N N . LEU C 1 188 ? 19.966 7.307 19.444 1.00 41.31 188 LEU C N 1
ATOM 4496 C CA . LEU C 1 188 ? 20.754 8.055 18.420 1.00 44.18 188 LEU C CA 1
ATOM 4497 C C . LEU C 1 188 ? 22.170 8.184 18.940 1.00 40.75 188 LEU C C 1
ATOM 4498 O O . LEU C 1 188 ? 23.118 8.060 18.159 1.00 40.83 188 LEU C O 1
ATOM 4503 N N . VAL C 1 189 ? 22.259 8.511 20.221 1.00 37.75 189 VAL C N 1
ATOM 4504 C CA . VAL C 1 189 ? 23.534 8.757 20.934 1.00 35.95 189 VAL C CA 1
ATOM 4505 C C . VAL C 1 189 ? 24.501 7.653 20.501 1.00 35.69 189 VAL C C 1
ATOM 4506 O O . VAL C 1 189 ? 25.610 7.988 20.050 1.00 37.44 189 VAL C O 1
ATOM 4510 N N . ALA C 1 190 ? 24.079 6.387 20.585 1.00 34.68 190 ALA C N 1
ATOM 4511 C CA . ALA C 1 190 ? 24.892 5.195 20.237 1.00 32.22 190 ALA C CA 1
ATOM 4512 C C . ALA C 1 190 ? 25.423 5.352 18.818 1.00 31.60 190 ALA C C 1
ATOM 4513 O O . ALA C 1 190 ? 26.669 5.249 18.649 1.00 31.43 190 ALA C O 1
ATOM 4515 N N . ARG C 1 191 ? 24.505 5.593 17.861 1.00 31.43 191 ARG C N 1
ATOM 4516 C CA . ARG C 1 191 ? 24.792 5.757 16.404 1.00 31.73 191 ARG C CA 1
ATOM 4517 C C . ARG C 1 191 ? 25.927 6.778 16.240 1.00 33.23 191 ARG C C 1
ATOM 4518 O O . ARG C 1 191 ? 26.872 6.489 15.477 1.00 33.40 191 ARG C O 1
ATOM 4526 N N . TYR C 1 192 ? 25.817 7.921 16.932 1.00 35.62 192 TYR C N 1
ATOM 4527 C CA . TYR C 1 192 ? 26.773 9.057 16.860 1.00 36.23 192 TYR C CA 1
ATOM 4528 C C . TYR C 1 192 ? 28.105 8.619 17.454 1.00 34.55 192 TYR C C 1
ATOM 4529 O O . TYR C 1 192 ? 29.130 8.812 16.772 1.00 35.01 192 TYR C O 1
ATOM 4538 N N . LEU C 1 193 ? 28.083 8.063 18.672 1.00 34.06 193 LEU C N 1
ATOM 4539 C CA . LEU C 1 193 ? 29.302 7.551 19.354 1.00 34.41 193 LEU C CA 1
ATOM 4540 C C . LEU C 1 193 ? 30.058 6.636 18.379 1.00 33.80 193 LEU C C 1
ATOM 4541 O O . LEU C 1 193 ? 31.270 6.877 18.111 1.00 31.49 193 LEU C O 1
ATOM 4546 N N . GLU C 1 194 ? 29.342 5.639 17.856 1.00 34.24 194 GLU C N 1
ATOM 4547 C CA . GLU C 1 194 ? 29.892 4.611 16.945 1.00 35.24 194 GLU C CA 1
ATOM 4548 C C . GLU C 1 194 ? 30.629 5.285 15.778 1.00 37.86 194 GLU C C 1
ATOM 4549 O O . GLU C 1 194 ? 31.699 4.788 15.388 1.00 40.95 194 GLU C O 1
ATOM 4555 N N . GLN C 1 195 ? 30.062 6.382 15.252 1.00 38.94 195 GLN C N 1
ATOM 4556 C CA . GLN C 1 195 ? 30.567 7.140 14.073 1.00 36.42 195 GLN C CA 1
ATOM 4557 C C . GLN C 1 195 ? 31.846 7.881 14.472 1.00 35.81 195 GLN C C 1
ATOM 4558 O O . GLN C 1 195 ? 32.752 7.922 13.666 1.00 36.20 195 GLN C O 1
ATOM 4564 N N . LEU C 1 196 ? 31.916 8.440 15.677 1.00 35.99 196 LEU C N 1
ATOM 4565 C CA . LEU C 1 196 ? 33.140 9.132 16.154 1.00 37.69 196 LEU C CA 1
ATOM 4566 C C . LEU C 1 196 ? 34.308 8.136 16.267 1.00 38.96 196 LEU C C 1
ATOM 4567 O O . LEU C 1 196 ? 35.458 8.545 15.982 1.00 37.14 196 LEU C O 1
ATOM 4572 N N . LEU C 1 197 ? 34.014 6.873 16.605 1.00 39.97 197 LEU C N 1
ATOM 4573 C CA . LEU C 1 197 ? 35.026 5.796 16.765 1.00 41.43 197 LEU C CA 1
ATOM 4574 C C . LEU C 1 197 ? 35.521 5.340 15.394 1.00 45.06 197 LEU C C 1
ATOM 4575 O O . LEU C 1 197 ? 36.769 5.152 15.254 1.00 46.69 197 LEU C O 1
ATOM 4580 N N . LYS C 1 198 ? 34.578 5.081 14.472 1.00 47.26 198 LYS C N 1
ATOM 4581 C CA . LYS C 1 198 ? 34.848 4.594 13.086 1.00 46.86 198 LYS C CA 1
ATOM 4582 C C . LYS C 1 198 ? 35.847 5.553 12.427 1.00 46.63 198 LYS C C 1
ATOM 4583 O O . LYS C 1 198 ? 36.882 5.092 11.890 1.00 48.43 198 LYS C O 1
ATOM 4586 N N . SER C 1 199 ? 35.597 6.856 12.573 1.00 45.79 199 SER C N 1
ATOM 4587 C CA . SER C 1 199 ? 36.312 7.937 11.856 1.00 48.11 199 SER C CA 1
ATOM 4588 C C . SER C 1 199 ? 37.696 8.189 12.476 1.00 50.45 199 SER C C 1
ATOM 4589 O O . SER C 1 199 ? 38.466 8.968 11.865 1.00 55.72 199 SER C O 1
ATOM 4592 N N . LYS C 1 200 ? 38.028 7.541 13.602 1.00 51.41 200 LYS C N 1
ATOM 4593 C CA . LYS C 1 200 ? 39.398 7.546 14.190 1.00 53.54 200 LYS C CA 1
ATOM 4594 C C . LYS C 1 200 ? 40.306 6.473 13.546 1.00 60.46 200 LYS C C 1
ATOM 4595 O O . LYS C 1 200 ? 41.526 6.626 13.695 1.00 63.96 200 LYS C O 1
ATOM 4601 N N . GLU C 1 201 ? 39.763 5.446 12.857 1.00 66.25 201 GLU C N 1
ATOM 4602 C CA . GLU C 1 201 ? 40.528 4.457 12.034 1.00 66.25 201 GLU C CA 1
ATOM 4603 C C . GLU C 1 201 ? 40.195 3.014 12.445 1.00 67.97 201 GLU C C 1
ATOM 4604 O O . GLU C 1 201 ? 39.159 2.761 13.071 1.00 68.13 201 GLU C O 1
#

Nearest PDB structures (foldseek):
  7wuo-assembly1_C  TM=9.848E-01  e=2.526E-36  Leptospira kmetyi serovar Malaysia str. Bejo-Iso9
  4g6i-assembly1_B  TM=9.606E-01  e=7.748E-19  Brucella abortus
  4fxu-assembly1_C  TM=9.282E-01  e=1.216E-18  Brucella abortus
  1i8d-assembly1_A  TM=9.215E-01  e=2.259E-18  Escherichia coli
  4fxu-assembly1_A  TM=9.517E-01  e=7.370E-18  Brucella abortus

Foldseek 3Di:
DALLAFQAWWFFADWDQDPQGIKTKTADDGDPQQDDQFFWKLWQLATWGWNDDDPSHNMTMTGDHVVNVVAFPVVVDDGGQIITIDTHADPPHPSVFHDGPSHFPHKWFWDDWDQPPNNQKIKTKIFDQLVCLQLQQAQPWKRKRSHIAGFNAGDRGMTMGIDGVVDLVRHSVVVRDRGDMIGIDGDVVSVVVVVCVVVVD/DALLAFQFKWFFADWDQDPFGIKTKTFDDGDPDPPDQFFWKLKQLATWGWNDAPDSRRMTMTGDGVVNCVAFCVVVDDGGQIITIDTPDDPPDDSVAHDGPSHFPHKWFWAAWDQPPNNQKIKTKIFDQLVCQQLQQAQDWKRKRSHIFGFNAGDSGITMGIDGVVDLVRGSVVVDHGGDMIGIDRHVVSVVVVVVVVVVD/DFQLAFQFKWFFADWDQDPFFIKTKTADDGDVLQDDQFFWKLKQLAIWGWNDDDPSNRMTMTTAGPVNCVQFLVVVDDGGAIITIDTHDDDDPDDHGADGPSHFPHKWFWADWDQPPNNQKIKTKIFDALVCLQLQQAQDWKRKRSHIFGFNAGDRGMTMGIDGCVRVVRGSVVVRDDGSMIGIDGHVVSVVVVVVVVVVD